Protein 3GDZ (pdb70)

Organism: Klebsiella pneumoniae subsp. pneumoniae (strain ATCC 700721 / MGH 78578) (NCBI:txid272620)

B-factor: mean 17.87, std 6.36, range [4.87, 54.88]

Nearest PDB structures (foldseek):
  3gdz-assembly4_D  TM=1.006E+00  e=1.472E-19  Klebsiella pneumoniae subsp. pneumoniae MGH 78578
  5yym-assembly1_A  TM=9.656E-01  e=4.697E-16  Escherichia coli K-12
  4oby-assembly1_A  TM=9.743E-01  e=7.032E-16  Escherichia coli K-12
  5yym-assembly2_B  TM=9.637E-01  e=1.126E-15  Escherichia coli K-12
  6ao8-assembly1_A  TM=8.764E-01  e=6.691E-09  Neisseria gonorrhoeae NCCP11945

CATH classification: 3.30.1360.70

Secondary structure (DSSP, 8-state):
----HHHHHHHHHHHHHHHTT--TT----EEE-SSGGG-SEEE----HHHHT--HHHHHHHHHHH---TTTEEEEEEETTTEEEEEE-HHHHHHHHHHHHTT-/---HHHHHHHHHHHHHHHTT--TT----EEE-SSGGG-SEEE----HHHHT--HHHHHHHHHHH---TTTEEEEEEETTTEEEEEE-HHHHHHHHHHHHGGG--/---HHHHHHHHHHHHHHHTT--TT----EEE-SSGGG-SEEE----HHHHT--HHHHHHHHHHH---TTTEEEEEEETTTEEEEEEPHHHHHHHHHHHHGGG-/---HHHHHHHHHHHHHHHTT--TT----EEE-SSGGG-SEEE----HHHHT--HHHHHHHHHHH---TTTEEEEEEETTTEEEEEE-HHHHHHHHHHHH--

Sequence (411 aa):
SNANIQALLSSEEKVSQALIAAGAPADCEEPQVRRQSSAKVQFGDYQANGVAVAKKKLGAPRQLAEQQVLSHLDLNGIANKVEIAGPGFINIFLDPAFLADNVNRALQSENANIQALLSEKVSQQALIAAGAPADCEPQVRQSAKVQFGDYQANGVAVAKKLGAPRQLAEQVLSHLDLNGIANKVEIAGPGFINIFLDPAFLADNVNRALQSERLNANIQALLSSEKVSQQALIAAGAPADCEEPQVRQSAKVQFGDYQANGVAVAKKLGAPRQLAEQVLSHLDLNGIANKVEIAGPGFINIFLDPAFLADNVNRALQSERNANIQALLSEKVSQALIAAGAPADCEEPQVRQSAKVQFGDYQANGVAVAKKKLGAPRQLAEQQVLSHLDLNGIANNKVEIAGPGFINIFLDPAFLADNVNRALQS

Radius of gyration: 24.64 Å; Cα contacts (8 Å, |Δi|>4): 680; chains: 4; bounding box: 73×44×72 Å

Foldseek 3Di:
DAFDLQVVVFVQLLVLLVVLPFDNPFGQCKDQDPDVVLAGIKRDRCVRCVVVPQSCVSLVSSVVRGDQVVFFPDWDADDRRIIRTHTDPVSVVVNVCNHPVVD/DADLQVVVFVLLLVQLVVLPFDNPQGQCKDQDPDVVLAGIKRPRCVRCVVVPQSVVSLVSSVVSGDQVVFFPDWDADDSHIIRTHGDPVNVVVRVCVVCVVVDD/DADLQVVVQVQLLVQLVVLPFDNPFGQCWDQDPDVVLAGIKRPRCVRCVVVPQSCVSLVSSVVSGDQVVFFPDWDADDSHIIRTHTDVVSVVVNVCVVCVVPD/DFDLQVVVQVLLLVLLVVLPFDNPFGQCKDQDPDVVLAGIKRDRCVRCVVVPQSCVSLVSSVVSHDQVVFFPDWDADDRRMIRTHGDVVSVVVNVVVVPPD

InterPro domains:
  IPR001278 Arginine-tRNA ligase [MF_00123] (5-577)
  IPR001278 Arginine-tRNA ligase [PR01038] (114-129)
  IPR001278 Arginine-tRNA ligase [PR01038] (129-145)
  IPR001278 Arginine-tRNA ligase [PR01038] (153-166)
  IPR001278 Arginine-tRNA ligase [PR01038] (303-324)
  IPR001278 Arginine-tRNA ligase [PTHR11956] (3-577)
  IPR001278 Arginine-tRNA ligase [TIGR00456] (3-577)
  IPR001412 Aminoacyl-tRNA synthetase, class I, conserved site [PS00178] (122-133)
  IPR005148 Arginyl tRNA synthetase N-terminal domain [PF03485] (7-87)
  IPR005148 Arginyl tRNA synthetase N-terminal domain [SM01016] (1-87)
  IPR008909 DALR anticodon binding [PF05746] (460-577)
  IPR008909 DALR anticodon binding [SM00836] (460-577)
  IPR009080 Aminoacyl-tRNA synthetase, class Ia, anticodon-binding [SSF47323] (454-577)
  IPR014729 Rossmann-like alpha/beta/alpha sandwich fold [G3DSA:3.40.50.620] (110-453)
  IPR035684 Arginyl-tRNA synthetase, catalytic core domain [PF00750] (96-446)
  IPR035684 Arginyl-tRNA synthetase, catalytic core domain [cd00671] (114-385)
  IPR036695 Arginyl tRNA synthetase N-terminal domain superfamily [G3DSA:3.30.1360.70] (1-106)
  IPR036695 Arginyl tRNA synthetase N-terminal domain superfamily [SSF55190] (1-101)

Solvent-accessible surface area: 21173 Å² total

Structure (mmCIF, N/CA/C/O backbone):
data_3GDZ
#
_entry.id   3GDZ
#
_cell.length_a   70.351
_cell.length_b   41.966
_cell.length_c   71.464
_cell.angle_alpha   90.00
_cell.angle_beta   91.11
_cell.angle_gamma   90.00
#
_symmetry.space_group_name_H-M   'P 1 21 1'
#
loop_
_entity.id
_entity.type
_entity.pdbx_description
1 polymer 'Arginyl-tRNA synthetase'
2 non-polymer 1,2-ETHANEDIOL
3 water water
#
loop_
_atom_site.group_PDB
_atom_site.id
_atom_site.type_symbol
_atom_site.label_atom_id
_atom_site.label_alt_id
_atom_site.label_comp_id
_atom_site.label_asym_id
_atom_site.label_entity_id
_atom_site.label_seq_id
_atom_site.pdbx_PDB_ins_code
_atom_site.Cartn_x
_atom_site.Cartn_y
_atom_site.Cartn_z
_atom_site.occupancy
_atom_site.B_iso_or_equiv
_atom_site.auth_seq_id
_atom_site.auth_comp_id
_atom_site.auth_asym_id
_atom_site.auth_atom_id
_atom_site.pdbx_PDB_model_num
ATOM 1 N N . SER A 1 1 ? 80.903 37.585 31.765 1.00 31.79 -2 SER A N 1
ATOM 2 C CA . SER A 1 1 ? 79.697 36.764 31.386 1.00 30.92 -2 SER A CA 1
ATOM 3 C C . SER A 1 1 ? 79.999 35.258 31.458 1.00 29.81 -2 SER A C 1
ATOM 4 O O . SER A 1 1 ? 79.400 34.434 30.747 1.00 30.11 -2 SER A O 1
ATOM 6 N N . ASN A 1 2 ? 80.933 34.911 32.329 1.00 27.83 -1 ASN A N 1
ATOM 7 C CA . ASN A 1 2 ? 81.396 33.536 32.465 1.00 26.03 -1 ASN A CA 1
ATOM 8 C C . ASN A 1 2 ? 80.695 32.844 33.670 1.00 24.34 -1 ASN A C 1
ATOM 9 O O . ASN A 1 2 ? 80.413 33.491 34.671 1.00 23.62 -1 ASN A O 1
ATOM 14 N N . ALA A 1 3 ? 80.403 31.549 33.558 1.00 22.21 0 ALA A N 1
ATOM 15 C CA . ALA A 1 3 ? 79.653 30.823 34.595 1.00 20.62 0 ALA A CA 1
ATOM 16 C C . ALA A 1 3 ? 80.516 30.598 35.815 1.00 19.25 0 ALA A C 1
ATOM 17 O O . ALA A 1 3 ? 81.753 30.620 35.730 1.00 19.02 0 ALA A O 1
ATOM 35 N N . ASN A 1 5 ? 81.331 27.940 39.280 1.00 15.45 2 ASN A N 1
ATOM 36 C CA . ASN A 1 5 ? 81.184 26.607 39.839 1.00 14.66 2 ASN A CA 1
ATOM 37 C C . ASN A 1 5 ? 80.363 26.802 41.124 1.00 13.90 2 ASN A C 1
ATOM 38 O O . ASN A 1 5 ? 80.834 27.440 42.063 1.00 13.15 2 ASN A O 1
ATOM 43 N N . ILE A 1 6 ? 79.125 26.299 41.144 1.00 13.82 3 ILE A N 1
ATOM 44 C CA . ILE A 1 6 ? 78.168 26.631 42.207 1.00 13.44 3 ILE A CA 1
ATOM 45 C C . ILE A 1 6 ? 78.628 26.071 43.549 1.00 14.37 3 ILE A C 1
ATOM 46 O O . ILE A 1 6 ? 78.585 26.751 44.566 1.00 14.51 3 ILE A O 1
ATOM 51 N N . GLN A 1 7 ? 79.128 24.843 43.536 1.00 14.29 4 GLN A N 1
ATOM 52 C CA . GLN A 1 7 ? 79.553 24.197 44.758 1.00 13.96 4 GLN A CA 1
ATOM 53 C C . GLN A 1 7 ? 80.743 24.935 45.373 1.00 13.55 4 GLN A C 1
ATOM 54 O O . GLN A 1 7 ? 80.778 25.158 46.584 1.00 13.52 4 GLN A O 1
ATOM 60 N N . ALA A 1 8 ? 81.714 25.304 44.538 1.00 13.17 5 ALA A N 1
ATOM 61 C CA . ALA A 1 8 ? 82.874 26.084 44.976 1.00 13.48 5 ALA A CA 1
ATOM 62 C C . ALA A 1 8 ? 82.488 27.488 45.492 1.00 12.77 5 ALA A C 1
ATOM 63 O O . ALA A 1 8 ? 83.019 27.958 46.500 1.00 13.77 5 ALA A O 1
ATOM 65 N N . LEU A 1 9 ? 81.559 28.144 44.813 1.00 12.60 6 LEU A N 1
ATOM 66 C CA . LEU A 1 9 ? 81.032 29.439 45.271 1.00 12.14 6 LEU A CA 1
ATOM 67 C C . LEU A 1 9 ? 80.371 29.331 46.656 1.00 11.75 6 LEU A C 1
ATOM 68 O O . LEU A 1 9 ? 80.701 30.110 47.579 1.00 11.86 6 LEU A O 1
ATOM 73 N N . LEU A 1 10 ? 79.458 28.368 46.804 1.00 10.81 7 LEU A N 1
ATOM 74 C CA . LEU A 1 10 ? 78.800 28.132 48.095 1.00 10.84 7 LEU A CA 1
ATOM 75 C C . LEU A 1 10 ? 79.830 27.818 49.177 1.00 10.65 7 LEU A C 1
ATOM 76 O O . LEU A 1 10 ? 79.749 28.334 50.286 1.00 10.12 7 LEU A O 1
ATOM 81 N N A SER A 1 11 ? 80.800 26.962 48.857 0.50 10.94 8 SER A N 1
ATOM 82 N N B SER A 1 11 ? 80.819 27.009 48.815 0.50 11.12 8 SER A N 1
ATOM 83 C CA A SER A 1 11 ? 81.896 26.670 49.782 0.50 10.97 8 SER A CA 1
ATOM 84 C CA B SER A 1 11 ? 81.920 26.694 49.706 0.50 11.33 8 SER A CA 1
ATOM 85 C C A SER A 1 11 ? 82.612 27.960 50.222 0.50 11.49 8 SER A C 1
ATOM 86 C C B SER A 1 11 ? 82.719 27.938 50.148 0.50 11.64 8 SER A C 1
ATOM 87 O O A SER A 1 11 ? 82.776 28.215 51.406 0.50 11.75 8 SER A O 1
ATOM 88 O O B SER A 1 11 ? 83.069 28.059 51.313 0.50 11.88 8 SER A O 1
ATOM 93 N N A GLU A 1 12 ? 83.035 28.766 49.261 0.50 12.20 9 GLU A N 1
ATOM 94 N N B GLU A 1 12 ? 83.017 28.854 49.235 0.50 12.16 9 GLU A N 1
ATOM 95 C CA A GLU A 1 12 ? 83.697 30.030 49.568 0.50 12.78 9 GLU A CA 1
ATOM 96 C CA B GLU A 1 12 ? 83.714 30.075 49.639 0.50 12.42 9 GLU A CA 1
ATOM 97 C C A GLU A 1 12 ? 82.861 30.894 50.534 0.50 12.80 9 GLU A C 1
ATOM 98 C C B GLU A 1 12 ? 82.838 30.868 50.603 0.50 12.61 9 GLU A C 1
ATOM 99 O O A GLU A 1 12 ? 83.369 31.379 51.542 0.50 12.56 9 GLU A O 1
ATOM 100 O O B GLU A 1 12 ? 83.290 31.292 51.664 0.50 12.37 9 GLU A O 1
ATOM 111 N N . LYS A 1 13 ? 81.577 31.049 50.234 1.00 12.95 10 LYS A N 1
ATOM 112 C CA . LYS A 1 13 ? 80.687 31.907 51.015 1.00 13.68 10 LYS A CA 1
ATOM 113 C C . LYS A 1 13 ? 80.346 31.354 52.388 1.00 13.40 10 LYS A C 1
ATOM 114 O O . LYS A 1 13 ? 80.282 32.103 53.359 1.00 12.99 10 LYS A O 1
ATOM 120 N N . VAL A 1 14 ? 80.163 30.041 52.480 1.00 12.70 11 VAL A N 1
ATOM 121 C CA . VAL A 1 14 ? 79.916 29.443 53.782 1.00 12.29 11 VAL A CA 1
ATOM 122 C C . VAL A 1 14 ? 81.172 29.528 54.628 1.00 12.52 11 VAL A C 1
ATOM 123 O O . VAL A 1 14 ? 81.101 29.789 55.828 1.00 12.76 11 VAL A O 1
ATOM 127 N N . SER A 1 15 ? 82.316 29.328 53.980 1.00 12.34 12 SER A N 1
ATOM 128 C CA . SER A 1 15 ? 83.617 29.440 54.626 1.00 12.96 12 SER A CA 1
ATOM 129 C C . SER A 1 15 ? 83.852 30.816 55.254 1.00 12.06 12 SER A C 1
ATOM 130 O O . SER A 1 15 ? 84.211 30.903 56.427 1.00 12.44 12 SER A O 1
ATOM 133 N N . GLN A 1 16 ? 83.621 31.871 54.476 1.00 10.99 13 GLN A N 1
ATOM 134 C CA . GLN A 1 16 ? 83.684 33.249 54.954 1.00 11.33 13 GLN A CA 1
ATOM 135 C C . GLN A 1 16 ? 82.716 33.532 56.127 1.00 11.05 13 GLN A C 1
ATOM 136 O O . GLN A 1 16 ? 83.097 34.209 57.097 1.00 11.15 13 GLN A O 1
ATOM 142 N N . ALA A 1 17 ? 81.478 33.038 56.039 1.00 11.07 14 ALA A N 1
ATOM 143 C CA . ALA A 1 17 ? 80.492 33.272 57.095 1.00 11.10 14 ALA A CA 1
ATOM 144 C C . ALA A 1 17 ? 80.911 32.515 58.357 1.00 11.94 14 ALA A C 1
ATOM 145 O O . ALA A 1 17 ? 80.724 33.001 59.472 1.00 13.05 14 ALA A O 1
ATOM 147 N N . LEU A 1 18 ? 81.512 31.346 58.189 1.00 12.40 15 LEU A N 1
ATOM 148 C CA . LEU A 1 18 ? 82.043 30.629 59.339 1.00 13.37 15 LEU A CA 1
ATOM 149 C C . LEU A 1 18 ? 83.177 31.401 59.995 1.00 13.33 15 LEU A C 1
ATOM 150 O O . LEU A 1 18 ? 83.261 31.433 61.220 1.00 13.93 15 LEU A O 1
ATOM 155 N N . ILE A 1 19 ? 84.053 31.988 59.174 1.00 13.09 16 ILE A N 1
ATOM 156 C CA . ILE A 1 19 ? 85.225 32.742 59.656 1.00 13.20 16 ILE A CA 1
ATOM 157 C C . ILE A 1 19 ? 84.745 34.002 60.392 1.00 13.56 16 ILE A C 1
ATOM 158 O O . ILE A 1 19 ? 85.223 34.298 61.489 1.00 13.48 16 ILE A O 1
ATOM 163 N N . ALA A 1 20 ? 83.739 34.683 59.836 1.00 13.18 17 ALA A N 1
ATOM 164 C CA . ALA A 1 20 ? 83.150 35.856 60.502 1.00 13.48 17 ALA A CA 1
ATOM 165 C C . ALA A 1 20 ? 82.567 35.474 61.886 1.00 14.51 17 ALA A C 1
ATOM 166 O O . ALA A 1 20 ? 82.679 36.251 62.849 1.00 13.74 17 ALA A O 1
ATOM 168 N N . ALA A 1 21 ? 81.979 34.270 61.972 1.00 13.74 18 ALA A N 1
ATOM 169 C CA . ALA A 1 21 ? 81.444 33.747 63.228 1.00 14.13 18 ALA A CA 1
ATOM 170 C C . ALA A 1 21 ? 82.545 33.208 64.182 1.00 14.26 18 ALA A C 1
ATOM 171 O O . ALA A 1 21 ? 82.245 32.736 65.260 1.00 14.17 18 ALA A O 1
ATOM 173 N N . GLY A 1 22 ? 83.811 33.264 63.776 1.00 14.37 19 GLY A N 1
ATOM 174 C CA . GLY A 1 22 ? 84.884 32.809 64.653 1.00 13.96 19 GLY A CA 1
ATOM 175 C C . GLY A 1 22 ? 85.689 31.593 64.228 1.00 13.95 19 GLY A C 1
ATOM 176 O O . GLY A 1 22 ? 86.624 31.229 64.918 1.00 15.01 19 GLY A O 1
ATOM 177 N N . ALA A 1 23 ? 85.368 30.980 63.093 1.00 13.48 20 ALA A N 1
ATOM 178 C CA . ALA A 1 23 ? 86.121 29.820 62.604 1.00 13.55 20 ALA A CA 1
ATOM 179 C C . ALA A 1 23 ? 87.547 30.178 62.175 1.00 13.37 20 ALA A C 1
ATOM 180 O O . ALA A 1 23 ? 87.782 31.289 61.687 1.00 12.88 20 ALA A O 1
ATOM 182 N N . PRO A 1 24 ? 88.495 29.221 62.336 1.00 13.60 21 PRO A N 1
ATOM 183 C CA . PRO A 1 24 ? 89.875 29.309 61.824 1.00 13.55 21 PRO A CA 1
ATOM 184 C C . PRO A 1 24 ? 89.849 29.598 60.341 1.00 13.49 21 PRO A C 1
ATOM 185 O O . PRO A 1 24 ? 88.905 29.189 59.668 1.00 13.30 21 PRO A O 1
ATOM 189 N N . ALA A 1 25 ? 90.872 30.261 59.816 1.00 13.45 22 ALA A N 1
ATOM 190 C CA . ALA A 1 25 ? 90.827 30.655 58.405 1.00 14.06 22 ALA A CA 1
ATOM 191 C C . ALA A 1 25 ? 90.791 29.475 57.416 1.00 14.72 22 ALA A C 1
ATOM 192 O O . ALA A 1 25 ? 90.273 29.606 56.323 1.00 13.99 22 ALA A O 1
ATOM 194 N N . ASP A 1 26 ? 91.310 28.320 57.817 1.00 15.91 23 ASP A N 1
ATOM 195 C CA . ASP A 1 26 ? 91.360 27.154 56.921 1.00 17.39 23 ASP A CA 1
ATOM 196 C C . ASP A 1 26 ? 90.245 26.170 57.245 1.00 17.23 23 ASP A C 1
ATOM 197 O O . ASP A 1 26 ? 90.423 24.964 57.066 1.00 17.04 23 ASP A O 1
ATOM 202 N N . CYS A 1 27 ? 89.111 26.676 57.743 1.00 17.34 24 CYS A N 1
ATOM 203 C CA . CYS A 1 27 ? 88.001 25.799 58.129 1.00 17.66 24 CYS A CA 1
ATOM 204 C C . CYS A 1 27 ? 87.344 25.206 56.868 1.00 17.21 24 CYS A C 1
ATOM 205 O O . CYS A 1 27 ? 87.385 25.809 55.795 1.00 17.52 24 CYS A O 1
ATOM 208 N N A GLU A 1 28 ? 86.777 24.011 56.990 0.50 16.78 25 GLU A N 1
ATOM 209 N N B GLU A 1 28 ? 86.731 24.038 57.019 0.50 16.78 25 GLU A N 1
ATOM 210 C CA A GLU A 1 28 ? 86.145 23.378 55.843 0.50 16.16 25 GLU A CA 1
ATOM 211 C CA B GLU A 1 28 ? 86.131 23.346 55.894 0.50 16.17 25 GLU A CA 1
ATOM 212 C C A GLU A 1 28 ? 84.627 23.317 56.018 0.50 16.01 25 GLU A C 1
ATOM 213 C C B GLU A 1 28 ? 84.605 23.296 56.026 0.50 16.02 25 GLU A C 1
ATOM 214 O O A GLU A 1 28 ? 84.119 22.622 56.911 0.50 15.93 25 GLU A O 1
ATOM 215 O O B GLU A 1 28 ? 84.070 22.593 56.895 0.50 15.91 25 GLU A O 1
ATOM 226 N N . PRO A 1 29 ? 83.901 24.062 55.172 1.00 15.71 26 PRO A N 1
ATOM 227 C CA . PRO A 1 29 ? 82.429 24.106 55.174 1.00 15.52 26 PRO A CA 1
ATOM 228 C C . PRO A 1 29 ? 81.768 22.769 54.827 1.00 15.33 26 PRO A C 1
ATOM 229 O O . PRO A 1 29 ? 80.613 22.555 55.200 1.00 14.80 26 PRO A O 1
ATOM 233 N N . GLN A 1 30 ? 82.493 21.892 54.124 1.00 15.43 27 GLN A N 1
ATOM 234 C CA . GLN A 1 30 ? 81.965 20.572 53.730 1.00 15.78 27 GLN A CA 1
ATOM 235 C C . GLN A 1 30 ? 80.649 20.692 52.938 1.00 16.83 27 GLN A C 1
ATOM 236 O O . GLN A 1 30 ? 79.628 20.067 53.285 1.00 16.99 27 GLN A O 1
ATOM 242 N N . VAL A 1 31 ? 80.670 21.507 51.881 1.00 17.27 28 VAL A N 1
ATOM 243 C CA . VAL A 1 31 ? 79.536 21.607 50.993 1.00 17.62 28 VAL A CA 1
ATOM 244 C C . VAL A 1 31 ? 79.509 20.409 50.063 1.00 17.85 28 VAL A C 1
ATOM 245 O O . VAL A 1 31 ? 80.494 20.119 49.369 1.00 17.84 28 VAL A O 1
ATOM 249 N N A ARG A 1 32 ? 78.383 19.694 50.075 0.50 18.10 29 ARG A N 1
ATOM 250 N N B ARG A 1 32 ? 78.373 19.718 50.049 0.50 17.83 29 ARG A N 1
ATOM 251 C CA A ARG A 1 32 ? 78.157 18.548 49.190 0.50 18.07 29 ARG A CA 1
ATOM 252 C CA B ARG A 1 32 ? 78.151 18.614 49.124 0.50 17.51 29 ARG A CA 1
ATOM 253 C C A ARG A 1 32 ? 76.756 18.651 48.594 0.50 17.93 29 ARG A C 1
ATOM 254 C C B ARG A 1 32 ? 76.751 18.692 48.562 0.50 17.60 29 ARG A C 1
ATOM 255 O O A ARG A 1 32 ? 75.912 19.370 49.130 0.50 17.55 29 ARG A O 1
ATOM 256 O O B ARG A 1 32 ? 75.904 19.410 49.091 0.50 17.24 29 ARG A O 1
ATOM 271 N N . GLN A 1 33 ? 76.508 17.937 47.496 1.00 17.66 30 GLN A N 1
ATOM 272 C CA . GLN A 1 33 ? 75.178 17.851 46.929 1.00 18.65 30 GLN A CA 1
ATOM 273 C C . GLN A 1 33 ? 74.294 17.256 48.022 1.00 18.70 30 GLN A C 1
ATOM 274 O O . GLN A 1 33 ? 74.672 16.286 48.659 1.00 18.12 30 GLN A O 1
ATOM 280 N N A SER A 1 34 ? 73.136 17.868 48.243 0.50 19.13 31 SER A N 1
ATOM 281 N N B SER A 1 34 ? 73.135 17.870 48.248 0.50 18.88 31 SER A N 1
ATOM 282 C CA A SER A 1 34 ? 72.205 17.436 49.280 0.50 19.54 31 SER A CA 1
ATOM 283 C CA B SER A 1 34 ? 72.204 17.433 49.290 0.50 18.99 31 SER A CA 1
ATOM 284 C C A SER A 1 34 ? 71.879 15.945 49.184 0.50 19.87 31 SER A C 1
ATOM 285 C C B SER A 1 34 ? 71.877 15.946 49.186 0.50 19.58 31 SER A C 1
ATOM 286 O O A SER A 1 34 ? 71.806 15.374 48.091 0.50 19.21 31 SER A O 1
ATOM 287 O O B SER A 1 34 ? 71.801 15.380 48.091 0.50 18.93 31 SER A O 1
ATOM 292 N N . ALA A 1 35 ? 71.704 15.323 50.345 1.00 20.41 32 ALA A N 1
ATOM 293 C CA . ALA A 1 35 ? 71.468 13.885 50.433 1.00 21.49 32 ALA A CA 1
ATOM 294 C C . ALA A 1 35 ? 70.071 13.537 49.940 1.00 22.50 32 ALA A C 1
ATOM 295 O O . ALA A 1 35 ? 69.885 12.506 49.296 1.00 22.58 32 ALA A O 1
ATOM 297 N N . LYS A 1 36 ? 69.100 14.409 50.227 1.00 23.15 33 LYS A N 1
ATOM 298 C CA . LYS A 1 36 ? 67.701 14.186 49.824 1.00 23.48 33 LYS A CA 1
ATOM 299 C C . LYS A 1 36 ? 67.116 15.494 49.300 1.00 23.89 33 LYS A C 1
ATOM 300 O O . LYS A 1 36 ? 67.532 16.582 49.728 1.00 23.93 33 LYS A O 1
ATOM 302 N N . VAL A 1 37 ? 66.155 15.379 48.382 1.00 23.83 34 VAL A N 1
ATOM 303 C CA . VAL A 1 37 ? 65.522 16.536 47.749 1.00 23.97 34 VAL A CA 1
ATOM 304 C C . VAL A 1 37 ? 64.934 17.505 48.771 1.00 24.11 34 VAL A C 1
ATOM 305 O O . VAL A 1 37 ? 65.017 18.725 48.572 1.00 24.26 34 VAL A O 1
ATOM 307 N N . GLN A 1 38 ? 64.378 16.982 49.872 1.00 24.08 35 GLN A N 1
ATOM 308 C CA . GLN A 1 38 ? 63.866 17.853 50.956 1.00 24.50 35 GLN A CA 1
ATOM 309 C C . GLN A 1 38 ? 64.945 18.667 51.713 1.00 24.04 35 GLN A C 1
ATOM 310 O O . GLN A 1 38 ? 64.616 19.624 52.415 1.00 23.56 35 GLN A O 1
ATOM 316 N N . PHE A 1 39 ? 66.221 18.313 51.534 1.00 23.67 36 PHE A N 1
ATOM 317 C CA . PHE A 1 39 ? 67.314 19.101 52.104 1.00 23.68 36 PHE A CA 1
ATOM 318 C C . PHE A 1 39 ? 67.965 20.085 51.104 1.00 23.08 36 PHE A C 1
ATOM 319 O O . PHE A 1 39 ? 69.120 20.480 51.287 1.00 23.14 36 PHE A O 1
ATOM 327 N N . GLY A 1 40 ? 67.225 20.474 50.062 1.00 22.24 37 GLY A N 1
ATOM 328 C CA . GLY A 1 40 ? 67.701 21.451 49.073 1.00 20.94 37 GLY A CA 1
ATOM 329 C C . GLY A 1 40 ? 68.601 20.891 47.984 1.00 20.03 37 GLY A C 1
ATOM 330 O O . GLY A 1 40 ? 68.540 19.719 47.653 1.00 19.73 37 GLY A O 1
ATOM 331 N N . ASP A 1 41 ? 69.429 21.748 47.411 1.00 18.92 38 ASP A N 1
ATOM 332 C CA . ASP A 1 41 ? 70.380 21.321 46.400 1.00 18.99 38 ASP A CA 1
ATOM 333 C C . ASP A 1 41 ? 71.757 21.012 46.964 1.00 18.38 38 ASP A C 1
ATOM 334 O O . ASP A 1 41 ? 72.404 20.069 46.532 1.00 19.00 38 ASP A O 1
ATOM 339 N N . TYR A 1 42 ? 72.203 21.804 47.924 1.00 17.83 39 TYR A N 1
ATOM 340 C CA . TYR A 1 42 ? 73.479 21.548 48.558 1.00 18.21 39 TYR A CA 1
ATOM 341 C C . TYR A 1 42 ? 73.334 21.638 50.051 1.00 17.53 39 TYR A C 1
ATOM 342 O O . TYR A 1 42 ? 72.465 22.339 50.554 1.00 17.54 39 TYR A O 1
ATOM 351 N N . GLN A 1 43 ? 74.170 20.902 50.763 1.00 17.48 40 GLN A N 1
ATOM 352 C CA . GLN A 1 43 ? 74.236 21.053 52.218 1.00 16.80 40 GLN A CA 1
ATOM 353 C C . GLN A 1 43 ? 75.641 21.436 52.593 1.00 16.14 40 GLN A C 1
ATOM 354 O O . GLN A 1 43 ? 76.602 20.907 52.039 1.00 15.78 40 GLN A O 1
ATOM 360 N N . ALA A 1 44 ? 75.757 22.370 53.528 1.00 16.30 41 ALA A N 1
ATOM 361 C CA . ALA A 1 44 ? 77.021 22.629 54.185 1.00 15.90 41 ALA A CA 1
ATOM 362 C C . ALA A 1 44 ? 77.041 21.859 55.537 1.00 16.16 41 ALA A C 1
ATOM 363 O O . ALA A 1 44 ? 76.240 22.145 56.436 1.00 15.87 41 ALA A O 1
ATOM 365 N N . ASN A 1 45 ? 77.940 20.875 55.656 1.00 15.59 42 ASN A N 1
ATOM 366 C CA . ASN A 1 45 ? 77.917 19.926 56.772 1.00 15.88 42 ASN A CA 1
ATOM 367 C C . ASN A 1 45 ? 79.057 20.115 57.782 1.00 15.49 42 ASN A C 1
ATOM 368 O O . ASN A 1 45 ? 79.249 19.265 58.659 1.00 15.38 42 ASN A O 1
ATOM 373 N N . GLY A 1 46 ? 79.818 21.203 57.644 1.00 14.87 43 GLY A N 1
ATOM 374 C CA . GLY A 1 46 ? 81.013 21.431 58.454 1.00 14.59 43 GLY A CA 1
ATOM 375 C C . GLY A 1 46 ? 80.868 22.237 59.751 1.00 15.03 43 GLY A C 1
ATOM 376 O O . GLY A 1 46 ? 81.872 22.510 60.429 1.00 14.30 43 GLY A O 1
ATOM 377 N N . VAL A 1 47 ? 79.639 22.624 60.111 1.00 14.95 44 VAL A N 1
ATOM 378 C CA . VAL A 1 47 ? 79.442 23.477 61.278 1.00 14.77 44 VAL A CA 1
ATOM 379 C C . VAL A 1 47 ? 79.765 22.754 62.564 1.00 15.08 44 VAL A C 1
ATOM 380 O O . VAL A 1 47 ? 80.354 23.340 63.479 1.00 15.38 44 VAL A O 1
ATOM 400 N N . ALA A 1 49 ? 81.901 20.310 63.343 1.00 14.64 46 ALA A N 1
ATOM 401 C CA . ALA A 1 49 ? 83.333 20.215 63.665 1.00 14.51 46 ALA A CA 1
ATOM 402 C C . ALA A 1 49 ? 83.873 21.556 64.171 1.00 14.44 46 ALA A C 1
ATOM 403 O O . ALA A 1 49 ? 84.600 21.606 65.168 1.00 14.86 46 ALA A O 1
ATOM 405 N N . VAL A 1 50 ? 83.486 22.644 63.509 1.00 14.76 47 VAL A N 1
ATOM 406 C CA . VAL A 1 50 ? 83.899 23.991 63.935 1.00 14.37 47 VAL A CA 1
ATOM 407 C C . VAL A 1 50 ? 83.396 24.302 65.343 1.00 14.55 47 VAL A C 1
ATOM 408 O O . VAL A 1 50 ? 84.175 24.751 66.209 1.00 14.21 47 VAL A O 1
ATOM 412 N N . ALA A 1 51 ? 82.113 24.028 65.582 1.00 14.91 48 ALA A N 1
ATOM 413 C CA . ALA A 1 51 ? 81.473 24.320 66.874 1.00 15.89 48 ALA A CA 1
ATOM 414 C C . ALA A 1 51 ? 82.186 23.628 68.050 1.00 16.68 48 ALA A C 1
ATOM 415 O O . ALA A 1 51 ? 82.406 24.212 69.126 1.00 16.72 48 ALA A O 1
ATOM 417 N N . LYS A 1 52 ? 82.544 22.373 67.827 1.00 17.98 49 LYS A N 1
ATOM 418 C CA . LYS A 1 52 ? 83.289 21.585 68.806 1.00 19.33 49 LYS A CA 1
ATOM 419 C C . LYS A 1 52 ? 84.654 22.224 69.114 1.00 19.96 49 LYS A C 1
ATOM 420 O O . LYS A 1 52 ? 84.964 22.479 70.278 1.00 20.68 49 LYS A O 1
ATOM 426 N N A LYS A 1 53 ? 85.454 22.479 68.080 0.50 20.13 50 LYS A N 1
ATOM 427 N N B LYS A 1 53 ? 85.446 22.482 68.074 0.50 20.12 50 LYS A N 1
ATOM 428 C CA A LYS A 1 53 ? 86.750 23.139 68.257 0.50 20.24 50 LYS A CA 1
ATOM 429 C CA B LYS A 1 53 ? 86.750 23.134 68.226 0.50 20.21 50 LYS A CA 1
ATOM 430 C C A LYS A 1 53 ? 86.589 24.451 69.020 0.50 20.34 50 LYS A C 1
ATOM 431 C C B LYS A 1 53 ? 86.620 24.474 68.959 0.50 20.33 50 LYS A C 1
ATOM 432 O O A LYS A 1 53 ? 87.419 24.798 69.864 0.50 20.52 50 LYS A O 1
ATOM 433 O O B LYS A 1 53 ? 87.503 24.857 69.730 0.50 20.55 50 LYS A O 1
ATOM 444 N N . LEU A 1 54 ? 85.503 25.160 68.729 1.00 20.61 51 LEU A N 1
ATOM 445 C CA . LEU A 1 54 ? 85.198 26.448 69.377 1.00 20.57 51 LEU A CA 1
ATOM 446 C C . LEU A 1 54 ? 84.444 26.275 70.699 1.00 21.48 51 LEU A C 1
ATOM 447 O O . LEU A 1 54 ? 84.097 27.267 71.358 1.00 22.04 51 LEU A O 1
ATOM 452 N N . GLY A 1 55 ? 84.176 25.026 71.077 1.00 21.59 52 GLY A N 1
ATOM 453 C CA . GLY A 1 55 ? 83.467 24.732 72.311 1.00 22.23 52 GLY A CA 1
ATOM 454 C C . GLY A 1 55 ? 82.142 25.456 72.415 1.00 22.63 52 GLY A C 1
ATOM 455 O O . GLY A 1 55 ? 81.922 26.209 73.350 1.00 23.53 52 GLY A O 1
ATOM 464 N N . ALA A 1 57 ? 77.612 25.087 71.159 1.00 22.23 54 ALA A N 1
ATOM 465 C CA . ALA A 1 57 ? 76.517 24.340 70.566 1.00 22.43 54 ALA A CA 1
ATOM 466 C C . ALA A 1 57 ? 76.469 24.563 69.048 1.00 22.46 54 ALA A C 1
ATOM 467 O O . ALA A 1 57 ? 76.512 25.705 68.582 1.00 22.81 54 ALA A O 1
ATOM 469 N N . PRO A 1 58 ? 76.402 23.470 68.266 1.00 22.40 55 PRO A N 1
ATOM 470 C CA . PRO A 1 58 ? 76.378 23.596 66.809 1.00 21.88 55 PRO A CA 1
ATOM 471 C C . PRO A 1 58 ? 75.164 24.330 66.188 1.00 21.58 55 PRO A C 1
ATOM 472 O O . PRO A 1 58 ? 75.315 24.930 65.126 1.00 21.42 55 PRO A O 1
ATOM 476 N N . ARG A 1 59 ? 73.979 24.279 66.801 1.00 21.25 56 ARG A N 1
ATOM 477 C CA . ARG A 1 59 ? 72.830 24.996 66.235 1.00 20.90 56 ARG A CA 1
ATOM 478 C C . ARG A 1 59 ? 72.961 26.492 66.482 1.00 20.51 56 ARG A C 1
ATOM 479 O O . ARG A 1 59 ? 72.456 27.300 65.715 1.00 20.43 56 ARG A O 1
ATOM 487 N N . GLN A 1 60 ? 73.664 26.833 67.555 1.00 20.07 57 GLN A N 1
ATOM 488 C CA . GLN A 1 60 ? 73.947 28.203 67.929 1.00 19.85 57 GLN A CA 1
ATOM 489 C C . GLN A 1 60 ? 74.929 28.804 66.920 1.00 18.82 57 GLN A C 1
ATOM 490 O O . GLN A 1 60 ? 74.687 29.882 66.394 1.00 18.38 57 GLN A O 1
ATOM 496 N N . LEU A 1 61 ? 76.018 28.089 66.634 1.00 17.87 58 LEU A N 1
ATOM 497 C CA . LEU A 1 61 ? 76.940 28.461 65.562 1.00 16.65 58 LEU A CA 1
ATOM 498 C C . LEU A 1 61 ? 76.255 28.564 64.183 1.00 16.39 58 LEU A C 1
ATOM 499 O O . LEU A 1 61 ? 76.457 29.548 63.448 1.00 15.76 58 LEU A O 1
ATOM 504 N N . ALA A 1 62 ? 75.467 27.551 63.813 1.00 15.23 59 ALA A N 1
ATOM 505 C CA . ALA A 1 62 ? 74.779 27.582 62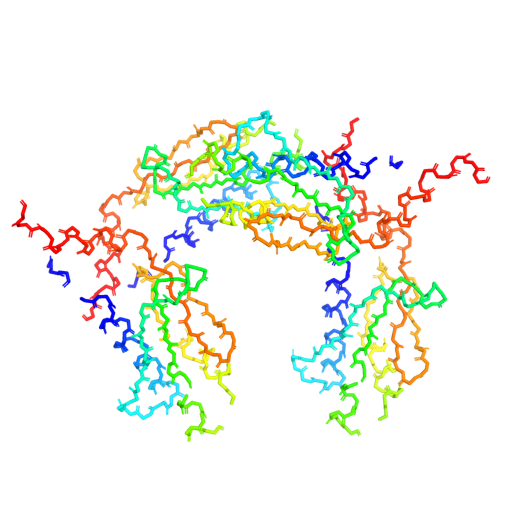.521 1.00 14.61 59 ALA A CA 1
ATOM 506 C C . ALA A 1 62 ? 73.984 28.881 62.319 1.00 15.04 59 ALA A C 1
ATOM 507 O O . ALA A 1 62 ? 74.120 29.539 61.271 1.00 14.23 59 ALA A O 1
ATOM 509 N N . GLU A 1 63 ? 73.161 29.237 63.316 1.00 14.96 60 GLU A N 1
ATOM 510 C CA . GLU A 1 63 ? 72.421 30.513 63.325 1.00 15.49 60 GLU A CA 1
ATOM 511 C C . GLU A 1 63 ? 73.341 31.735 63.186 1.00 15.17 60 GLU A C 1
ATOM 512 O O . GLU A 1 63 ? 72.995 32.700 62.503 1.00 14.67 60 GLU A O 1
ATOM 518 N N A GLN A 1 64 ? 74.508 31.681 63.821 0.50 14.92 61 GLN A N 1
ATOM 519 N N B GLN A 1 64 ? 74.506 31.687 63.829 0.50 14.87 61 GLN A N 1
ATOM 520 C CA A GLN A 1 64 ? 75.490 32.755 63.669 0.50 15.01 61 GLN A CA 1
ATOM 521 C CA B GLN A 1 64 ? 75.491 32.762 63.675 0.50 14.91 61 GLN A CA 1
ATOM 522 C C A GLN A 1 64 ? 76.030 32.862 62.249 0.50 14.72 61 GLN A C 1
ATOM 523 C C B GLN A 1 64 ? 76.025 32.863 62.249 0.50 14.66 61 GLN A C 1
ATOM 524 O O A GLN A 1 64 ? 76.189 33.959 61.729 0.50 14.93 61 GLN A O 1
ATOM 525 O O B GLN A 1 64 ? 76.176 33.959 61.724 0.50 14.88 61 GLN A O 1
ATOM 536 N N . VAL A 1 65 ? 76.295 31.720 61.625 1.00 14.81 62 VAL A N 1
ATOM 537 C CA . VAL A 1 65 ? 76.796 31.670 60.253 1.00 14.45 62 VAL A CA 1
ATOM 538 C C . VAL A 1 65 ? 75.783 32.299 59.273 1.00 14.99 62 VAL A C 1
ATOM 539 O O . VAL A 1 65 ? 76.153 33.077 58.383 1.00 14.99 62 VAL A O 1
ATOM 543 N N . LEU A 1 66 ? 74.511 31.957 59.461 1.00 14.78 63 LEU A N 1
ATOM 544 C CA . LEU A 1 66 ? 73.411 32.493 58.679 1.00 15.03 63 LEU A CA 1
ATOM 545 C C . LEU A 1 66 ? 73.297 34.020 58.743 1.00 14.90 63 LEU A C 1
ATOM 546 O O . LEU A 1 66 ? 72.964 34.669 57.738 1.00 14.63 63 LEU A O 1
ATOM 551 N N . SER A 1 67 ? 73.592 34.595 59.909 1.00 14.26 64 SER A N 1
ATOM 552 C CA . SER A 1 67 ? 73.546 36.052 60.058 1.00 14.60 64 SER A CA 1
ATOM 553 C C . SER A 1 67 ? 74.643 36.743 59.231 1.00 14.67 64 SER A C 1
ATOM 554 O O . SER A 1 67 ? 74.530 37.939 58.933 1.00 16.05 64 SER A O 1
ATOM 557 N N . HIS A 1 68 ? 75.695 36.003 58.895 1.00 14.31 65 HIS A N 1
ATOM 558 C CA . HIS A 1 68 ? 76.796 36.502 58.068 1.00 14.88 65 HIS A CA 1
ATOM 559 C C . HIS A 1 68 ? 76.705 36.105 56.595 1.00 15.07 65 HIS A C 1
ATOM 560 O O . HIS A 1 68 ? 77.416 36.659 55.763 1.00 15.44 65 HIS A O 1
ATOM 567 N N . LEU A 1 69 ? 75.838 35.154 56.280 1.00 15.32 66 LEU A N 1
ATOM 568 C CA . LEU A 1 69 ? 75.775 34.564 54.945 1.00 15.62 66 LEU A CA 1
ATOM 569 C C . LEU A 1 69 ? 74.711 35.278 54.128 1.00 15.86 66 LEU A C 1
ATOM 570 O O . LEU A 1 69 ? 73.570 35.356 54.544 1.00 16.36 66 LEU A O 1
ATOM 575 N N . ASP A 1 70 ? 75.087 35.822 52.979 1.00 15.95 67 ASP A N 1
ATOM 576 C CA . ASP A 1 70 ? 74.140 36.513 52.113 1.00 16.8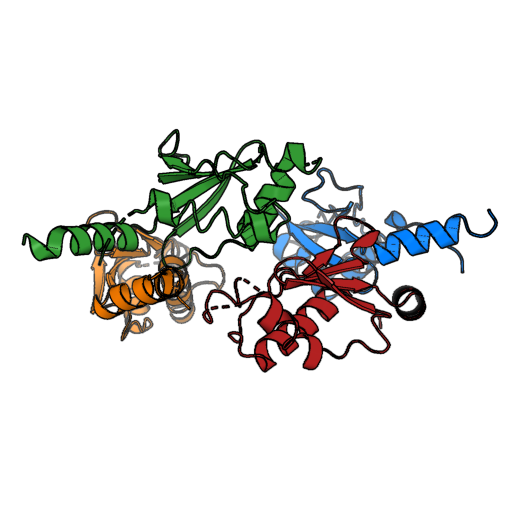1 67 ASP A CA 1
ATOM 577 C C . ASP A 1 70 ? 74.016 35.792 50.766 1.00 16.14 67 ASP A C 1
ATOM 578 O O . ASP A 1 70 ? 74.829 35.997 49.883 1.00 17.46 67 ASP A O 1
ATOM 583 N N . LEU A 1 71 ? 73.008 34.944 50.609 1.00 15.26 68 LEU A N 1
ATOM 584 C CA . LEU A 1 71 ? 72.792 34.244 49.336 1.00 15.22 68 LEU A CA 1
ATOM 585 C C . LEU A 1 71 ? 71.616 34.765 48.502 1.00 14.49 68 LEU A C 1
ATOM 586 O O . LEU A 1 71 ? 71.097 34.026 47.634 1.00 14.47 68 LEU A O 1
ATOM 591 N N . ASN A 1 72 ? 71.191 36.009 48.756 1.00 14.67 69 ASN A N 1
ATOM 592 C CA . ASN A 1 72 ? 70.196 36.678 47.878 1.00 15.24 69 ASN A CA 1
ATOM 593 C C . ASN A 1 72 ? 70.653 36.634 46.444 1.00 14.87 69 ASN A C 1
ATOM 594 O O . ASN A 1 72 ? 71.821 36.908 46.154 1.00 14.99 69 ASN A O 1
ATOM 599 N N . GLY A 1 73 ? 69.728 36.314 45.548 1.00 14.91 70 GLY A N 1
ATOM 600 C CA . GLY A 1 73 ? 70.065 36.146 44.140 1.00 14.70 70 GLY A CA 1
ATOM 601 C C . GLY A 1 73 ? 70.510 34.742 43.763 1.00 14.92 70 GLY A C 1
ATOM 602 O O . GLY A 1 73 ? 70.485 34.379 42.583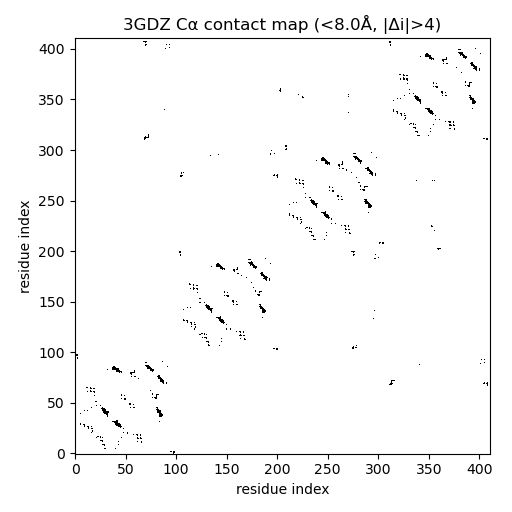 1.00 15.55 70 GLY A O 1
ATOM 603 N N . ILE A 1 74 ? 70.913 33.954 44.752 1.00 14.63 71 ILE A N 1
ATOM 604 C CA . ILE A 1 74 ? 71.577 32.672 44.519 1.00 15.14 71 ILE A CA 1
ATOM 605 C C . ILE A 1 74 ? 70.739 31.515 45.081 1.00 15.57 71 ILE A C 1
ATOM 606 O O . ILE A 1 74 ? 70.417 30.568 44.345 1.00 15.97 71 ILE A O 1
ATOM 611 N N . ALA A 1 75 ? 70.375 31.626 46.358 1.00 15.33 72 ALA A N 1
ATOM 612 C CA . ALA A 1 75 ? 69.505 30.674 47.032 1.00 15.90 72 ALA A CA 1
ATOM 613 C C . ALA A 1 75 ? 68.149 31.298 47.369 1.00 15.76 72 ALA A C 1
ATOM 614 O O . ALA A 1 75 ? 68.111 32.396 47.903 1.00 17.22 72 ALA A O 1
ATOM 616 N N . ASN A 1 76 ? 67.058 30.614 47.041 1.00 15.05 73 ASN A N 1
ATOM 617 C CA . ASN A 1 76 ? 65.705 31.040 47.432 1.00 16.13 73 ASN A CA 1
ATOM 618 C C . ASN A 1 76 ? 65.475 30.847 48.939 1.00 16.19 73 ASN A C 1
ATOM 619 O O . ASN A 1 76 ? 64.721 31.583 49.567 1.00 15.83 73 ASN A O 1
ATOM 624 N N . LYS A 1 77 ? 66.145 29.856 49.520 1.00 16.47 74 LYS A N 1
ATOM 625 C CA . LYS A 1 77 ? 65.937 29.503 50.913 1.00 17.65 74 LYS A CA 1
ATOM 626 C C . LYS A 1 77 ? 67.198 28.838 51.523 1.00 17.60 74 LYS A C 1
ATOM 627 O O . LYS A 1 77 ? 67.853 28.000 50.886 1.00 17.02 74 LYS A O 1
ATOM 633 N N . VAL A 1 78 ? 67.554 29.274 52.732 1.00 17.72 75 VAL A N 1
ATOM 634 C CA . VAL A 1 78 ? 68.672 28.719 53.484 1.00 18.10 75 VAL A CA 1
ATOM 635 C C . VAL A 1 78 ? 68.151 28.309 54.867 1.00 18.69 75 VAL A C 1
ATOM 636 O O . VAL A 1 78 ? 67.736 29.170 55.654 1.00 18.71 75 VAL A O 1
ATOM 640 N N . GLU A 1 79 ? 68.164 27.001 55.147 1.00 19.29 76 GLU A N 1
ATOM 641 C CA . GLU A 1 79 ? 67.593 26.423 56.386 1.00 19.92 76 GLU A CA 1
ATOM 642 C C . GLU A 1 79 ? 68.600 25.640 57.211 1.00 18.93 76 GLU A C 1
ATOM 643 O O . GLU A 1 79 ? 69.483 24.952 56.663 1.00 19.19 76 GLU A O 1
ATOM 649 N N . ILE A 1 80 ? 68.416 25.710 58.524 1.00 17.75 77 ILE A N 1
ATOM 650 C CA . ILE A 1 80 ? 69.219 24.969 59.473 1.00 17.32 77 ILE A CA 1
ATOM 651 C C . ILE A 1 80 ? 68.478 23.681 59.835 1.00 17.38 77 ILE A C 1
ATOM 652 O O . ILE A 1 80 ? 67.293 23.718 60.153 1.00 17.15 77 ILE A O 1
ATOM 657 N N . ALA A 1 81 ? 69.165 22.548 59.772 1.00 17.08 78 ALA A N 1
ATOM 658 C CA . ALA A 1 81 ? 68.519 21.274 60.107 1.00 17.99 78 ALA A CA 1
ATOM 659 C C . ALA A 1 81 ? 69.360 20.483 61.078 1.00 18.24 78 ALA A C 1
ATOM 660 O O . ALA A 1 81 ? 70.576 20.610 61.092 1.00 18.42 78 ALA A O 1
ATOM 662 N N . GLY A 1 82 ? 68.704 19.656 61.878 1.00 19.82 79 GLY A N 1
ATOM 663 C CA . GLY A 1 82 ? 69.385 18.801 62.853 1.00 21.17 79 GLY A CA 1
ATOM 664 C C . GLY A 1 82 ? 70.397 19.544 63.705 1.00 22.21 79 GLY A C 1
ATOM 665 O O . GLY A 1 82 ? 70.096 20.615 64.221 1.00 22.80 79 GLY A O 1
ATOM 666 N N . PRO A 1 83 ? 71.619 18.995 63.832 1.00 22.70 80 PRO A N 1
ATOM 667 C CA . PRO A 1 83 ? 72.635 19.620 64.671 1.00 23.07 80 PRO A CA 1
ATOM 668 C C . PRO A 1 83 ? 73.466 20.653 63.914 1.00 22.72 80 PRO A C 1
ATOM 669 O O . PRO A 1 83 ? 74.687 20.683 64.055 1.00 24.25 80 PRO A O 1
ATOM 673 N N . GLY A 1 84 ? 72.814 21.503 63.133 1.00 21.66 81 GLY A N 1
ATOM 674 C CA . GLY A 1 84 ? 73.515 22.564 62.445 1.00 19.71 81 GLY A CA 1
ATOM 675 C C . GLY A 1 84 ? 73.924 22.275 61.003 1.00 19.06 81 GLY A C 1
ATOM 676 O O . GLY A 1 84 ? 74.886 22.859 60.521 1.00 18.66 81 GLY A O 1
ATOM 677 N N . PHE A 1 85 ? 73.218 21.382 60.303 1.00 17.93 82 PHE A N 1
ATOM 678 C CA . PHE A 1 85 ? 73.407 21.297 58.843 1.00 17.27 82 PHE A CA 1
ATOM 679 C C . PHE A 1 85 ? 72.789 22.539 58.231 1.00 16.18 82 PHE A C 1
ATOM 680 O O . PHE A 1 85 ? 71.765 23.011 58.693 1.00 15.39 82 PHE A O 1
ATOM 688 N N . ILE A 1 86 ? 73.421 23.060 57.193 1.00 15.42 83 ILE A N 1
ATOM 689 C CA . ILE A 1 86 ? 72.856 24.190 56.457 1.00 14.46 83 ILE A CA 1
ATOM 690 C C . ILE A 1 86 ? 72.388 23.716 55.073 1.00 14.38 83 ILE A C 1
ATOM 691 O O . ILE A 1 86 ? 73.201 23.306 54.228 1.00 12.81 83 ILE A O 1
ATOM 696 N N . ASN A 1 87 ? 71.069 23.792 54.874 1.00 14.00 84 ASN A N 1
ATOM 697 C CA . ASN A 1 87 ? 70.420 23.378 53.635 1.00 13.58 84 ASN A CA 1
ATOM 698 C C . ASN A 1 87 ? 70.074 24.545 52.707 1.00 13.79 84 ASN A C 1
ATOM 699 O O . ASN A 1 87 ? 69.309 25.456 53.054 1.00 13.25 84 ASN A O 1
ATOM 704 N N . ILE A 1 88 ? 70.609 24.473 51.499 1.00 13.83 85 ILE A N 1
ATOM 705 C CA . ILE A 1 88 ? 70.563 25.555 50.558 1.00 14.41 85 ILE A CA 1
ATOM 706 C C . ILE A 1 88 ? 69.736 25.188 49.315 1.00 14.51 85 ILE A C 1
ATOM 707 O O . ILE A 1 88 ? 70.059 24.231 48.622 1.00 15.12 85 ILE A O 1
ATOM 712 N N . PHE A 1 89 ? 68.688 25.957 49.030 1.00 14.45 86 PHE A N 1
ATOM 713 C CA . PHE A 1 89 ? 67.811 25.713 47.872 1.00 14.69 86 PHE A CA 1
ATOM 714 C C . PHE A 1 89 ? 68.078 26.811 46.865 1.00 15.01 86 PHE A C 1
ATOM 715 O O . PHE A 1 89 ? 67.791 27.977 47.150 1.00 15.47 86 PHE A O 1
ATOM 723 N N . LEU A 1 90 ? 68.612 26.454 45.700 1.00 15.04 87 LEU A N 1
ATOM 724 C CA . LEU A 1 90 ? 68.998 27.450 44.709 1.00 15.79 87 LEU A CA 1
ATOM 725 C C . LEU A 1 90 ? 67.807 28.175 44.061 1.00 15.14 87 LEU A C 1
ATOM 726 O O . LEU A 1 90 ? 66.745 27.602 43.865 1.00 15.13 87 LEU A O 1
ATOM 731 N N . ASP A 1 91 ? 68.004 29.452 43.763 1.00 14.23 88 ASP A N 1
ATOM 732 C CA . ASP A 1 91 ? 67.103 30.212 42.924 1.00 14.39 88 ASP A CA 1
ATOM 733 C C . ASP A 1 91 ? 67.092 29.614 41.511 1.00 13.94 88 ASP A C 1
ATOM 734 O O . ASP A 1 91 ? 68.151 29.535 40.865 1.00 14.51 88 ASP A O 1
ATOM 739 N N . PRO A 1 92 ? 65.915 29.171 41.025 1.00 13.56 89 PRO A N 1
ATOM 740 C CA . PRO A 1 92 ? 65.878 28.559 39.684 1.00 13.50 89 PRO A CA 1
ATOM 741 C C . PRO A 1 92 ? 66.385 29.492 38.571 1.00 13.64 89 PRO A C 1
ATOM 742 O O . PRO A 1 92 ? 66.980 29.020 37.601 1.00 13.40 89 PRO A O 1
ATOM 746 N N . ALA A 1 93 ? 66.191 30.799 38.733 1.00 13.39 90 ALA A N 1
ATOM 747 C CA . ALA A 1 93 ? 66.682 31.750 37.747 1.00 13.96 90 ALA A CA 1
ATOM 748 C C . ALA A 1 93 ? 68.207 31.855 37.816 1.00 14.41 90 ALA A C 1
ATOM 749 O O . ALA A 1 93 ? 68.872 32.027 36.784 1.00 14.73 90 ALA A O 1
ATOM 751 N N . PHE A 1 94 ? 68.770 31.729 39.020 1.00 13.81 91 PHE A N 1
ATOM 752 C CA . PHE A 1 94 ? 70.210 31.702 39.118 1.00 13.20 91 PHE A CA 1
ATOM 753 C C . PHE A 1 94 ? 70.831 30.510 38.368 1.00 12.78 91 PHE A C 1
ATOM 754 O O . PHE A 1 94 ? 71.744 30.693 37.537 1.00 11.46 91 PHE A O 1
ATOM 762 N N . LEU A 1 95 ? 70.338 29.305 38.663 1.00 13.01 92 LEU A N 1
ATOM 763 C CA . LEU A 1 95 ? 70.801 28.098 37.979 1.00 13.40 92 LEU A CA 1
ATOM 764 C C . LEU A 1 95 ? 70.671 28.243 36.465 1.00 14.02 92 LEU A C 1
ATOM 765 O O . LEU A 1 95 ? 71.660 28.024 35.739 1.00 13.69 92 LEU A O 1
ATOM 770 N N . ALA A 1 96 ? 69.478 28.640 35.985 1.00 14.13 93 ALA A N 1
ATOM 771 C CA . ALA A 1 96 ? 69.225 28.698 34.532 1.00 14.98 93 ALA A CA 1
ATOM 772 C C . ALA A 1 96 ? 70.220 29.646 33.856 1.00 15.68 93 ALA A C 1
ATOM 773 O O . ALA A 1 96 ? 70.771 29.331 32.803 1.00 16.14 93 ALA A O 1
ATOM 775 N N . ASP A 1 97 ? 70.456 30.788 34.497 1.00 15.61 94 ASP A N 1
ATOM 776 C CA . ASP A 1 97 ? 71.411 31.786 34.023 1.00 15.37 94 ASP A CA 1
ATOM 777 C C . ASP A 1 97 ? 72.852 31.277 33.977 1.00 14.81 94 ASP A C 1
ATOM 778 O O . ASP A 1 97 ? 73.550 31.468 32.986 1.00 14.67 94 ASP A O 1
ATOM 783 N N . ASN A 1 98 ? 73.293 30.672 35.081 1.00 14.51 95 ASN A N 1
ATOM 784 C CA . ASN A 1 98 ? 74.593 30.045 35.154 1.00 14.13 95 ASN A CA 1
ATOM 785 C C . ASN A 1 98 ? 74.792 29.000 34.071 1.00 13.31 95 ASN A C 1
ATOM 786 O O . ASN A 1 98 ? 75.868 28.897 33.495 1.00 13.36 95 ASN A O 1
ATOM 791 N N . VAL A 1 99 ? 73.767 28.199 33.818 1.00 13.30 96 VAL A N 1
ATOM 792 C CA . VAL A 1 99 ? 73.838 27.209 32.743 1.00 13.65 96 VAL A CA 1
ATOM 793 C C . VAL A 1 99 ? 73.841 27.907 31.342 1.00 14.21 96 VAL A C 1
ATOM 794 O O . VAL A 1 99 ? 74.588 27.503 30.426 1.00 13.20 96 VAL A O 1
ATOM 798 N N . ASN A 1 100 ? 73.037 28.960 31.180 1.00 14.45 97 ASN A N 1
ATOM 799 C CA . ASN A 1 100 ? 73.067 29.716 29.910 1.00 14.93 97 ASN A CA 1
ATOM 800 C C . ASN A 1 100 ? 74.437 30.348 29.677 1.00 15.04 97 ASN A C 1
ATOM 801 O O . ASN A 1 100 ? 74.959 30.332 28.561 1.00 14.76 97 ASN A O 1
ATOM 806 N N . ARG A 1 101 ? 75.054 30.841 30.748 1.00 15.56 98 ARG A N 1
ATOM 807 C CA . ARG A 1 101 ? 76.403 31.401 30.645 1.00 16.26 98 ARG A CA 1
ATOM 808 C C . ARG A 1 101 ? 77.407 30.341 30.207 1.00 16.36 98 ARG A C 1
ATOM 809 O O . ARG A 1 101 ? 78.217 30.601 29.329 1.00 15.59 98 ARG A O 1
ATOM 817 N N . ALA A 1 102 ? 77.328 29.155 30.820 1.00 16.98 99 ALA A N 1
ATOM 818 C CA . ALA A 1 102 ? 78.269 28.064 30.569 1.00 18.13 99 ALA A CA 1
ATOM 819 C C . ALA A 1 102 ? 78.205 27.594 29.139 1.00 19.00 99 ALA A C 1
ATOM 820 O O . ALA A 1 102 ? 79.245 27.310 28.550 1.00 19.48 99 ALA A O 1
ATOM 822 N N . LEU A 1 103 ? 76.989 27.506 28.593 1.00 19.97 100 LEU A N 1
ATOM 823 C CA . LEU A 1 103 ? 76.761 27.050 27.213 1.00 21.31 100 LEU A CA 1
ATOM 824 C C . LEU A 1 103 ? 76.730 28.165 26.170 1.00 23.32 100 LEU A C 1
ATOM 825 O O . LEU A 1 103 ? 76.703 27.884 24.977 1.00 23.49 100 LEU A O 1
ATOM 830 N N . GLN A 1 104 ? 76.711 29.419 26.619 1.00 25.58 101 GLN A N 1
ATOM 831 C CA . GLN A 1 104 ? 76.823 30.545 25.709 1.00 27.99 101 GLN A CA 1
ATOM 832 C C . GLN A 1 104 ? 78.111 30.352 24.938 1.00 29.27 101 GLN A C 1
ATOM 833 O O . GLN A 1 104 ? 79.154 30.026 25.534 1.00 30.44 101 GLN A O 1
ATOM 839 N N . SER A 1 105 ? 78.028 30.541 23.622 1.00 30.03 102 SER A N 1
ATOM 840 C CA . SER A 1 105 ? 79.075 30.120 22.678 1.00 30.75 102 SER A CA 1
ATOM 841 C C . SER A 1 105 ? 78.837 28.649 22.283 1.00 30.99 102 SER A C 1
ATOM 842 O O . SER A 1 105 ? 79.766 27.941 21.904 1.00 31.00 102 SER A O 1
ATOM 845 N N . GLU A 1 106 ? 77.586 28.201 22.397 1.00 31.43 103 GLU A N 1
ATOM 846 C CA . GLU A 1 106 ? 77.162 26.906 21.857 1.00 32.09 103 GLU A CA 1
ATOM 847 C C . GLU A 1 106 ? 75.778 27.016 21.221 1.00 32.39 103 GLU A C 1
ATOM 848 O O . GLU A 1 106 ? 75.605 27.693 20.200 1.00 33.01 103 GLU A O 1
ATOM 850 N N . ASN B 1 2 ? 40.257 33.200 60.648 1.00 29.97 -1 ASN B N 1
ATOM 851 C CA . ASN B 1 2 ? 40.778 34.054 61.755 1.00 28.70 -1 ASN B CA 1
ATOM 852 C C . ASN B 1 2 ? 40.897 33.288 63.109 1.00 27.36 -1 ASN B C 1
ATOM 853 O O . ASN B 1 2 ? 41.216 33.883 64.146 1.00 26.87 -1 ASN B O 1
ATOM 858 N N . ALA B 1 3 ? 40.655 31.971 63.076 1.00 24.94 0 ALA B N 1
ATOM 859 C CA . ALA B 1 3 ? 40.765 31.080 64.242 1.00 22.56 0 ALA B CA 1
ATOM 860 C C . ALA B 1 3 ? 42.224 30.849 64.635 1.00 21.35 0 ALA B C 1
ATOM 861 O O . ALA B 1 3 ? 43.133 31.013 63.804 1.00 20.91 0 ALA B O 1
ATOM 879 N N . ASN B 1 5 ? 45.242 28.294 66.669 1.00 17.43 2 ASN B N 1
ATOM 880 C CA . ASN B 1 5 ? 45.629 27.032 67.247 1.00 15.61 2 ASN B CA 1
ATOM 881 C C . ASN B 1 5 ? 45.788 27.316 68.744 1.00 14.72 2 ASN B C 1
ATOM 882 O O . ASN B 1 5 ? 46.744 27.984 69.166 1.00 12.84 2 ASN B O 1
ATOM 887 N N . ILE B 1 6 ? 44.808 26.841 69.515 1.00 13.76 3 ILE B N 1
ATOM 888 C CA . ILE B 1 6 ? 44.720 27.102 70.943 1.00 13.80 3 ILE B CA 1
ATOM 889 C C . ILE B 1 6 ? 45.911 26.516 71.701 1.00 13.72 3 ILE B C 1
ATOM 890 O O . ILE B 1 6 ? 46.480 27.160 72.572 1.00 14.98 3 ILE B O 1
ATOM 895 N N . GLN B 1 7 ? 46.267 25.287 71.378 1.00 13.40 4 GLN B N 1
ATOM 896 C CA . GLN B 1 7 ? 47.410 24.646 71.983 1.00 13.83 4 GLN B CA 1
ATOM 897 C C . GLN B 1 7 ? 48.705 25.459 71.789 1.00 12.61 4 GLN B C 1
ATOM 898 O O . GLN B 1 7 ? 49.472 25.636 72.737 1.00 11.40 4 GLN B O 1
ATOM 904 N N . ALA B 1 8 ? 48.939 25.921 70.564 1.00 11.85 5 ALA B N 1
ATOM 905 C CA . ALA B 1 8 ? 50.100 26.749 70.243 1.00 11.47 5 ALA B CA 1
ATOM 906 C C . ALA B 1 8 ? 50.051 28.124 70.931 1.00 11.56 5 ALA B C 1
ATOM 907 O O . ALA B 1 8 ? 51.079 28.637 71.377 1.00 11.23 5 ALA B O 1
ATOM 909 N N . LEU B 1 9 ? 48.850 28.717 71.022 1.00 11.68 6 LEU B N 1
ATOM 910 C CA . LEU B 1 9 ? 48.671 30.011 71.679 1.00 10.37 6 LEU B CA 1
ATOM 911 C C . LEU B 1 9 ? 48.999 29.844 73.168 1.00 10.09 6 LEU B C 1
ATOM 912 O O . LEU B 1 9 ? 49.706 30.669 73.760 1.00 9.92 6 LEU B O 1
ATOM 917 N N . LEU B 1 10 ? 48.474 28.775 73.771 1.00 9.06 7 LEU B N 1
ATOM 918 C CA . LEU B 1 10 ? 48.675 28.531 75.202 1.00 8.81 7 LEU B CA 1
ATOM 919 C C . LEU B 1 10 ? 50.130 28.228 75.480 1.00 9.18 7 LEU B C 1
ATOM 920 O O . LEU B 1 10 ? 50.695 28.678 76.482 1.00 9.42 7 LEU B O 1
ATOM 925 N N . SER B 1 11 ? 50.743 27.512 74.555 1.00 9.55 8 SER B N 1
ATOM 926 C CA . SER B 1 11 ? 52.153 27.187 74.632 1.00 11.44 8 SER B CA 1
ATOM 927 C C . SER B 1 11 ? 53.064 28.442 74.508 1.00 11.91 8 SER B C 1
ATOM 928 O O . SER B 1 11 ? 54.025 28.609 75.283 1.00 11.57 8 SER B O 1
ATOM 931 N N . GLU B 1 12 ? 52.740 29.332 73.568 1.00 12.22 9 GLU B N 1
ATOM 932 C CA . GLU B 1 12 ? 53.419 30.635 73.513 1.00 13.15 9 GLU B CA 1
ATOM 933 C C . GLU B 1 12 ? 53.190 31.464 74.814 1.00 12.35 9 GLU B C 1
ATOM 934 O O . GLU B 1 12 ? 54.137 32.008 75.360 1.00 12.34 9 GLU B O 1
ATOM 940 N N . LYS B 1 13 ? 51.961 31.513 75.337 1.00 12.03 10 LYS B N 1
ATOM 941 C CA . LYS B 1 13 ? 51.703 32.182 76.647 1.00 11.76 10 LYS B CA 1
ATOM 942 C C . LYS B 1 13 ? 52.516 31.605 77.821 1.00 11.71 10 LYS B C 1
ATOM 943 O O . LYS B 1 13 ? 53.043 32.354 78.667 1.00 11.37 10 LYS B O 1
ATOM 949 N N . VAL B 1 14 ? 52.577 30.275 77.912 1.00 11.43 11 VAL B N 1
ATOM 950 C CA . VAL B 1 14 ? 53.286 29.651 79.011 1.00 10.96 11 VAL B CA 1
ATOM 951 C C . VAL B 1 14 ? 54.787 29.822 78.866 1.00 11.29 11 VAL B C 1
ATOM 952 O O . VAL B 1 14 ? 55.502 30.010 79.872 1.00 11.75 11 VAL B O 1
ATOM 956 N N . SER B 1 15 ? 55.271 29.765 77.630 1.00 11.28 12 SER B N 1
ATOM 957 C CA . SER B 1 15 ? 56.691 29.987 77.384 1.00 11.67 12 SER B CA 1
ATOM 958 C C . SER B 1 15 ? 57.137 31.345 77.967 1.00 11.40 12 SER B C 1
ATOM 959 O O . SER B 1 15 ? 58.108 31.422 78.746 1.00 11.77 12 SER B O 1
ATOM 962 N N A GLN B 1 16 ? 56.412 32.398 77.601 0.50 10.90 13 GLN B N 1
ATOM 963 N N B GLN B 1 16 ? 56.414 32.395 77.577 0.50 10.98 13 GLN B N 1
ATOM 964 C CA A GLN B 1 16 ? 56.695 33.755 78.066 0.50 10.58 13 GLN B CA 1
ATOM 965 C CA B GLN B 1 16 ? 56.629 33.759 78.058 0.50 10.80 13 GLN B CA 1
ATOM 966 C C A GLN B 1 16 ? 56.608 33.921 79.588 0.50 10.47 13 GLN B C 1
ATOM 967 C C B GLN B 1 16 ? 56.655 33.842 79.582 0.50 10.59 13 GLN B C 1
ATOM 968 O O A GLN B 1 16 ? 57.383 34.682 80.166 0.50 10.31 13 GLN B O 1
ATOM 969 O O B GLN B 1 16 ? 57.551 34.461 80.155 0.50 10.58 13 GLN B O 1
ATOM 980 N N . ALA B 1 17 ? 55.660 33.226 80.223 1.00 10.33 14 ALA B N 1
ATOM 981 C CA . ALA B 1 17 ? 55.525 33.275 81.667 1.00 9.91 14 ALA B CA 1
ATOM 982 C C . ALA B 1 17 ? 56.713 32.578 82.327 1.00 9.80 14 ALA B C 1
ATOM 983 O O . ALA B 1 17 ? 57.215 33.047 83.328 1.00 9.84 14 ALA B O 1
ATOM 985 N N . LEU B 1 18 ? 57.164 31.469 81.754 1.00 9.13 15 LEU B N 1
ATOM 986 C CA . LEU B 1 18 ? 58.333 30.728 82.262 1.00 9.46 15 LEU B CA 1
ATOM 987 C C . LEU B 1 18 ? 59.581 31.593 82.161 1.00 9.70 15 LEU B C 1
ATOM 988 O O . LEU B 1 18 ? 60.362 31.675 83.101 1.00 10.05 15 LEU B O 1
ATOM 993 N N . ILE B 1 19 ? 59.752 32.222 81.004 1.00 10.22 16 ILE B N 1
ATOM 994 C CA . ILE B 1 19 ? 60.863 33.142 80.768 1.00 10.57 16 ILE B CA 1
ATOM 995 C C . ILE B 1 19 ? 60.844 34.276 81.780 1.00 10.68 16 ILE B C 1
ATOM 996 O O . ILE B 1 19 ? 61.889 34.614 82.344 1.00 10.96 16 ILE B O 1
ATOM 1001 N N . ALA B 1 20 ? 59.667 34.846 82.028 1.00 10.43 17 ALA B N 1
ATOM 1002 C CA . ALA B 1 20 ? 59.569 35.924 83.012 1.00 10.93 17 ALA B CA 1
ATOM 1003 C C . ALA B 1 20 ? 59.918 35.445 84.438 1.00 10.83 17 ALA B C 1
ATOM 1004 O O . ALA B 1 20 ? 60.283 36.244 85.316 1.00 10.20 17 ALA B O 1
ATOM 1006 N N . ALA B 1 21 ? 59.784 34.139 84.657 1.00 10.96 18 ALA B N 1
ATOM 1007 C CA . ALA B 1 21 ? 60.073 33.558 85.943 1.00 11.84 18 ALA B CA 1
ATOM 1008 C C . ALA B 1 21 ? 61.520 33.070 85.956 1.00 12.56 18 ALA B C 1
ATOM 1009 O O . ALA B 1 21 ? 61.986 32.559 86.976 1.00 13.65 18 ALA B O 1
ATOM 1011 N N . GLY B 1 22 ? 62.235 33.251 84.843 1.00 12.51 19 GLY B N 1
ATOM 1012 C CA . GLY B 1 22 ? 63.677 32.991 84.814 1.00 13.55 19 GLY B CA 1
ATOM 1013 C C . GLY B 1 22 ? 64.142 31.849 83.936 1.00 13.98 19 GLY B C 1
ATOM 1014 O O . GLY B 1 22 ? 65.339 31.636 83.808 1.00 13.99 19 GLY B O 1
ATOM 1015 N N . ALA B 1 23 ? 63.205 31.142 83.293 1.00 14.48 20 ALA B N 1
ATOM 1016 C CA . ALA B 1 23 ? 63.556 30.018 82.418 1.00 14.96 20 ALA B CA 1
ATOM 1017 C C . ALA B 1 23 ? 64.334 30.482 81.190 1.00 14.94 20 ALA B C 1
ATOM 1018 O O . ALA B 1 23 ? 64.242 31.654 80.820 1.00 15.96 20 ALA B O 1
ATOM 1020 N N . PRO B 1 24 ? 65.109 29.576 80.557 1.00 15.10 21 PRO B N 1
ATOM 1021 C CA . PRO B 1 24 ? 65.770 29.877 79.265 1.00 15.55 21 PRO B CA 1
ATOM 1022 C C . PRO B 1 24 ? 64.736 30.126 78.149 1.00 15.91 21 PRO B C 1
ATOM 1023 O O . PRO B 1 24 ? 63.615 29.637 78.243 1.00 15.37 21 PRO B O 1
ATOM 1027 N N . ALA B 1 25 ? 65.126 30.857 77.107 1.00 15.86 22 ALA B N 1
ATOM 1028 C CA . ALA B 1 25 ? 64.238 31.179 75.978 1.00 17.14 22 ALA B CA 1
ATOM 1029 C C . ALA B 1 25 ? 63.790 29.965 75.135 1.00 17.52 22 ALA B C 1
ATOM 1030 O O . ALA B 1 25 ? 62.871 30.063 74.326 1.00 17.49 22 ALA B O 1
ATOM 1032 N N . ASP B 1 26 ? 64.444 28.827 75.336 1.00 18.58 23 ASP B N 1
ATOM 1033 C CA . ASP B 1 26 ? 64.115 27.634 74.579 1.00 19.25 23 ASP B CA 1
ATOM 1034 C C . ASP B 1 26 ? 63.458 26.594 75.473 1.00 19.20 23 ASP B C 1
ATOM 1035 O O . ASP B 1 26 ? 63.415 25.424 75.113 1.00 19.75 23 ASP B O 1
ATOM 1040 N N . CYS B 1 27 ? 62.951 27.026 76.636 1.00 19.20 24 CYS B N 1
ATOM 1041 C CA . CYS B 1 27 ? 62.200 26.137 77.548 1.00 19.36 24 CYS B CA 1
ATOM 1042 C C . CYS B 1 27 ? 60.949 25.605 76.861 1.00 19.17 24 CYS B C 1
ATOM 1043 O O . CYS B 1 27 ? 60.327 26.318 76.067 1.00 19.51 24 CYS B O 1
ATOM 1046 N N . GLU B 1 28 ? 60.583 24.358 77.155 1.00 19.05 25 GLU B N 1
ATOM 1047 C CA . GLU B 1 28 ? 59.385 23.749 76.560 1.00 18.51 25 GLU B CA 1
ATOM 1048 C C . GLU B 1 28 ? 58.224 23.629 77.560 1.00 17.29 25 GLU B C 1
ATOM 1049 O O . GLU B 1 28 ? 58.310 22.870 78.530 1.00 17.23 25 GLU B O 1
ATOM 1055 N N . PRO B 1 29 ? 57.121 24.354 77.306 1.00 16.54 26 PRO B N 1
ATOM 1056 C CA . PRO B 1 29 ? 55.942 24.295 78.182 1.00 15.36 26 PRO B CA 1
ATOM 1057 C C . PRO B 1 29 ? 55.249 22.946 78.180 1.00 14.95 26 PRO B C 1
ATOM 1058 O O . PRO B 1 29 ? 54.572 22.620 79.153 1.00 14.06 26 PRO B O 1
ATOM 1062 N N . GLN B 1 30 ? 55.410 22.173 77.092 1.00 14.91 27 GLN B N 1
ATOM 1063 C CA . GLN B 1 30 ? 54.785 20.859 76.959 1.00 14.46 27 GLN B CA 1
ATOM 1064 C C . GLN B 1 30 ? 53.265 20.933 77.184 1.00 14.26 27 GLN B C 1
ATOM 1065 O O . GLN B 1 30 ? 52.703 20.189 78.007 1.00 13.03 27 GLN B O 1
ATOM 1071 N N . VAL B 1 31 ? 52.603 21.819 76.435 1.00 14.18 28 VAL B N 1
ATOM 1072 C CA . VAL B 1 31 ? 51.138 21.927 76.491 1.00 14.56 28 VAL B CA 1
ATOM 1073 C C . VAL B 1 31 ? 50.502 20.783 75.693 1.00 14.87 28 VAL B C 1
ATOM 1074 O O . VAL B 1 31 ? 50.845 20.567 74.541 1.00 14.39 28 VAL B O 1
ATOM 1078 N N . ARG B 1 32 ? 49.618 20.027 76.342 1.00 14.81 29 ARG B N 1
ATOM 1079 C CA . ARG B 1 32 ? 48.906 18.947 75.680 1.00 14.79 29 ARG B CA 1
ATOM 1080 C C . ARG B 1 32 ? 47.487 18.928 76.212 1.00 14.63 29 ARG B C 1
ATOM 1081 O O . ARG B 1 32 ? 47.189 19.577 77.213 1.00 14.59 29 ARG B O 1
ATOM 1089 N N . GLN B 1 33 ? 46.614 18.209 75.518 1.00 14.66 30 GLN B N 1
ATOM 1090 C CA . GLN B 1 33 ? 45.284 17.907 76.011 1.00 14.60 30 GLN B CA 1
ATOM 1091 C C . GLN B 1 33 ? 45.419 17.435 77.460 1.00 14.83 30 GLN B C 1
ATOM 1092 O O . GLN B 1 33 ? 46.338 16.673 77.778 1.00 14.56 30 GLN B O 1
ATOM 1098 N N . SER B 1 34 ? 44.522 17.881 78.333 1.00 14.85 31 SER B N 1
ATOM 1099 C CA . SER B 1 34 ? 44.557 17.462 79.731 1.00 15.54 31 SER B CA 1
ATOM 1100 C C . SER B 1 34 ? 44.415 15.946 79.844 1.00 15.23 31 SER B C 1
ATOM 1101 O O . SER B 1 34 ? 43.681 15.326 79.064 1.00 14.62 31 SER B O 1
ATOM 1104 N N . ALA B 1 35 ? 45.154 15.379 80.793 1.00 14.52 32 ALA B N 1
ATOM 1105 C CA . ALA B 1 35 ? 45.178 13.939 81.073 1.00 15.13 32 ALA B CA 1
ATOM 1106 C C . ALA B 1 35 ? 43.872 13.406 81.656 1.00 15.27 32 ALA B C 1
ATOM 1107 O O . ALA B 1 35 ? 43.620 12.205 81.590 1.00 14.62 32 ALA B O 1
ATOM 1109 N N . LYS B 1 36 ? 43.084 14.294 82.269 1.00 15.86 33 LYS B N 1
ATOM 1110 C CA . LYS B 1 36 ? 41.750 13.973 82.838 1.00 16.37 33 LYS B CA 1
ATOM 1111 C C . LYS B 1 36 ? 40.920 15.230 82.674 1.00 16.08 33 LYS B C 1
ATOM 1112 O O . LYS B 1 36 ? 41.481 16.327 82.670 1.00 15.14 33 LYS B O 1
ATOM 1118 N N . VAL B 1 37 ? 39.596 15.092 82.587 1.00 16.59 34 VAL B N 1
ATOM 1119 C CA . VAL B 1 37 ? 38.723 16.268 82.432 1.00 16.68 34 VAL B CA 1
ATOM 1120 C C . VAL B 1 37 ? 38.788 17.115 83.703 1.00 16.78 34 VAL B C 1
ATOM 1121 O O . VAL B 1 37 ? 38.671 18.338 83.663 1.00 16.16 34 VAL B O 1
ATOM 1125 N N . GLN B 1 38 ? 39.059 16.440 84.815 1.00 16.84 35 GLN B N 1
ATOM 1126 C CA . GLN B 1 38 ? 39.281 17.067 86.100 1.00 17.57 35 GLN B CA 1
ATOM 1127 C C . GLN B 1 38 ? 40.459 18.049 86.039 1.00 17.17 35 GLN B C 1
ATOM 1128 O O . GLN B 1 38 ? 40.566 18.945 86.863 1.00 16.89 35 GLN B O 1
ATOM 1134 N N . PHE B 1 39 ? 41.322 17.893 85.043 1.00 17.13 36 PHE B N 1
ATOM 1135 C CA . PHE B 1 39 ? 42.459 18.783 84.860 1.00 16.85 36 PHE B CA 1
ATOM 1136 C C . PHE B 1 39 ? 42.263 19.837 83.745 1.00 16.47 36 PHE B C 1
ATOM 1137 O O . PHE B 1 39 ? 43.243 20.408 83.258 1.00 15.79 36 PHE B O 1
ATOM 1145 N N . GLY B 1 40 ? 41.014 20.088 83.346 1.00 15.83 37 GLY B N 1
ATOM 1146 C CA . GLY B 1 40 ? 40.719 21.149 82.381 1.00 15.26 37 GLY B CA 1
ATOM 1147 C C . GLY B 1 40 ? 40.727 20.728 80.925 1.00 15.53 37 GLY B C 1
ATOM 1148 O O . GLY B 1 40 ? 40.515 19.564 80.608 1.00 16.10 37 GLY B O 1
ATOM 1149 N N . ASP B 1 41 ? 40.974 21.679 80.031 1.00 14.93 38 ASP B N 1
ATOM 1150 C CA . ASP B 1 41 ? 41.128 21.370 78.623 1.00 14.57 38 ASP B CA 1
ATOM 1151 C C . ASP B 1 41 ? 42.554 21.068 78.207 1.00 14.14 38 ASP B C 1
ATOM 1152 O O . ASP B 1 41 ? 42.773 20.119 77.469 1.00 14.19 38 ASP B O 1
ATOM 1157 N N . TYR B 1 42 ? 43.515 21.887 78.639 1.00 13.80 39 TYR B N 1
ATOM 1158 C CA . TYR B 1 42 ? 44.930 21.638 78.326 1.00 14.13 39 TYR B CA 1
ATOM 1159 C C . TYR B 1 42 ? 45.737 21.682 79.610 1.00 14.22 39 TYR B C 1
ATOM 1160 O O . TYR B 1 42 ? 45.311 22.273 80.592 1.00 14.14 39 TYR B O 1
ATOM 1169 N N . GLN B 1 43 ? 46.874 21.014 79.609 1.00 14.07 40 GLN B N 1
ATOM 1170 C CA . GLN B 1 43 ? 47.856 21.183 80.660 1.00 14.25 40 GLN B CA 1
ATOM 1171 C C . GLN B 1 43 ? 49.228 21.569 80.093 1.00 14.02 40 GLN B C 1
ATOM 1172 O O . GLN B 1 43 ? 49.601 21.119 79.012 1.00 14.28 40 GLN B O 1
ATOM 1178 N N . ALA B 1 44 ? 49.973 22.376 80.842 1.00 13.71 41 ALA B N 1
ATOM 1179 C CA . ALA B 1 44 ? 51.381 22.582 80.549 1.00 14.24 41 ALA B CA 1
ATOM 1180 C C . ALA B 1 44 ? 52.137 21.606 81.456 1.00 14.65 41 ALA B C 1
ATOM 1181 O O . ALA B 1 44 ? 51.985 21.641 82.674 1.00 14.34 41 ALA B O 1
ATOM 1183 N N . ASN B 1 45 ? 52.901 20.708 80.835 1.00 14.72 42 ASN B N 1
ATOM 1184 C CA . ASN B 1 45 ? 53.578 19.611 81.520 1.00 15.34 42 ASN B CA 1
ATOM 1185 C C . ASN B 1 45 ? 55.067 19.909 81.787 1.00 15.91 42 ASN B C 1
ATOM 1186 O O . ASN B 1 45 ? 55.769 19.094 82.372 1.00 16.32 42 ASN B O 1
ATOM 1191 N N . GLY B 1 46 ? 55.537 21.078 81.350 1.00 15.80 43 GLY B N 1
ATOM 1192 C CA . GLY B 1 46 ? 56.970 21.354 81.296 1.00 15.69 43 GLY B CA 1
ATOM 1193 C C . GLY B 1 46 ? 57.610 21.977 82.518 1.00 15.46 43 GLY B C 1
ATOM 1194 O O . GLY B 1 46 ? 58.832 22.176 82.526 1.00 15.29 43 GLY B O 1
ATOM 1195 N N . VAL B 1 47 ? 56.811 22.265 83.555 1.00 15.00 44 VAL B N 1
ATOM 1196 C CA . VAL B 1 47 ? 57.318 22.995 84.726 1.00 14.24 44 VAL B CA 1
ATOM 1197 C C . VAL B 1 47 ? 58.387 22.267 85.530 1.00 14.25 44 VAL B C 1
ATOM 1198 O O . VAL B 1 47 ? 59.381 22.885 85.931 1.00 13.58 44 VAL B O 1
ATOM 1210 N N . ALA B 1 49 ? 60.603 20.033 84.669 1.00 14.23 46 ALA B N 1
ATOM 1211 C CA . ALA B 1 49 ? 61.889 19.965 83.964 1.00 13.89 46 ALA B CA 1
ATOM 1212 C C . ALA B 1 49 ? 62.644 21.291 84.006 1.00 13.52 46 ALA B C 1
ATOM 1213 O O . ALA B 1 49 ? 63.860 21.305 84.053 1.00 13.29 46 ALA B O 1
ATOM 1215 N N . VAL B 1 50 ? 61.917 22.403 83.985 1.00 13.97 47 VAL B N 1
ATOM 1216 C CA . VAL B 1 50 ? 62.548 23.722 84.140 1.00 13.99 47 VAL B CA 1
ATOM 1217 C C . VAL B 1 50 ? 63.017 23.964 85.589 1.00 14.12 47 VAL B C 1
ATOM 1218 O O . VAL B 1 50 ? 64.138 24.412 85.836 1.00 14.73 47 VAL B O 1
ATOM 1222 N N . ALA B 1 51 ? 62.152 23.663 86.549 1.00 14.06 48 ALA B N 1
ATOM 1223 C CA . ALA B 1 51 ? 62.459 23.848 87.948 1.00 14.19 48 ALA B CA 1
ATOM 1224 C C . ALA B 1 51 ? 63.706 23.050 88.292 1.00 14.83 48 ALA B C 1
ATOM 1225 O O . ALA B 1 51 ? 64.518 23.481 89.104 1.00 15.22 48 ALA B O 1
ATOM 1227 N N . LYS B 1 52 ? 63.843 21.886 87.663 1.00 15.21 49 LYS B N 1
ATOM 1228 C CA . LYS B 1 52 ? 64.978 21.008 87.895 1.00 15.79 49 LYS B CA 1
ATOM 1229 C C . LYS B 1 52 ? 66.277 21.650 87.399 1.00 16.51 49 LYS B C 1
ATOM 1230 O O . LYS B 1 52 ? 67.302 21.554 88.073 1.00 16.89 49 LYS B O 1
ATOM 1236 N N . LYS B 1 53 ? 66.244 22.288 86.226 1.00 17.05 50 LYS B N 1
ATOM 1237 C CA . LYS B 1 53 ? 67.468 22.898 85.665 1.00 17.84 50 LYS B CA 1
ATOM 1238 C C . LYS B 1 53 ? 67.853 24.121 86.470 1.00 17.71 50 LYS B C 1
ATOM 1239 O O . LYS B 1 53 ? 69.029 24.463 86.547 1.00 17.95 50 LYS B O 1
ATOM 1245 N N . LEU B 1 54 ? 66.857 24.765 87.069 1.00 17.58 51 LEU B N 1
ATOM 1246 C CA . LEU B 1 54 ? 67.061 26.028 87.768 1.00 17.76 51 LEU B CA 1
ATOM 1247 C C . LEU B 1 54 ? 67.298 25.871 89.265 1.00 18.35 51 LEU B C 1
ATOM 1248 O O . LEU B 1 54 ? 67.465 26.877 89.967 1.00 18.34 51 LEU B O 1
ATOM 1253 N N . GLY B 1 55 ? 67.301 24.631 89.757 1.00 18.56 52 GLY B N 1
ATOM 1254 C CA . GLY B 1 55 ? 67.439 24.381 91.192 1.00 18.68 52 GLY B CA 1
ATOM 1255 C C . GLY B 1 55 ? 66.314 25.047 91.967 1.00 19.02 52 GLY B C 1
ATOM 1256 O O . GLY B 1 55 ? 66.547 25.783 92.924 1.00 19.07 52 GLY B O 1
ATOM 1265 N N . ALA B 1 57 ? 62.107 24.618 93.525 1.00 17.92 54 ALA B N 1
ATOM 1266 C CA . ALA B 1 57 ? 60.945 23.814 93.834 1.00 17.43 54 ALA B CA 1
ATOM 1267 C C . ALA B 1 57 ? 59.893 24.116 92.765 1.00 16.90 54 ALA B C 1
ATOM 1268 O O . ALA B 1 57 ? 59.442 25.266 92.627 1.00 16.68 54 ALA B O 1
ATOM 1270 N N . PRO B 1 58 ? 59.529 23.084 91.986 1.00 16.43 55 PRO B N 1
ATOM 1271 C CA . PRO B 1 58 ? 58.553 23.169 90.908 1.00 15.77 55 PRO B CA 1
ATOM 1272 C C . PRO B 1 58 ? 57.229 23.809 91.322 1.00 15.52 55 PRO B C 1
ATOM 1273 O O . PRO B 1 58 ? 56.686 24.606 90.565 1.00 15.60 55 PRO B O 1
ATOM 1277 N N . ARG B 1 59 ? 56.720 23.495 92.506 1.00 15.78 56 ARG B N 1
ATOM 1278 C CA . ARG B 1 59 ? 55.481 24.110 92.968 1.00 16.17 56 ARG B CA 1
ATOM 1279 C C . ARG B 1 59 ? 55.645 25.627 93.053 1.00 16.41 56 ARG B C 1
ATOM 1280 O O . ARG B 1 59 ? 54.753 26.389 92.621 1.00 16.43 56 ARG B O 1
ATOM 1288 N N . GLN B 1 60 ? 56.795 26.074 93.557 1.00 16.18 57 GLN B N 1
ATOM 1289 C CA . GLN B 1 60 ? 57.073 27.511 93.608 1.00 16.46 57 GLN B CA 1
ATOM 1290 C C . GLN B 1 60 ? 57.194 28.121 92.212 1.00 15.90 57 GLN B C 1
ATOM 1291 O O . GLN B 1 60 ? 56.729 29.239 92.006 1.00 15.28 57 GLN B O 1
ATOM 1297 N N . LEU B 1 61 ? 57.783 27.383 91.258 1.00 15.55 58 LEU B N 1
ATOM 1298 C CA . LEU B 1 61 ? 57.913 27.885 89.880 1.00 14.62 58 LEU B CA 1
ATOM 1299 C C . LEU B 1 61 ? 56.566 28.044 89.200 1.00 14.58 58 LEU B C 1
ATOM 1300 O O . LEU B 1 61 ? 56.324 29.054 88.508 1.00 15.48 58 LEU B O 1
ATOM 1305 N N . ALA B 1 62 ? 55.714 27.037 89.371 1.00 14.03 59 ALA B N 1
ATOM 1306 C CA . ALA B 1 62 ? 54.358 27.022 88.829 1.00 13.58 59 ALA B CA 1
ATOM 1307 C C . ALA B 1 62 ? 53.547 28.202 89.361 1.00 13.69 59 ALA B C 1
ATOM 1308 O O . ALA B 1 62 ? 52.827 28.840 88.598 1.00 12.87 59 ALA B O 1
ATOM 1310 N N . GLU B 1 63 ? 53.677 28.484 90.662 1.00 13.74 60 GLU B N 1
ATOM 1311 C CA . GLU B 1 63 ? 53.028 29.647 91.277 1.00 14.44 60 GLU B CA 1
ATOM 1312 C C . GLU B 1 63 ? 53.422 30.959 90.582 1.00 14.01 60 GLU B C 1
ATOM 1313 O O . GLU B 1 63 ? 52.566 31.786 90.269 1.00 13.71 60 GLU B O 1
ATOM 1319 N N . GLN B 1 64 ? 54.719 31.139 90.330 1.00 14.05 61 GLN B N 1
ATOM 1320 C CA . GLN B 1 64 ? 55.194 32.310 89.595 1.00 14.31 61 GLN B CA 1
ATOM 1321 C C . GLN B 1 64 ? 54.747 32.337 88.126 1.00 13.29 61 GLN B C 1
ATOM 1322 O O . GLN B 1 64 ? 54.461 33.386 87.587 1.00 13.19 61 GLN B O 1
ATOM 1328 N N . VAL B 1 65 ? 54.691 31.177 87.487 1.00 13.00 62 VAL B N 1
ATOM 1329 C CA . VAL B 1 65 ? 54.149 31.082 86.137 1.00 12.37 62 VAL B CA 1
ATOM 1330 C C . VAL B 1 65 ? 52.692 31.571 86.157 1.00 12.28 62 VAL B C 1
ATOM 1331 O O . VAL B 1 65 ? 52.333 32.407 85.329 1.00 11.37 62 VAL B O 1
ATOM 1335 N N . LEU B 1 66 ? 51.897 31.107 87.125 1.00 12.05 63 LEU B N 1
ATOM 1336 C CA . LEU B 1 66 ? 50.517 31.586 87.278 1.00 13.33 63 LEU B CA 1
ATOM 1337 C C . LEU B 1 66 ? 50.398 33.106 87.458 1.00 13.59 63 LEU B C 1
ATOM 1338 O O . LEU B 1 66 ? 49.527 33.699 86.830 1.00 14.45 63 LEU B O 1
ATOM 1343 N N . SER B 1 67 ? 51.225 33.747 88.290 1.00 13.18 64 SER B N 1
ATOM 1344 C CA . SER B 1 67 ? 51.095 35.221 88.371 1.00 14.57 64 SER B CA 1
ATOM 1345 C C . SER B 1 67 ? 51.549 35.950 87.105 1.00 14.55 64 SER B C 1
ATOM 1346 O O . SER B 1 67 ? 51.046 37.013 86.813 1.00 14.06 64 SER B O 1
ATOM 1349 N N . HIS B 1 68 ? 52.494 35.380 86.360 1.00 15.24 65 HIS B N 1
ATOM 1350 C CA . HIS B 1 68 ? 52.893 35.968 85.086 1.00 16.14 65 HIS B CA 1
ATOM 1351 C C . HIS B 1 68 ? 51.891 35.761 83.951 1.00 16.92 65 HIS B C 1
ATOM 1352 O O . HIS B 1 68 ? 51.835 36.557 83.017 1.00 18.03 65 HIS B O 1
ATOM 1359 N N . LEU B 1 69 ? 51.115 34.689 84.018 1.00 16.61 66 LEU B N 1
ATOM 1360 C CA . LEU B 1 69 ? 50.202 34.309 82.953 1.00 17.04 66 LEU B CA 1
ATOM 1361 C C . LEU B 1 69 ? 49.021 35.278 82.935 1.00 17.93 66 LEU B C 1
ATOM 1362 O O . LEU B 1 69 ? 48.458 35.591 83.985 1.00 19.04 66 LEU B O 1
ATOM 1367 N N . ASP B 1 70 ? 48.667 35.796 81.769 1.00 17.76 67 ASP B N 1
ATOM 1368 C CA . ASP B 1 70 ? 47.415 36.523 81.643 1.00 18.15 67 ASP B CA 1
ATOM 1369 C C . ASP B 1 70 ? 46.577 35.807 80.607 1.00 17.42 67 ASP B C 1
ATOM 1370 O O . ASP B 1 70 ? 46.885 35.853 79.417 1.00 18.24 67 ASP B O 1
ATOM 1375 N N . LEU B 1 71 ? 45.522 35.140 81.046 1.00 16.24 68 LEU B N 1
ATOM 1376 C CA . LEU B 1 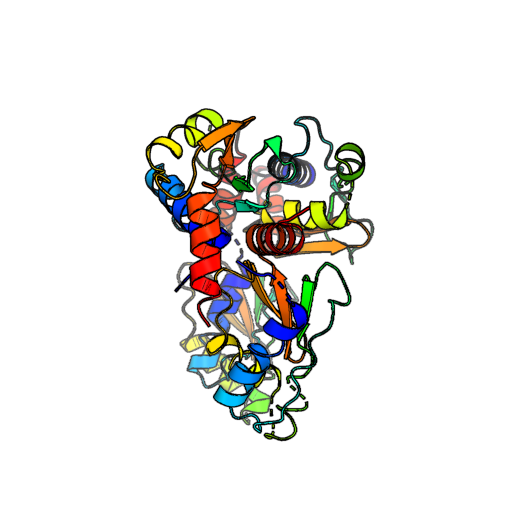71 ? 44.656 34.428 80.107 1.00 14.97 68 LEU B CA 1
ATOM 1377 C C . LEU B 1 71 ? 43.237 34.956 80.184 1.00 14.38 68 LEU B C 1
ATOM 1378 O O . LEU B 1 71 ? 42.278 34.258 79.804 1.00 14.41 68 LEU B O 1
ATOM 1383 N N . ASN B 1 72 ? 43.090 36.190 80.675 1.00 12.29 69 ASN B N 1
ATOM 1384 C CA . ASN B 1 72 ? 41.795 36.846 80.641 1.00 11.54 69 ASN B CA 1
ATOM 1385 C C . ASN B 1 72 ? 41.206 36.752 79.230 1.00 10.93 69 ASN B C 1
ATOM 1386 O O . ASN B 1 72 ? 41.909 37.042 78.253 1.00 9.79 69 ASN B O 1
ATOM 1391 N N . GLY B 1 73 ? 39.936 36.338 79.143 1.00 9.79 70 GLY B N 1
ATOM 1392 C CA . GLY B 1 73 ? 39.228 36.157 77.869 1.00 9.10 70 GLY B CA 1
ATOM 1393 C C . GLY B 1 73 ? 39.500 34.845 77.127 1.00 9.03 70 GLY B C 1
ATOM 1394 O O . GLY B 1 73 ? 38.883 34.561 76.110 1.00 8.16 70 GLY B O 1
ATOM 1395 N N . ILE B 1 74 ? 40.428 34.051 77.640 1.00 9.07 71 ILE B N 1
ATOM 1396 C CA . ILE B 1 74 ? 40.843 32.828 76.996 1.00 10.24 71 ILE B CA 1
ATOM 1397 C C . ILE B 1 74 ? 40.567 31.628 77.910 1.00 10.65 71 ILE B C 1
ATOM 1398 O O . ILE B 1 74 ? 39.983 30.631 77.480 1.00 11.21 71 ILE B O 1
ATOM 1403 N N . ALA B 1 75 ? 41.008 31.740 79.158 1.00 10.67 72 ALA B N 1
ATOM 1404 C CA . ALA B 1 75 ? 40.801 30.721 80.170 1.00 11.27 72 ALA B CA 1
ATOM 1405 C C . ALA B 1 75 ? 39.919 31.261 81.295 1.00 11.36 72 ALA B C 1
ATOM 1406 O O . ALA B 1 75 ? 40.119 32.374 81.757 1.00 10.80 72 ALA B O 1
ATOM 1408 N N . ASN B 1 76 ? 38.904 30.507 81.702 1.00 12.71 73 ASN B N 1
ATOM 1409 C CA . ASN B 1 76 ? 38.098 30.943 82.852 1.00 14.82 73 ASN B CA 1
ATOM 1410 C C . ASN B 1 76 ? 38.838 30.707 84.164 1.00 15.11 73 ASN B C 1
ATOM 1411 O O . ASN B 1 76 ? 38.659 31.425 85.138 1.00 15.01 73 ASN B O 1
ATOM 1416 N N . LYS B 1 77 ? 39.702 29.703 84.163 1.00 15.73 74 LYS B N 1
ATOM 1417 C CA . LYS B 1 77 ? 40.360 29.256 85.381 1.00 16.26 74 LYS B CA 1
ATOM 1418 C C . LYS B 1 77 ? 41.700 28.631 85.032 1.00 15.85 74 LYS B C 1
ATOM 1419 O O . LYS B 1 77 ? 41.808 27.923 84.029 1.00 14.44 74 LYS B O 1
ATOM 1425 N N . VAL B 1 78 ? 42.704 28.890 85.867 1.00 15.74 75 VAL B N 1
ATOM 1426 C CA . VAL B 1 78 ? 43.991 28.224 85.749 1.00 16.78 75 VAL B CA 1
ATOM 1427 C C . VAL B 1 78 ? 44.422 27.720 87.140 1.00 17.16 75 VAL B C 1
ATOM 1428 O O . VAL B 1 78 ? 44.423 28.473 88.114 1.00 17.36 75 VAL B O 1
ATOM 1432 N N . GLU B 1 79 ? 44.768 26.441 87.231 1.00 17.58 76 GLU B N 1
ATOM 1433 C CA . GLU B 1 79 ? 45.021 25.817 88.526 1.00 18.27 76 GLU B CA 1
ATOM 1434 C C . GLU B 1 79 ? 46.325 25.078 88.471 1.00 18.29 76 GLU B C 1
ATOM 1435 O O . GLU B 1 79 ? 46.734 24.642 87.391 1.00 18.79 76 GLU B O 1
ATOM 1441 N N . ILE B 1 80 ? 46.972 24.930 89.628 1.00 17.69 77 ILE B N 1
ATOM 1442 C CA . ILE B 1 80 ? 48.155 24.086 89.740 1.00 17.34 77 ILE B CA 1
ATOM 1443 C C . ILE B 1 80 ? 47.760 22.731 90.325 1.00 17.66 77 ILE B C 1
ATOM 1444 O O . ILE B 1 80 ? 46.942 22.670 91.251 1.00 18.16 77 ILE B O 1
ATOM 1449 N N . ALA B 1 81 ? 48.287 21.643 89.758 1.00 17.35 78 ALA B N 1
ATOM 1450 C CA . ALA B 1 81 ? 48.096 20.311 90.356 1.00 16.76 78 ALA B CA 1
ATOM 1451 C C . ALA B 1 81 ? 49.424 19.620 90.613 1.00 16.74 78 ALA B C 1
ATOM 1452 O O . ALA B 1 81 ? 50.366 19.712 89.792 1.00 16.50 78 ALA B O 1
ATOM 1454 N N . GLY B 1 82 ? 49.483 18.925 91.755 1.00 16.43 79 GLY B N 1
ATOM 1455 C CA . GLY B 1 82 ? 50.614 18.091 92.131 1.00 16.20 79 GLY B CA 1
ATOM 1456 C C . GLY B 1 82 ? 51.881 18.907 92.274 1.00 16.57 79 GLY B C 1
ATOM 1457 O O . GLY B 1 82 ? 51.859 19.988 92.886 1.00 16.27 79 GLY B O 1
ATOM 1458 N N . PRO B 1 83 ? 52.980 18.430 91.650 1.00 16.57 80 PRO B N 1
ATOM 1459 C CA . PRO B 1 83 ? 54.276 19.079 91.766 1.00 16.57 80 PRO B CA 1
ATOM 1460 C C . PRO B 1 83 ? 54.448 20.296 90.850 1.00 16.95 80 PRO B C 1
ATOM 1461 O O . PRO B 1 83 ? 55.494 20.952 90.927 1.00 18.82 80 PRO B O 1
ATOM 1465 N N . GLY B 1 84 ? 53.476 20.596 89.984 1.00 16.50 81 GLY B N 1
ATOM 1466 C CA . GLY B 1 84 ? 53.578 21.775 89.117 1.00 15.07 81 GLY B CA 1
ATOM 1467 C C . GLY B 1 84 ? 52.924 21.702 87.746 1.00 14.98 81 GLY B C 1
ATOM 1468 O O . GLY B 1 84 ? 53.227 22.526 86.865 1.00 14.96 81 GLY B O 1
ATOM 1469 N N . PHE B 1 85 ? 52.049 20.717 87.539 1.00 14.28 82 PHE B N 1
ATOM 1470 C CA . PHE B 1 85 ? 51.194 20.700 86.337 1.00 14.02 82 PHE B CA 1
ATOM 1471 C C . PHE B 1 85 ? 50.343 21.965 86.342 1.00 14.43 82 PHE B C 1
ATOM 1472 O O . PHE B 1 85 ? 49.893 22.403 87.405 1.00 14.90 82 PHE B O 1
ATOM 1480 N N . ILE B 1 86 ? 50.172 22.579 85.170 1.00 14.45 83 ILE B N 1
ATOM 1481 C CA . ILE B 1 86 ? 49.295 23.748 85.049 1.00 14.29 83 ILE B CA 1
ATOM 1482 C C . ILE B 1 86 ? 48.065 23.369 84.240 1.00 13.79 83 ILE B C 1
ATOM 1483 O O . ILE B 1 86 ? 48.177 23.008 83.076 1.00 14.00 83 ILE B O 1
ATOM 1488 N N . ASN B 1 87 ? 46.914 23.433 84.901 1.00 13.15 84 ASN B N 1
ATOM 1489 C CA . ASN B 1 87 ? 45.621 22.994 84.374 1.00 13.87 84 ASN B CA 1
ATOM 1490 C C . ASN B 1 87 ? 44.865 24.203 83.884 1.00 13.98 84 ASN B C 1
ATOM 1491 O O . ASN B 1 87 ? 44.559 25.130 84.653 1.00 14.15 84 ASN B O 1
ATOM 1496 N N . ILE B 1 88 ? 44.608 24.220 82.587 1.00 14.11 85 ILE B N 1
ATOM 1497 C CA . ILE B 1 88 ? 43.995 25.359 81.952 1.00 13.71 85 ILE B CA 1
ATOM 1498 C C . ILE B 1 88 ? 42.575 24.987 81.526 1.00 13.76 85 ILE B C 1
ATOM 1499 O O . ILE B 1 88 ? 42.379 24.062 80.715 1.00 13.00 85 ILE B O 1
ATOM 1504 N N . PHE B 1 89 ? 41.595 25.699 82.093 1.00 13.36 86 PHE B N 1
ATOM 1505 C CA . PHE B 1 89 ? 40.170 25.549 81.767 1.00 12.94 86 PHE B CA 1
ATOM 1506 C C . PHE B 1 89 ? 39.694 26.717 80.864 1.00 13.04 86 PHE B C 1
ATOM 1507 O O . PHE B 1 89 ? 39.656 27.869 81.290 1.00 13.22 86 PHE B O 1
ATOM 1515 N N . LEU B 1 90 ? 39.306 26.420 79.631 1.00 13.09 87 LEU B N 1
ATOM 1516 C CA . LEU B 1 90 ? 38.952 27.458 78.658 1.00 12.95 87 LEU B CA 1
ATOM 1517 C C . LEU B 1 90 ? 37.654 28.184 78.987 1.00 13.26 87 LEU B C 1
ATOM 1518 O O . LEU B 1 90 ? 36.702 27.597 79.462 1.00 12.60 87 LEU B O 1
ATOM 1523 N N . ASP B 1 91 ? 37.635 29.473 78.685 1.00 14.09 88 ASP B N 1
ATOM 1524 C CA . ASP B 1 91 ? 36.422 30.271 78.614 1.00 14.93 88 ASP B CA 1
ATOM 1525 C C . ASP B 1 91 ? 35.572 29.689 77.478 1.00 14.73 88 ASP B C 1
ATOM 1526 O O . ASP B 1 91 ? 36.049 29.611 76.340 1.00 13.84 88 ASP B O 1
ATOM 1531 N N . PRO B 1 92 ? 34.320 29.274 77.779 1.00 14.61 89 PRO B N 1
ATOM 1532 C CA . PRO B 1 92 ? 33.405 28.727 76.774 1.00 15.00 89 PRO B CA 1
ATOM 1533 C C . PRO B 1 92 ? 33.152 29.695 75.620 1.00 15.18 89 PRO B C 1
ATOM 1534 O O . PRO B 1 92 ? 33.051 29.244 74.483 1.00 15.26 89 PRO B O 1
ATOM 1538 N N . ALA B 1 93 ? 33.045 30.997 75.914 1.00 14.85 90 ALA B N 1
ATOM 1539 C CA . ALA B 1 93 ? 32.887 32.019 74.875 1.00 15.15 90 ALA B CA 1
ATOM 1540 C C . ALA B 1 93 ? 34.105 32.035 73.979 1.00 15.24 90 ALA B C 1
ATOM 1541 O O . ALA B 1 93 ? 34.003 32.240 72.755 1.00 16.15 90 ALA B O 1
ATOM 1543 N N . PHE B 1 94 ? 35.274 31.801 74.562 1.00 14.73 91 PHE B N 1
ATOM 1544 C CA . PHE B 1 94 ? 36.467 31.755 73.719 1.00 13.55 91 PHE B CA 1
ATOM 1545 C C . PHE B 1 94 ? 36.446 30.525 72.818 1.00 13.21 91 PHE B C 1
ATOM 1546 O O . PHE B 1 94 ? 36.750 30.606 71.625 1.00 13.06 91 PHE B O 1
ATOM 1554 N N . LEU B 1 95 ? 36.078 29.380 73.369 1.00 12.69 92 LEU B N 1
ATOM 1555 C CA . LEU B 1 95 ? 36.067 28.182 72.552 1.00 13.21 92 LEU B CA 1
ATOM 1556 C C . LEU B 1 95 ? 35.005 28.262 71.430 1.00 13.96 92 LEU B C 1
ATOM 1557 O O . LEU B 1 95 ? 35.344 28.053 70.255 1.00 14.35 92 LEU B O 1
ATOM 1562 N N . ALA B 1 96 ? 33.755 28.594 71.793 1.00 14.25 93 ALA B N 1
ATOM 1563 C CA . ALA B 1 96 ? 32.671 28.855 70.8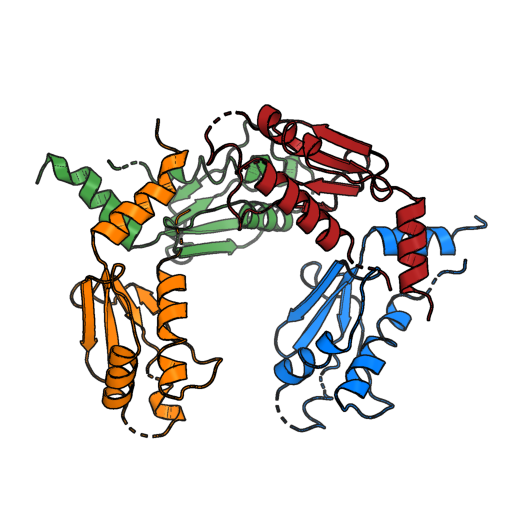24 1.00 15.07 93 ALA B CA 1
ATOM 1564 C C . ALA B 1 96 ? 33.094 29.796 69.706 1.00 15.16 93 ALA B C 1
ATOM 1565 O O . ALA B 1 96 ? 32.837 29.523 68.539 1.00 16.42 93 ALA B O 1
ATOM 1567 N N . ASP B 1 97 ? 33.730 30.898 70.076 1.00 15.24 94 ASP B N 1
ATOM 1568 C CA . ASP B 1 97 ? 34.097 31.953 69.141 1.00 15.50 94 ASP B CA 1
ATOM 1569 C C . ASP B 1 97 ? 35.152 31.429 68.179 1.00 14.92 94 ASP B C 1
ATOM 1570 O O . ASP B 1 97 ? 35.095 31.691 66.984 1.00 14.10 94 ASP B O 1
ATOM 1575 N N . ASN B 1 98 ? 36.079 30.630 68.699 1.00 14.65 95 ASN B N 1
ATOM 1576 C CA . ASN B 1 98 ? 37.215 30.225 67.915 1.00 14.17 95 ASN B CA 1
ATOM 1577 C C . ASN B 1 98 ? 36.756 29.179 66.898 1.00 14.81 95 ASN B C 1
ATOM 1578 O O . ASN B 1 98 ? 37.223 29.166 65.777 1.00 14.20 95 ASN B O 1
ATOM 1583 N N . VAL B 1 99 ? 35.825 28.313 67.310 1.00 15.42 96 VAL B N 1
ATOM 1584 C CA . VAL B 1 99 ? 35.261 27.285 66.429 1.00 15.38 96 VAL B CA 1
ATOM 1585 C C . VAL B 1 99 ? 34.405 27.967 65.359 1.00 15.87 96 VAL B C 1
ATOM 1586 O O . VAL B 1 99 ? 34.469 27.610 64.176 1.00 15.63 96 VAL B O 1
ATOM 1590 N N . ASN B 1 100 ? 33.629 28.977 65.766 1.00 15.55 97 ASN B N 1
ATOM 1591 C CA . ASN B 1 100 ? 32.846 29.734 64.794 1.00 14.56 97 ASN B CA 1
ATOM 1592 C C . ASN B 1 100 ? 33.724 30.426 63.787 1.00 14.01 97 ASN B C 1
ATOM 1593 O O . ASN B 1 100 ? 33.381 30.465 62.612 1.00 13.95 97 ASN B O 1
ATOM 1598 N N . ARG B 1 101 ? 34.856 30.964 64.218 1.00 13.41 98 ARG B N 1
ATOM 1599 C CA . ARG B 1 101 ? 35.770 31.593 63.247 1.00 13.98 98 ARG B CA 1
ATOM 1600 C C . ARG B 1 101 ? 36.356 30.552 62.300 1.00 13.46 98 ARG B C 1
ATOM 1601 O O . ARG B 1 101 ? 36.574 30.823 61.108 1.00 13.19 98 ARG B O 1
ATOM 1609 N N . ALA B 1 102 ? 36.632 29.367 62.842 1.00 13.29 99 ALA B N 1
ATOM 1610 C CA . ALA B 1 102 ? 37.213 28.287 62.055 1.00 14.24 99 ALA B CA 1
ATOM 1611 C C . ALA B 1 102 ? 36.199 27.829 61.019 1.00 14.58 99 ALA B C 1
ATOM 1612 O O . ALA B 1 102 ? 36.551 27.470 59.913 1.00 14.58 99 ALA B O 1
ATOM 1614 N N . LEU B 1 103 ? 34.925 27.886 61.376 1.00 15.62 100 LEU B N 1
ATOM 1615 C CA . LEU B 1 103 ? 33.888 27.323 60.518 1.00 17.36 100 LEU B CA 1
ATOM 1616 C C . LEU B 1 103 ? 33.143 28.358 59.667 1.00 18.78 100 LEU B C 1
ATOM 1617 O O . LEU B 1 103 ? 32.404 27.995 58.754 1.00 18.99 100 LEU B O 1
ATOM 1622 N N . GLN B 1 104 ? 33.340 29.638 59.958 1.00 20.66 101 GLN B N 1
ATOM 1623 C CA . GLN B 1 104 ? 32.407 30.640 59.472 1.00 23.62 101 GLN B CA 1
ATOM 1624 C C . GLN B 1 104 ? 32.322 30.662 57.959 1.00 25.19 101 GLN B C 1
ATOM 1625 O O . GLN B 1 104 ? 31.233 30.872 57.414 1.00 25.60 101 GLN B O 1
ATOM 1631 N N . SER B 1 105 ? 33.460 30.405 57.304 1.00 27.17 102 SER B N 1
ATOM 1632 C CA . SER B 1 105 ? 33.578 30.384 55.848 1.00 28.77 102 SER B CA 1
ATOM 1633 C C . SER B 1 105 ? 32.905 29.167 55.193 1.00 29.99 102 SER B C 1
ATOM 1634 O O . SER B 1 105 ? 32.655 29.185 53.986 1.00 30.32 102 SER B O 1
ATOM 1637 N N . GLU B 1 106 ? 32.604 28.135 55.986 1.00 31.42 103 GLU B N 1
ATOM 1638 C CA . GLU B 1 106 ? 31.955 26.900 55.486 1.00 33.10 103 GLU B CA 1
ATOM 1639 C C . GLU B 1 106 ? 30.471 26.809 55.852 1.00 34.32 103 GLU B C 1
ATOM 1640 O O . GLU B 1 106 ? 29.837 25.785 55.581 1.00 34.62 103 GLU B O 1
ATOM 1646 N N . ARG B 1 107 ? 29.929 27.846 56.500 1.00 35.84 104 ARG B N 1
ATOM 1647 C CA . ARG B 1 107 ? 28.495 27.885 56.832 1.00 37.10 104 ARG B CA 1
ATOM 1648 C C . ARG B 1 107 ? 27.645 28.091 55.559 1.00 38.16 104 ARG B C 1
ATOM 1649 O O . ARG B 1 107 ? 27.984 28.931 54.717 1.00 38.87 104 ARG B O 1
ATOM 1657 N N . LEU B 1 108 ? 26.563 27.321 55.412 1.00 39.17 105 LEU B N 1
ATOM 1658 C CA . LEU B 1 108 ? 25.605 27.542 54.307 1.00 40.07 105 LEU B CA 1
ATOM 1659 C C . LEU B 1 108 ? 24.208 27.997 54.765 1.00 40.20 105 LEU B C 1
ATOM 1660 O O . LEU B 1 108 ? 24.005 29.152 55.155 1.00 40.09 105 LEU B O 1
ATOM 1665 N N . ASN C 1 2 ? 25.740 25.423 65.406 1.00 26.06 -1 ASN C N 1
ATOM 1666 C CA . ASN C 1 2 ? 25.300 23.980 65.348 1.00 26.17 -1 ASN C CA 1
ATOM 1667 C C . ASN C 1 2 ? 26.363 23.026 64.731 1.00 24.33 -1 ASN C C 1
ATOM 1668 O O . ASN C 1 2 ? 27.301 23.483 64.068 1.00 23.84 -1 ASN C O 1
ATOM 1673 N N . ALA C 1 3 ? 26.204 21.712 64.939 1.00 22.46 0 ALA C N 1
ATOM 1674 C CA . ALA C 1 3 ? 27.309 20.751 64.752 1.00 19.90 0 ALA C CA 1
ATOM 1675 C C . ALA C 1 3 ? 27.553 20.351 63.299 1.00 18.62 0 ALA C C 1
ATOM 1676 O O . ALA C 1 3 ? 26.626 20.273 62.505 1.00 18.96 0 ALA C O 1
ATOM 1694 N N . ASN C 1 5 ? 29.387 17.702 60.247 1.00 14.56 2 ASN C N 1
ATOM 1695 C CA . ASN C 1 5 ? 29.960 16.434 59.891 1.00 13.46 2 ASN C CA 1
ATOM 1696 C C . ASN C 1 5 ? 31.462 16.639 59.684 1.00 12.77 2 ASN C C 1
ATOM 1697 O O . ASN C 1 5 ? 31.887 17.342 58.759 1.00 12.19 2 ASN C O 1
ATOM 1702 N N . ILE C 1 6 ? 32.268 16.031 60.550 1.00 13.00 3 ILE C N 1
ATOM 1703 C CA . ILE C 1 6 ? 33.713 16.277 60.541 1.00 13.08 3 ILE C CA 1
ATOM 1704 C C . ILE C 1 6 ? 34.382 15.701 59.298 1.00 12.80 3 ILE C C 1
ATOM 1705 O O . ILE C 1 6 ? 35.261 16.316 58.700 1.00 13.45 3 ILE C O 1
ATOM 1710 N N . GLN C 1 7 ? 33.963 14.510 58.908 1.00 12.94 4 GLN C N 1
ATOM 1711 C CA . GLN C 1 7 ? 34.511 13.883 57.729 1.00 13.08 4 GLN C CA 1
ATOM 1712 C C . GLN C 1 7 ? 34.242 14.736 56.490 1.00 12.82 4 GLN C C 1
ATOM 1713 O O . GLN C 1 7 ? 35.133 14.885 55.665 1.00 13.02 4 GLN C O 1
ATOM 1719 N N . ALA C 1 8 ? 33.032 15.283 56.371 1.00 11.98 5 ALA C N 1
ATOM 1720 C CA . ALA C 1 8 ? 32.682 16.133 55.227 1.00 11.87 5 ALA C CA 1
ATOM 1721 C C . ALA C 1 8 ? 33.435 17.486 55.247 1.00 11.90 5 ALA C C 1
ATOM 1722 O O . ALA C 1 8 ? 33.889 17.966 54.205 1.00 11.97 5 ALA C O 1
ATOM 1724 N N . LEU C 1 9 ? 33.567 18.086 56.429 1.00 10.82 6 LEU C N 1
ATOM 1725 C CA . LEU C 1 9 ? 34.296 19.326 56.561 1.00 10.99 6 LEU C CA 1
ATOM 1726 C C . LEU C 1 9 ? 35.732 19.122 56.081 1.00 10.41 6 LEU C C 1
ATOM 1727 O O . LEU C 1 9 ? 36.218 19.865 55.247 1.00 10.17 6 LEU C O 1
ATOM 1732 N N . LEU C 1 10 ? 36.383 18.086 56.599 1.00 10.39 7 LEU C N 1
ATOM 1733 C CA . LEU C 1 10 ? 37.769 17.829 56.252 1.00 10.00 7 LEU C CA 1
ATOM 1734 C C . LEU C 1 10 ? 37.956 17.502 54.761 1.00 10.06 7 LEU C C 1
ATOM 1735 O O . LEU C 1 10 ? 38.945 17.923 54.158 1.00 9.90 7 LEU C O 1
ATOM 1740 N N A SER C 1 11 ? 37.020 16.766 54.170 0.50 10.15 8 SER C N 1
ATOM 1741 N N B SER C 1 11 ? 36.997 16.782 54.182 0.50 9.85 8 SER C N 1
ATOM 1742 C CA A SER C 1 11 ? 37.081 16.531 52.724 0.50 10.75 8 SER C CA 1
ATOM 1743 C CA B SER C 1 11 ? 36.999 16.485 52.740 0.50 10.08 8 SER C CA 1
ATOM 1744 C C A SER C 1 11 ? 37.074 17.865 51.988 0.50 10.93 8 SER C C 1
ATOM 1745 C C B SER C 1 11 ? 36.928 17.753 51.882 0.50 10.62 8 SER C C 1
ATOM 1746 O O A SER C 1 11 ? 37.975 18.152 51.191 0.50 10.86 8 SER C O 1
ATOM 1747 O O B SER C 1 11 ? 37.631 17.870 50.876 0.50 10.62 8 SER C O 1
ATOM 1752 N N . GLU C 1 12 ? 36.074 18.694 52.279 1.00 10.75 9 GLU C N 1
ATOM 1753 C CA . GLU C 1 12 ? 35.959 19.973 51.587 1.00 12.45 9 GLU C CA 1
ATOM 1754 C C . GLU C 1 12 ? 37.280 20.812 51.719 1.00 12.09 9 GLU C C 1
ATOM 1755 O O . GLU C 1 12 ? 37.742 21.384 50.745 1.00 12.59 9 GLU C O 1
ATOM 1761 N N . LYS C 1 13 ? 37.890 20.825 52.906 1.00 11.95 10 LYS C N 1
ATOM 1762 C CA . LYS C 1 13 ? 39.152 21.533 53.138 1.00 12.38 10 LYS C CA 1
ATOM 1763 C C . LYS C 1 13 ? 40.316 20.934 52.363 1.00 11.95 10 LYS C C 1
ATOM 1764 O O . LYS C 1 13 ? 41.082 21.648 51.730 1.00 12.15 10 LYS C O 1
ATOM 1770 N N . VAL C 1 14 ? 40.457 19.619 52.419 1.00 11.55 11 VAL C N 1
ATOM 1771 C CA . VAL C 1 14 ? 41.521 18.965 51.668 1.00 11.70 11 VAL C CA 1
ATOM 1772 C C . VAL C 1 14 ? 41.331 19.153 50.174 1.00 11.72 11 VAL C C 1
ATOM 1773 O O . VAL C 1 14 ? 42.301 19.397 49.430 1.00 12.16 11 VAL C O 1
ATOM 1777 N N . SER C 1 15 ? 40.079 19.088 49.754 1.00 11.44 12 SER C N 1
ATOM 1778 C CA . SER C 1 15 ? 39.732 19.308 48.366 1.00 12.04 12 SER C CA 1
ATOM 1779 C C . SER C 1 15 ? 40.150 20.691 47.860 1.00 11.80 12 SER C C 1
ATOM 1780 O O . SER C 1 15 ? 40.748 20.795 46.772 1.00 11.99 12 SER C O 1
ATOM 1783 N N A GLN C 1 16 ? 39.849 21.737 48.626 0.50 11.40 13 GLN C N 1
ATOM 1784 N N B GLN C 1 16 ? 39.840 21.734 48.636 0.50 11.18 13 GLN C N 1
ATOM 1785 C CA A GLN C 1 16 ? 40.209 23.098 48.227 0.50 11.36 13 GLN C CA 1
ATOM 1786 C CA B GLN C 1 16 ? 40.199 23.116 48.283 0.50 10.94 13 GLN C CA 1
ATOM 1787 C C A GLN C 1 16 ? 41.723 23.290 48.220 0.50 10.68 13 GLN C C 1
ATOM 1788 C C B GLN C 1 16 ? 41.715 23.256 48.203 0.50 10.46 13 GLN C C 1
ATOM 1789 O O A GLN C 1 16 ? 42.258 24.015 47.382 0.50 10.72 13 GLN C O 1
ATOM 1790 O O B GLN C 1 16 ? 42.242 23.916 47.306 0.50 10.58 13 GLN C O 1
ATOM 1801 N N . ALA C 1 17 ? 42.394 22.630 49.159 1.00 10.31 14 ALA C N 1
ATOM 1802 C CA . ALA C 1 17 ? 43.848 22.645 49.248 1.00 10.25 14 ALA C CA 1
ATOM 1803 C C . ALA C 1 17 ? 44.475 21.942 48.029 1.00 9.88 14 ALA C C 1
ATOM 1804 O O . ALA C 1 17 ? 45.484 22.384 47.488 1.00 9.57 14 ALA C O 1
ATOM 1806 N N . LEU C 1 18 ? 43.857 20.851 47.591 1.00 10.53 15 LEU C N 1
ATOM 1807 C CA . LEU C 1 18 ? 44.369 20.122 46.417 1.00 10.72 15 LEU C CA 1
ATOM 1808 C C . LEU C 1 18 ? 44.146 20.988 45.181 1.00 10.82 15 LEU C C 1
ATOM 1809 O O . LEU C 1 18 ? 44.987 21.046 44.299 1.00 10.90 15 LEU C O 1
ATOM 1814 N N . ILE C 1 19 ? 43.020 21.688 45.148 1.00 11.45 16 ILE C N 1
ATOM 1815 C CA . ILE C 1 19 ? 42.706 22.535 44.002 1.00 12.35 16 ILE C CA 1
ATOM 1816 C C . ILE C 1 19 ? 43.725 23.656 43.917 1.00 12.98 16 ILE C C 1
ATOM 1817 O O . ILE C 1 19 ? 44.216 23.968 42.821 1.00 12.85 16 ILE C O 1
ATOM 1822 N N . ALA C 1 20 ? 44.076 24.219 45.082 1.00 13.52 17 ALA C N 1
ATOM 1823 C CA . ALA C 1 20 ? 45.015 25.341 45.137 1.00 13.86 17 ALA C CA 1
ATOM 1824 C C . ALA C 1 20 ? 46.424 24.883 44.759 1.00 13.93 17 ALA C C 1
ATOM 1825 O O . ALA C 1 20 ? 47.260 25.684 44.354 1.00 14.07 17 ALA C O 1
ATOM 1827 N N . ALA C 1 21 ? 46.689 23.595 44.905 1.00 13.95 18 ALA C N 1
ATOM 1828 C CA . ALA C 1 21 ? 48.003 23.064 44.558 1.00 14.33 18 ALA C CA 1
ATOM 1829 C C . ALA C 1 21 ? 47.985 22.548 43.128 1.00 14.66 18 ALA C C 1
ATOM 1830 O O . ALA C 1 21 ? 48.948 21.960 42.680 1.00 16.18 18 ALA C O 1
ATOM 1832 N N . GLY C 1 22 ? 46.900 22.799 42.401 1.00 14.94 19 GLY C N 1
ATOM 1833 C CA . GLY C 1 22 ? 46.821 22.447 40.984 1.00 15.07 19 GLY C CA 1
ATOM 1834 C C . GLY C 1 22 ? 45.915 21.286 40.585 1.00 15.28 19 GLY C C 1
ATOM 1835 O O . GLY C 1 22 ? 45.770 21.011 39.389 1.00 15.43 19 GLY C O 1
ATOM 1836 N N . ALA C 1 23 ? 45.297 20.605 41.556 1.00 15.13 20 ALA C N 1
ATOM 1837 C CA . ALA C 1 23 ? 44.394 19.450 41.271 1.00 15.73 20 ALA C CA 1
ATOM 1838 C C . ALA C 1 23 ? 43.134 19.884 40.530 1.00 16.24 20 ALA C C 1
ATOM 1839 O O . ALA C 1 23 ? 42.686 21.018 40.732 1.00 16.70 20 ALA C O 1
ATOM 1841 N N . PRO C 1 24 ? 42.566 19.004 39.660 1.00 17.13 21 PRO C N 1
ATOM 1842 C CA . PRO C 1 24 ? 41.279 19.335 38.997 1.00 17.36 21 PRO C CA 1
ATOM 1843 C C . PRO C 1 24 ? 40.123 19.478 39.982 1.00 17.58 21 PRO C C 1
ATOM 1844 O O . PRO C 1 24 ? 40.176 18.917 41.076 1.00 17.44 21 PRO C O 1
ATOM 1848 N N . ALA C 1 25 ? 39.083 20.212 39.597 1.00 18.00 22 ALA C N 1
ATOM 1849 C CA . ALA C 1 25 ? 38.001 20.561 40.538 1.00 18.77 22 ALA C CA 1
ATOM 1850 C C . ALA C 1 25 ? 37.223 19.360 41.060 1.00 18.77 22 ALA C C 1
ATOM 1851 O O . ALA C 1 25 ? 36.601 19.436 42.119 1.00 18.67 22 ALA C O 1
ATOM 1853 N N . ASP C 1 26 ? 37.262 18.256 40.321 1.00 18.97 23 ASP C N 1
ATOM 1854 C CA . ASP C 1 26 ? 36.563 17.056 40.745 1.00 19.25 23 ASP C CA 1
ATOM 1855 C C . ASP C 1 26 ? 37.474 16.040 41.444 1.00 19.03 23 ASP C C 1
ATOM 1856 O O . ASP C 1 26 ? 37.117 14.861 41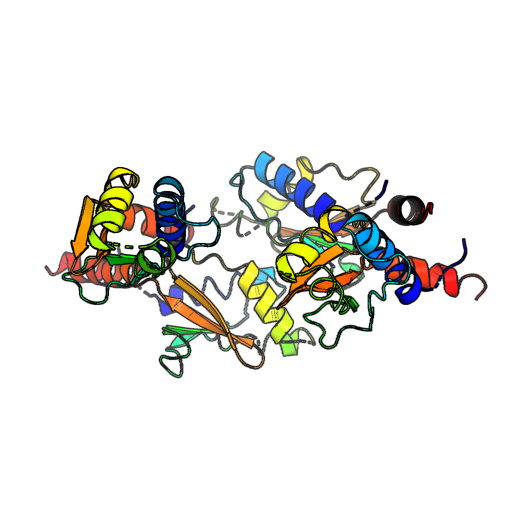.564 1.00 19.29 23 ASP C O 1
ATOM 1861 N N . CYS C 1 27 ? 38.638 16.487 41.912 1.00 18.09 24 CYS C N 1
ATOM 1862 C CA . CYS C 1 27 ? 39.560 15.584 42.614 1.00 18.14 24 CYS C CA 1
ATOM 1863 C C . CYS C 1 27 ? 38.904 15.007 43.872 1.00 17.69 24 CYS C C 1
ATOM 1864 O O . CYS C 1 27 ? 37.990 15.619 44.447 1.00 17.95 24 CYS C O 1
ATOM 1867 N N A GLU C 1 28 ? 39.361 13.824 44.279 0.50 17.41 25 GLU C N 1
ATOM 1868 N N B GLU C 1 28 ? 39.393 13.848 44.304 0.50 17.46 25 GLU C N 1
ATOM 1869 C CA A GLU C 1 28 ? 38.819 13.127 45.439 0.50 17.11 25 GLU C CA 1
ATOM 1870 C CA B GLU C 1 28 ? 38.817 13.122 45.424 0.50 17.22 25 GLU C CA 1
ATOM 1871 C C A GLU C 1 28 ? 39.859 13.050 46.549 0.50 16.77 25 GLU C C 1
ATOM 1872 C C B GLU C 1 28 ? 39.822 12.987 46.572 0.50 16.82 25 GLU C C 1
ATOM 1873 O O A GLU C 1 28 ? 40.882 12.380 46.398 0.50 17.08 25 GLU C O 1
ATOM 1874 O O B GLU C 1 28 ? 40.785 12.224 46.466 0.50 17.07 25 GLU C O 1
ATOM 1885 N N . PRO C 1 29 ? 39.601 13.726 47.677 1.00 16.46 26 PRO C N 1
ATOM 1886 C CA . PRO C 1 29 ? 40.540 13.705 48.800 1.00 15.97 26 PRO C CA 1
ATOM 1887 C C . PRO C 1 29 ? 40.622 12.345 49.492 1.00 15.66 26 PRO C C 1
ATOM 1888 O O . PRO C 1 29 ? 41.619 12.055 50.130 1.00 15.71 26 PRO C O 1
ATOM 1892 N N . GLN C 1 30 ? 39.572 11.534 49.373 1.00 14.98 27 GLN C N 1
ATOM 1893 C CA . GLN C 1 30 ? 39.490 10.251 50.064 1.00 14.83 27 GLN C CA 1
ATOM 1894 C C . GLN C 1 30 ? 39.820 10.377 51.549 1.00 14.47 27 GLN C C 1
ATOM 1895 O O . GLN C 1 30 ? 40.667 9.653 52.073 1.00 13.49 27 GLN C O 1
ATOM 1901 N N . VAL C 1 31 ? 39.144 11.310 52.223 1.00 14.23 28 VAL C N 1
ATOM 1902 C CA . VAL C 1 31 ? 39.243 11.417 53.664 1.00 13.64 28 VAL C CA 1
ATOM 1903 C C . VAL C 1 31 ? 38.426 10.270 54.274 1.00 14.41 28 VAL C C 1
ATOM 1904 O O . VAL C 1 31 ? 37.261 10.106 53.949 1.00 13.75 28 VAL C O 1
ATOM 1908 N N . ARG C 1 32 ? 39.057 9.490 55.155 1.00 14.66 29 ARG C N 1
ATOM 1909 C CA . ARG C 1 32 ? 38.407 8.403 55.880 1.00 15.43 29 ARG C CA 1
ATOM 1910 C C . ARG C 1 32 ? 38.943 8.380 57.311 1.00 15.83 29 ARG C C 1
ATOM 1911 O O . ARG C 1 32 ? 40.018 8.915 57.567 1.00 15.69 29 ARG C O 1
ATOM 1919 N N . GLN C 1 33 ? 38.203 7.768 58.236 1.00 16.47 30 GLN C N 1
ATOM 1920 C CA . GLN C 1 33 ? 38.728 7.516 59.603 1.00 18.14 30 GLN C CA 1
ATOM 1921 C C . GLN C 1 33 ? 40.140 6.903 59.514 1.00 18.21 30 GLN C C 1
ATOM 1922 O O . GLN C 1 33 ? 40.362 6.024 58.683 1.00 18.12 30 GLN C O 1
ATOM 1928 N N . SER C 1 34 ? 41.091 7.379 60.331 1.00 19.02 31 SER C N 1
ATOM 1929 C CA . SER C 1 34 ? 42.499 6.924 60.244 1.00 19.12 31 SER C CA 1
ATOM 1930 C C . SER C 1 34 ? 42.599 5.421 60.404 1.00 19.38 31 SER C C 1
ATOM 1931 O O . SER C 1 34 ? 41.800 4.830 61.142 1.00 18.40 31 SER C O 1
ATOM 1934 N N . ALA C 1 35 ? 43.600 4.828 59.733 1.00 19.66 32 ALA C N 1
ATOM 1935 C CA . ALA C 1 35 ? 43.852 3.392 59.756 1.00 20.01 32 ALA C CA 1
ATOM 1936 C C . ALA C 1 35 ? 44.394 2.868 61.109 1.00 20.35 32 ALA C C 1
ATOM 1937 O O . ALA C 1 35 ? 44.277 1.681 61.390 1.00 19.85 32 ALA C O 1
ATOM 1939 N N . LYS C 1 36 ? 45.005 3.751 61.916 1.00 20.84 33 LYS C N 1
ATOM 1940 C CA . LYS C 1 36 ? 45.435 3.474 63.319 1.00 20.90 33 LYS C CA 1
ATOM 1941 C C . LYS C 1 36 ? 45.361 4.804 64.098 1.00 20.45 33 LYS C C 1
ATOM 1942 O O . LYS C 1 36 ? 45.388 5.885 63.493 1.00 20.58 33 LYS C O 1
ATOM 1948 N N . VAL C 1 37 ? 45.306 4.728 65.427 1.00 20.11 34 VAL C N 1
ATOM 1949 C CA . VAL C 1 37 ? 45.335 5.930 66.276 1.00 19.69 34 VAL C CA 1
ATOM 1950 C C . VAL C 1 37 ? 46.623 6.760 66.037 1.00 19.57 34 VAL C C 1
ATOM 1951 O O . VAL C 1 37 ? 46.602 8.001 66.111 1.00 19.29 34 VAL C O 1
ATOM 1953 N N . GLN C 1 38 ? 47.727 6.061 65.755 1.00 18.86 35 GLN C N 1
ATOM 1954 C CA . GLN C 1 38 ? 49.022 6.682 65.412 1.00 18.88 35 GLN C CA 1
ATOM 1955 C C . GLN C 1 38 ? 48.918 7.582 64.186 1.00 17.89 35 GLN C C 1
ATOM 1956 O O . GLN C 1 38 ? 49.716 8.485 64.022 1.00 17.64 35 GLN C O 1
ATOM 1962 N N . PHE C 1 39 ? 47.946 7.312 63.316 1.00 18.10 36 PHE C N 1
ATOM 1963 C CA . PHE C 1 39 ? 47.744 8.110 62.099 1.00 17.30 36 PHE C CA 1
ATOM 1964 C C . PHE C 1 39 ? 46.655 9.194 62.270 1.00 16.74 36 PHE C C 1
ATOM 1965 O O . PHE C 1 39 ? 46.125 9.723 61.278 1.00 17.02 36 PHE C O 1
ATOM 1973 N N . GLY C 1 40 ? 46.327 9.536 63.514 1.00 15.56 37 GLY C N 1
ATOM 1974 C CA . GLY C 1 40 ? 45.378 10.624 63.769 1.00 14.98 37 GLY C CA 1
ATOM 1975 C C . GLY C 1 40 ? 43.936 10.175 63.818 1.00 14.51 37 GLY C C 1
ATOM 1976 O O . GLY C 1 40 ? 43.646 9.027 64.100 1.00 14.36 37 GLY C O 1
ATOM 1977 N N . ASP C 1 41 ? 43.031 11.087 63.526 1.00 14.53 38 ASP C N 1
ATOM 1978 C CA . ASP C 1 41 ? 41.607 10.798 63.560 1.00 14.97 38 ASP C CA 1
ATOM 1979 C C . ASP C 1 41 ? 41.084 10.497 62.162 1.00 14.66 38 ASP C C 1
ATOM 1980 O O . ASP C 1 41 ? 40.275 9.597 61.969 1.00 13.20 38 ASP C O 1
ATOM 1985 N N . TYR C 1 42 ? 41.575 11.280 61.206 1.00 14.68 39 TYR C N 1
ATOM 1986 C CA . TYR C 1 42 ? 41.274 11.129 59.797 1.00 15.22 39 TYR C CA 1
ATOM 1987 C C . TYR C 1 42 ? 42.539 11.167 58.950 1.00 15.66 39 TYR C C 1
ATOM 1988 O O . TYR C 1 42 ? 43.545 11.789 59.306 1.00 15.66 39 TYR C O 1
ATOM 1997 N N . GLN C 1 43 ? 42.479 10.463 57.827 1.00 16.15 40 GLN C N 1
ATOM 1998 C CA . GLN C 1 43 ? 43.519 10.555 56.815 1.00 15.76 40 GLN C CA 1
ATOM 1999 C C . GLN C 1 43 ? 42.881 10.884 55.488 1.00 15.54 40 GLN C C 1
ATOM 2000 O O . GLN C 1 43 ? 41.786 10.407 55.173 1.00 16.25 40 GLN C O 1
ATOM 2006 N N . ALA C 1 44 ? 43.583 11.717 54.738 1.00 15.58 41 ALA C N 1
ATOM 2007 C CA . ALA C 1 44 ? 43.271 12.023 53.363 1.00 15.44 41 ALA C CA 1
ATOM 2008 C C . ALA C 1 44 ? 44.105 11.017 52.580 1.00 15.41 41 ALA C C 1
ATOM 2009 O O . ALA C 1 44 ? 45.316 10.932 52.763 1.00 13.81 41 ALA C O 1
ATOM 2011 N N . ASN C 1 45 ? 43.425 10.227 51.757 1.00 15.42 42 ASN C N 1
ATOM 2012 C CA . ASN C 1 45 ? 44.027 9.074 51.126 1.00 15.72 42 ASN C CA 1
ATOM 2013 C C . ASN C 1 45 ? 44.256 9.311 49.654 1.00 15.84 42 ASN C C 1
ATOM 2014 O O . ASN C 1 45 ? 44.815 8.445 48.965 1.00 16.12 42 ASN C O 1
ATOM 2019 N N . GLY C 1 46 ? 43.862 10.494 49.171 1.00 15.05 43 GLY C N 1
ATOM 2020 C CA . GLY C 1 46 ? 43.781 10.733 47.730 1.00 14.86 43 GLY C CA 1
ATOM 2021 C C . GLY C 1 46 ? 44.968 11.403 47.044 1.00 14.81 43 GLY C C 1
ATOM 2022 O O . GLY C 1 46 ? 44.932 11.612 45.834 1.00 14.56 43 GLY C O 1
ATOM 2023 N N . VAL C 1 47 ? 46.012 11.743 47.797 1.00 13.85 44 VAL C N 1
ATOM 2024 C CA . VAL C 1 47 ? 47.132 12.499 47.237 1.00 13.93 44 VAL C CA 1
ATOM 2025 C C . VAL C 1 47 ? 47.873 11.769 46.118 1.00 13.28 44 VAL C C 1
ATOM 2026 O O . VAL C 1 47 ? 48.153 12.363 45.081 1.00 12.77 44 VAL C O 1
ATOM 2038 N N . ALA C 1 49 ? 46.797 9.365 44.065 1.00 13.03 46 ALA C N 1
ATOM 2039 C CA . ALA C 1 49 ? 45.996 9.305 42.835 1.00 12.87 46 ALA C CA 1
ATOM 2040 C C . ALA C 1 49 ? 46.012 10.640 42.066 1.00 12.79 46 ALA C C 1
ATOM 2041 O O . ALA C 1 49 ? 46.145 10.663 40.842 1.00 13.06 46 ALA C O 1
ATOM 2043 N N . VAL C 1 50 ? 45.906 11.750 42.781 1.00 12.74 47 VAL C N 1
ATOM 2044 C CA . VAL C 1 50 ? 45.971 13.073 42.143 1.00 12.33 47 VAL C CA 1
ATOM 2045 C C . VAL C 1 50 ? 47.388 13.334 41.611 1.00 12.53 47 VAL C C 1
ATOM 2046 O O . VAL C 1 50 ? 47.556 13.800 40.480 1.00 12.17 47 VAL C O 1
ATOM 2050 N N . ALA C 1 51 ? 48.408 13.045 42.420 1.00 12.59 48 ALA C N 1
ATOM 2051 C CA . ALA C 1 51 ? 49.786 13.311 41.996 1.00 13.35 48 ALA C CA 1
ATOM 2052 C C . ALA C 1 51 ? 50.147 12.505 40.738 1.00 13.97 48 ALA C C 1
ATOM 2053 O O . ALA C 1 51 ? 50.833 13.005 39.842 1.00 14.32 48 ALA C O 1
ATOM 2055 N N . LYS C 1 52 ? 49.647 11.275 40.656 1.00 14.27 49 LYS C N 1
ATOM 2056 C CA . LYS C 1 52 ? 49.879 10.444 39.479 1.00 15.17 49 LYS C CA 1
ATOM 2057 C C . LYS C 1 52 ? 49.322 11.123 38.204 1.00 16.29 49 LYS C C 1
ATOM 2058 O O . LYS C 1 52 ? 50.038 11.233 37.202 1.00 16.81 49 LYS C O 1
ATOM 2064 N N . LYS C 1 53 ? 48.064 11.569 38.246 1.00 16.99 50 LYS C N 1
ATOM 2065 C CA . LYS C 1 53 ? 47.422 12.267 37.136 1.00 18.26 50 LYS C CA 1
ATOM 2066 C C . LYS C 1 53 ? 48.160 13.537 36.762 1.00 18.46 50 LYS C C 1
ATOM 2067 O O . LYS C 1 53 ? 48.200 13.904 35.588 1.00 18.99 50 LYS C O 1
ATOM 2073 N N . LEU C 1 54 ? 48.749 14.198 37.757 1.00 18.09 51 LEU C N 1
ATOM 2074 C CA . LEU C 1 54 ? 49.462 15.450 37.529 1.00 17.88 51 LEU C CA 1
ATOM 2075 C C . LEU C 1 54 ? 50.939 15.237 37.188 1.00 18.05 51 LEU C C 1
ATOM 2076 O O . LEU C 1 54 ? 51.671 16.200 36.951 1.00 18.08 51 LEU C O 1
ATOM 2081 N N . GLY C 1 55 ? 51.368 13.979 37.136 1.00 17.92 52 GLY C N 1
ATOM 2082 C CA . GLY C 1 55 ? 52.773 13.666 36.946 1.00 17.87 52 GLY C CA 1
ATOM 2083 C C . GLY C 1 55 ? 53.666 14.419 37.921 1.00 17.50 52 GLY C C 1
ATOM 2084 O O . GLY C 1 55 ? 54.620 15.077 37.516 1.00 17.68 52 GLY C O 1
ATOM 2093 N N . ALA C 1 57 ? 55.574 14.247 42.091 1.00 15.45 54 ALA C N 1
ATOM 2094 C CA . ALA C 1 57 ? 55.906 13.402 43.238 1.00 14.95 54 ALA C CA 1
ATOM 2095 C C . ALA C 1 57 ? 54.832 13.560 44.342 1.00 14.71 54 ALA C C 1
ATOM 2096 O O . ALA C 1 57 ? 54.522 14.686 44.767 1.00 14.32 54 ALA C O 1
ATOM 2098 N N . PRO C 1 58 ? 54.260 12.433 44.802 1.00 14.14 55 PRO C N 1
ATOM 2099 C CA . PRO C 1 58 ? 53.133 12.553 45.716 1.00 14.75 55 PRO C CA 1
ATOM 2100 C C . PRO C 1 58 ? 53.486 13.242 47.053 1.00 15.37 55 PRO C C 1
ATOM 2101 O O . PRO C 1 58 ? 52.697 14.032 47.568 1.00 14.94 55 PRO C O 1
ATOM 2105 N N . ARG C 1 59 ? 54.677 12.977 47.572 1.00 16.09 56 ARG C N 1
ATOM 2106 C CA . ARG C 1 59 ? 55.167 13.662 48.764 1.00 17.36 56 ARG C CA 1
ATOM 2107 C C . ARG C 1 59 ? 55.209 15.184 48.600 1.00 17.19 56 ARG C C 1
ATOM 2108 O O . ARG C 1 59 ? 54.708 15.907 49.461 1.00 17.73 56 ARG C O 1
ATOM 2116 N N . GLN C 1 60 ? 55.799 15.658 47.502 1.00 17.00 57 GLN C N 1
ATOM 2117 C CA . GLN C 1 60 ? 55.835 17.085 47.176 1.00 17.20 57 GLN C CA 1
ATOM 2118 C C . GLN C 1 60 ? 54.413 17.678 47.146 1.00 16.45 57 GLN C C 1
ATOM 2119 O O . GLN C 1 60 ? 54.183 18.757 47.683 1.00 16.35 57 GLN C O 1
ATOM 2125 N N . LEU C 1 61 ? 53.468 16.965 46.544 1.00 15.49 58 LEU C N 1
ATOM 2126 C CA . LEU C 1 61 ? 52.088 17.448 46.476 1.00 14.73 58 LEU C CA 1
ATOM 2127 C C . LEU C 1 61 ? 51.457 17.548 47.861 1.00 14.88 58 LEU C C 1
ATOM 2128 O O . LEU C 1 61 ? 50.751 18.528 48.154 1.00 14.87 58 LEU C O 1
ATOM 2133 N N . ALA C 1 62 ? 51.739 16.555 48.705 1.00 14.72 59 ALA C N 1
ATOM 2134 C CA . ALA C 1 62 ? 51.259 16.525 50.092 1.00 15.38 59 ALA C CA 1
ATOM 2135 C C . ALA C 1 62 ? 51.782 17.683 50.948 1.00 15.17 59 ALA C C 1
ATOM 2136 O O . ALA C 1 62 ? 51.048 18.257 51.754 1.00 14.12 59 ALA C O 1
ATOM 2138 N N . GLU C 1 63 ? 53.061 17.998 50.784 1.00 15.67 60 GLU C N 1
ATOM 2139 C CA . GLU C 1 63 ? 53.639 19.169 51.426 1.00 16.75 60 GLU C CA 1
ATOM 2140 C C . GLU C 1 63 ? 52.909 20.438 50.982 1.00 16.82 60 GLU C C 1
ATOM 2141 O O . GLU C 1 63 ? 52.551 21.246 51.815 1.00 16.85 60 GLU C O 1
ATOM 2147 N N . GLN C 1 64 ? 52.667 20.590 49.682 1.00 16.63 61 GLN C N 1
ATOM 2148 C CA . GLN C 1 64 ? 51.881 21.716 49.193 1.00 16.56 61 GLN C CA 1
ATOM 2149 C C . GLN C 1 64 ? 50.452 21.761 49.767 1.00 16.15 61 GLN C C 1
ATOM 2150 O O . GLN C 1 64 ? 50.009 22.804 50.223 1.00 16.58 61 GLN C O 1
ATOM 2156 N N . VAL C 1 65 ? 49.739 20.634 49.750 1.00 16.23 62 VAL C N 1
ATOM 2157 C CA . VAL C 1 65 ? 48.392 20.552 50.334 1.00 15.22 62 VAL C CA 1
ATOM 2158 C C . VAL C 1 65 ? 48.405 21.046 51.783 1.00 15.48 62 VAL C C 1
ATOM 2159 O O . VAL C 1 65 ? 47.523 21.808 52.206 1.00 15.03 62 VAL C O 1
ATOM 2163 N N . LEU C 1 66 ? 49.421 20.608 52.519 1.00 15.11 63 LEU C N 1
ATOM 2164 C CA . LEU C 1 66 ? 49.631 20.987 53.903 1.00 15.70 63 LEU C CA 1
ATOM 2165 C C . LEU C 1 66 ? 49.821 22.486 54.123 1.00 16.29 63 LEU C C 1
ATOM 2166 O O . LEU C 1 66 ? 49.259 23.043 55.078 1.00 16.10 63 LEU C O 1
ATOM 2171 N N . SER C 1 67 ? 50.611 23.154 53.274 1.00 16.10 64 SER C N 1
ATOM 2172 C CA . SER C 1 67 ? 50.768 24.596 53.465 1.00 16.97 64 SER C CA 1
ATOM 2173 C C . SER C 1 67 ? 49.507 25.370 53.059 1.00 16.51 64 SER C C 1
ATOM 2174 O O . SER C 1 67 ? 49.264 26.446 53.599 1.00 16.95 64 SER C O 1
ATOM 2177 N N . HIS C 1 68 ? 48.702 24.825 52.143 1.00 16.06 65 HIS C N 1
ATOM 2178 C CA . HIS C 1 68 ? 47.404 25.442 51.753 1.00 16.42 65 HIS C CA 1
ATOM 2179 C C . HIS C 1 68 ? 46.257 25.241 52.760 1.00 17.47 65 HIS C C 1
ATOM 2180 O O . HIS C 1 68 ? 45.297 26.026 52.811 1.00 17.61 65 HIS C O 1
ATOM 2187 N N . LEU C 1 69 ? 46.357 24.170 53.532 1.00 17.29 66 LEU C N 1
ATOM 2188 C CA . LEU C 1 69 ? 45.335 23.774 54.472 1.00 18.12 66 LEU C CA 1
ATOM 2189 C C . LEU C 1 69 ? 45.368 24.736 55.654 1.00 18.49 66 LEU C C 1
ATOM 2190 O O . LEU C 1 69 ? 46.443 25.086 56.141 1.00 19.44 66 LEU C O 1
ATOM 2195 N N . ASP C 1 70 ? 44.208 25.226 56.064 1.00 18.55 67 ASP C N 1
ATOM 2196 C CA . ASP C 1 70 ? 44.096 25.993 57.307 1.00 18.76 67 ASP C CA 1
ATOM 2197 C C . ASP C 1 70 ? 43.055 25.316 58.190 1.00 17.88 67 ASP C C 1
ATOM 2198 O O . ASP C 1 70 ? 41.852 25.402 57.944 1.00 17.96 67 ASP C O 1
ATOM 2203 N N . LEU C 1 71 ? 43.552 24.651 59.226 1.00 16.97 68 LEU C N 1
ATOM 2204 C CA . LEU C 1 71 ? 42.737 23.889 60.149 1.00 15.17 68 LEU C CA 1
ATOM 2205 C C . LEU C 1 71 ? 42.920 24.413 61.573 1.00 14.29 68 LEU C C 1
ATOM 2206 O O . LEU C 1 71 ? 42.636 23.700 62.549 1.00 14.27 68 LEU C O 1
ATOM 2211 N N . ASN C 1 72 ? 43.417 25.644 61.700 1.00 13.40 69 ASN C N 1
ATOM 2212 C CA . ASN C 1 72 ? 43.402 26.325 62.985 1.00 12.96 69 ASN C CA 1
ATOM 2213 C C . ASN C 1 72 ? 42.010 26.241 63.591 1.00 12.95 69 ASN C C 1
ATOM 2214 O O . ASN C 1 72 ? 41.014 26.530 62.917 1.00 12.95 69 ASN C O 1
ATOM 2219 N N . GLY C 1 73 ? 41.942 25.822 64.849 1.00 12.63 70 GLY C N 1
ATOM 2220 C CA . GLY C 1 73 ? 40.662 25.749 65.570 1.00 12.60 70 GLY C CA 1
ATOM 2221 C C . GLY C 1 73 ? 39.967 24.399 65.447 1.00 12.60 70 GLY C C 1
ATOM 2222 O O . GLY C 1 73 ? 39.022 24.117 66.208 1.00 12.50 70 GLY C O 1
ATOM 2223 N N . ILE C 1 74 ? 40.454 23.577 64.506 1.00 11.18 71 ILE C N 1
ATOM 2224 C CA . ILE C 1 74 ? 39.857 22.299 64.111 1.00 10.91 71 ILE C CA 1
ATOM 2225 C C . ILE C 1 74 ? 40.835 21.138 64.420 1.00 11.42 71 ILE C C 1
ATOM 2226 O O . ILE C 1 74 ? 40.504 20.237 65.182 1.00 11.35 71 ILE C O 1
ATOM 2231 N N . ALA C 1 75 ? 42.025 21.172 63.828 1.00 11.49 72 ALA C N 1
ATOM 2232 C CA . ALA C 1 75 ? 43.055 20.161 64.092 1.00 13.06 72 ALA C CA 1
ATOM 2233 C C . ALA C 1 75 ? 44.207 20.730 64.910 1.00 13.94 72 ALA C C 1
ATOM 2234 O O . ALA C 1 75 ? 44.614 21.869 64.696 1.00 14.21 72 ALA C O 1
ATOM 2236 N N . ASN C 1 76 ? 44.713 19.950 65.857 1.00 15.56 73 ASN C N 1
ATOM 2237 C CA . ASN C 1 76 ? 45.876 20.386 66.619 1.00 17.99 73 ASN C CA 1
ATOM 2238 C C . ASN C 1 76 ? 47.178 20.199 65.831 1.00 18.36 73 ASN C C 1
ATOM 2239 O O . ASN C 1 76 ? 48.153 20.927 66.024 1.00 19.21 73 ASN C O 1
ATOM 2244 N N . LYS C 1 77 ? 47.208 19.185 64.971 1.00 18.69 74 LYS C N 1
ATOM 2245 C CA . LYS C 1 77 ? 48.332 18.983 64.070 1.00 18.59 74 LYS C CA 1
ATOM 2246 C C . LYS C 1 77 ? 47.938 18.186 62.820 1.00 17.99 74 LYS C C 1
ATOM 2247 O O . LYS C 1 77 ? 46.923 17.463 62.803 1.00 16.59 74 LYS C O 1
ATOM 2253 N N . VAL C 1 78 ? 48.743 18.365 61.774 1.00 17.34 75 VAL C N 1
ATOM 2254 C CA . VAL C 1 78 ? 48.593 17.640 60.510 1.00 17.71 75 VAL C CA 1
ATOM 2255 C C . VAL C 1 78 ? 49.988 17.194 60.087 1.00 17.65 75 VAL C C 1
ATOM 2256 O O . VAL C 1 78 ? 50.924 17.974 60.154 1.00 17.61 75 VAL C O 1
ATOM 2260 N N . GLU C 1 79 ? 50.127 15.932 59.681 1.00 17.62 76 GLU C N 1
ATOM 2261 C CA . GLU C 1 79 ? 51.423 15.385 59.319 1.00 17.44 76 GLU C CA 1
ATOM 2262 C C . GLU C 1 79 ? 51.292 14.585 58.032 1.00 17.71 76 GLU C C 1
ATOM 2263 O O . GLU C 1 79 ? 50.190 14.184 57.644 1.00 17.14 76 GLU C O 1
ATOM 2269 N N . ILE C 1 80 ? 52.422 14.362 57.367 1.00 17.18 77 ILE C N 1
ATOM 2270 C CA . ILE C 1 80 ? 52.461 13.535 56.178 1.00 16.92 77 ILE C CA 1
ATOM 2271 C C . ILE C 1 80 ? 53.122 12.213 56.562 1.00 17.04 77 ILE C C 1
ATOM 2272 O O . ILE C 1 80 ? 54.068 12.184 57.382 1.00 17.06 77 ILE C O 1
ATOM 2277 N N . ALA C 1 81 ? 52.619 11.118 56.005 1.00 16.34 78 ALA C N 1
ATOM 2278 C CA . ALA C 1 81 ? 53.243 9.822 56.209 1.00 16.21 78 ALA C CA 1
ATOM 2279 C C . ALA C 1 81 ? 53.397 9.095 54.871 1.00 16.62 78 ALA C C 1
ATOM 2280 O O . ALA C 1 81 ? 52.620 9.323 53.928 1.00 16.51 78 ALA C O 1
ATOM 2282 N N . GLY C 1 82 ? 54.399 8.219 54.803 1.00 16.91 79 GLY C N 1
ATOM 2283 C CA . GLY C 1 82 ? 54.652 7.376 53.622 1.00 16.52 79 GLY C CA 1
ATOM 2284 C C . GLY C 1 82 ? 54.802 8.207 52.370 1.00 16.28 79 GLY C C 1
ATOM 2285 O O . GLY C 1 82 ? 55.462 9.245 52.392 1.00 17.31 79 GLY C O 1
ATOM 2286 N N . PRO C 1 83 ? 54.168 7.778 51.277 1.00 15.76 80 PRO C N 1
ATOM 2287 C CA . PRO C 1 83 ? 54.281 8.525 50.017 1.00 15.73 80 PRO C CA 1
ATOM 2288 C C . PRO C 1 83 ? 53.430 9.818 49.989 1.00 15.74 80 PRO C C 1
ATOM 2289 O O . PRO C 1 83 ? 53.611 10.643 49.096 1.00 17.34 80 PRO C O 1
ATOM 2293 N N . GLY C 1 84 ? 52.512 10.010 50.933 1.00 14.77 81 GLY C N 1
ATOM 2294 C CA . GLY C 1 84 ? 51.690 11.218 50.910 1.00 14.15 81 GLY C CA 1
ATOM 2295 C C . GLY C 1 84 ? 50.311 11.122 51.542 1.00 14.00 81 GLY C C 1
ATOM 2296 O O . GLY C 1 84 ? 49.427 11.913 51.228 1.00 14.55 81 GLY C O 1
ATOM 2297 N N . PHE C 1 85 ? 50.125 10.172 52.449 1.00 13.25 82 PHE C N 1
ATOM 2298 C CA . PHE C 1 85 ? 48.967 10.191 53.332 1.00 13.14 82 PHE C CA 1
ATOM 2299 C C . PHE C 1 85 ? 49.020 11.471 54.184 1.00 13.48 82 PHE C C 1
ATOM 2300 O O . PHE C 1 85 ? 50.102 11.938 54.555 1.00 13.40 82 PHE C O 1
ATOM 2308 N N . ILE C 1 86 ? 47.853 12.063 54.438 1.00 13.40 83 ILE C N 1
ATOM 2309 C CA . ILE C 1 86 ? 47.763 13.242 55.305 1.00 13.41 83 ILE C CA 1
ATOM 2310 C C . ILE C 1 86 ? 47.007 12.826 56.557 1.00 13.83 83 ILE C C 1
ATOM 2311 O O . ILE C 1 86 ? 45.828 12.411 56.489 1.00 13.21 83 ILE C O 1
ATOM 2316 N N . ASN C 1 87 ? 47.739 12.886 57.671 1.00 13.61 84 ASN C N 1
ATOM 2317 C CA . ASN C 1 87 ? 47.277 12.457 58.979 1.00 14.13 84 ASN C CA 1
ATOM 2318 C C . ASN C 1 87 ? 46.823 13.684 59.762 1.00 13.77 84 ASN C C 1
ATOM 2319 O O . ASN C 1 87 ? 47.628 14.563 60.074 1.00 13.00 84 ASN C O 1
ATOM 2324 N N . ILE C 1 88 ? 45.537 13.708 60.095 1.00 13.93 85 ILE C N 1
ATOM 2325 C CA . ILE C 1 88 ? 44.892 14.868 60.725 1.00 13.31 85 ILE C CA 1
ATOM 2326 C C . ILE C 1 88 ? 44.475 14.540 62.161 1.00 13.27 85 ILE C C 1
ATOM 2327 O O . ILE C 1 88 ? 43.565 13.755 62.392 1.00 13.37 85 ILE C O 1
ATOM 2332 N N . PHE C 1 89 ? 45.139 15.161 63.123 1.00 13.35 86 PHE C N 1
ATOM 2333 C CA . PHE C 1 89 ? 44.817 14.961 64.528 1.00 13.05 86 PHE C CA 1
ATOM 2334 C C . PHE C 1 89 ? 43.912 16.100 64.970 1.00 12.45 86 PHE C C 1
ATOM 2335 O O . PHE C 1 89 ? 44.337 17.258 64.973 1.00 11.89 86 PHE C O 1
ATOM 2343 N N . LEU C 1 90 ? 42.674 15.784 65.352 1.00 11.91 87 LEU C N 1
ATOM 2344 C CA . LEU C 1 90 ? 41.688 16.835 65.662 1.00 12.19 87 LEU C CA 1
ATOM 2345 C C . LEU C 1 90 ? 41.905 17.475 67.029 1.00 12.09 87 LEU C C 1
ATOM 2346 O O . LEU C 1 90 ? 42.343 16.804 67.948 1.00 11.58 87 LEU C O 1
ATOM 2351 N N . ASP C 1 91 ? 41.571 18.752 67.164 1.00 12.43 88 ASP C N 1
ATOM 2352 C CA . ASP C 1 91 ? 41.620 19.429 68.465 1.00 13.82 88 ASP C CA 1
ATOM 2353 C C . ASP C 1 91 ? 40.538 18.833 69.381 1.00 13.60 88 ASP C C 1
ATOM 2354 O O . ASP C 1 91 ? 39.377 18.742 68.967 1.00 13.17 88 ASP C O 1
ATOM 2359 N N . PRO C 1 92 ? 40.925 18.399 70.610 1.00 13.50 89 PRO C N 1
ATOM 2360 C CA . PRO C 1 92 ? 39.960 17.693 71.460 1.00 13.59 89 PRO C CA 1
ATOM 2361 C C . PRO C 1 92 ? 38.874 18.612 71.973 1.00 13.12 89 PRO C C 1
ATOM 2362 O O . PRO C 1 92 ? 37.782 18.143 72.234 1.00 12.67 89 PRO C O 1
ATOM 2366 N N . ALA C 1 93 ? 39.199 19.896 72.140 1.00 13.32 90 ALA C N 1
ATOM 2367 C CA . ALA C 1 93 ? 38.202 20.904 72.486 1.00 13.24 90 ALA C CA 1
ATOM 2368 C C . ALA C 1 93 ? 37.216 21.125 71.328 1.00 13.60 90 ALA C C 1
ATOM 2369 O O . ALA C 1 93 ? 36.016 21.338 71.560 1.00 14.20 90 ALA C O 1
ATOM 2371 N N . PHE C 1 94 ? 37.714 21.057 70.093 1.00 13.48 91 PHE C N 1
ATOM 2372 C CA . PHE C 1 94 ? 36.835 21.129 68.922 1.00 13.72 91 PHE C CA 1
ATOM 2373 C C . PHE C 1 94 ? 35.854 19.960 68.901 1.00 13.66 91 PHE C C 1
ATOM 2374 O O . PHE C 1 94 ? 34.649 20.146 68.645 1.00 12.31 91 PHE C O 1
ATOM 2382 N N . LEU C 1 95 ? 36.379 18.765 69.191 1.00 13.55 92 LEU C N 1
ATOM 2383 C CA . LEU C 1 95 ? 35.566 17.571 69.155 1.00 14.22 92 LEU C CA 1
ATOM 2384 C C . LEU C 1 95 ? 34.503 17.626 70.262 1.00 14.07 92 LEU C C 1
ATOM 2385 O O . LEU C 1 95 ? 33.341 17.373 69.995 1.00 14.07 92 LEU C O 1
ATOM 2390 N N . ALA C 1 96 ? 34.919 17.949 71.491 1.00 14.33 93 ALA C N 1
ATOM 2391 C CA . ALA C 1 96 ? 34.020 17.975 72.657 1.00 15.16 93 ALA C CA 1
ATOM 2392 C C . ALA C 1 96 ? 32.902 18.964 72.380 1.00 15.40 93 ALA C C 1
ATOM 2393 O O . ALA C 1 96 ? 31.724 18.690 72.636 1.00 15.89 93 ALA C O 1
ATOM 2395 N N . ASP C 1 97 ? 33.284 20.094 71.795 1.00 15.40 94 ASP C N 1
ATOM 2396 C CA . ASP C 1 97 ? 32.331 21.129 71.490 1.00 14.83 94 ASP C CA 1
ATOM 2397 C C . ASP C 1 97 ? 31.366 20.678 70.384 1.00 14.54 94 ASP C C 1
ATOM 2398 O O . ASP C 1 97 ? 30.156 20.858 70.508 1.00 13.91 94 ASP C O 1
ATOM 2403 N N . ASN C 1 98 ? 31.888 20.061 69.331 1.00 13.67 95 ASN C N 1
ATOM 2404 C CA . ASN C 1 98 ? 30.990 19.546 68.280 1.00 13.53 95 ASN C CA 1
ATOM 2405 C C . ASN C 1 98 ? 29.898 18.586 68.770 1.00 12.99 95 ASN C C 1
ATOM 2406 O O . ASN C 1 98 ? 28.746 18.712 68.374 1.00 13.10 95 ASN C O 1
ATOM 2411 N N . VAL C 1 99 ? 30.282 17.626 69.610 1.00 12.89 96 VAL C N 1
ATOM 2412 C CA . VAL C 1 99 ? 29.342 16.730 70.305 1.00 12.84 96 VAL C CA 1
ATOM 2413 C C . VAL C 1 99 ? 28.290 17.510 71.124 1.00 13.66 96 VAL C C 1
ATOM 2414 O O . VAL C 1 99 ? 27.085 17.237 70.990 1.00 14.06 96 VAL C O 1
ATOM 2418 N N . ASN C 1 100 ? 28.725 18.488 71.940 1.00 13.44 97 ASN C N 1
ATOM 2419 C CA . ASN C 1 100 ? 27.779 19.351 72.695 1.00 13.81 97 ASN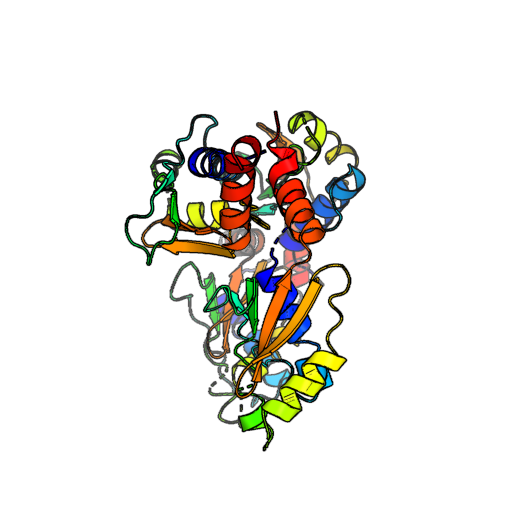 C CA 1
ATOM 2420 C C . ASN C 1 100 ? 26.794 20.096 71.836 1.00 13.48 97 ASN C C 1
ATOM 2421 O O . ASN C 1 100 ? 25.607 20.174 72.150 1.00 13.15 97 ASN C O 1
ATOM 2426 N N . ARG C 1 101 ? 27.279 20.642 70.731 1.00 14.19 98 ARG C N 1
ATOM 2427 C CA . ARG C 1 101 ? 26.373 21.260 69.761 1.00 15.07 98 ARG C CA 1
ATOM 2428 C C . ARG C 1 101 ? 25.342 20.261 69.214 1.00 14.66 98 ARG C C 1
ATOM 2429 O O . ARG C 1 101 ? 24.176 20.592 69.077 1.00 14.44 98 ARG C O 1
ATOM 2437 N N . ALA C 1 102 ? 25.776 19.034 68.930 1.00 14.90 99 ALA C N 1
ATOM 2438 C CA . ALA C 1 102 ? 24.885 18.025 68.349 1.00 14.48 99 ALA C CA 1
ATOM 2439 C C . ALA C 1 102 ? 23.851 17.558 69.370 1.00 14.90 99 ALA C C 1
ATOM 2440 O O . ALA C 1 102 ? 22.757 17.168 68.992 1.00 13.09 99 ALA C O 1
ATOM 2442 N N . LEU C 1 103 ? 24.200 17.634 70.659 1.00 15.91 100 LEU C N 1
ATOM 2443 C CA . LEU C 1 103 ? 23.358 17.074 71.715 1.00 17.60 100 LEU C CA 1
ATOM 2444 C C . LEU C 1 103 ? 22.486 18.101 72.380 1.00 19.34 100 LEU C C 1
ATOM 2445 O O . LEU C 1 103 ? 21.553 17.759 73.083 1.00 19.02 100 LEU C O 1
ATOM 2450 N N . GLN C 1 104 ? 22.815 19.362 72.142 1.00 21.45 101 GLN C N 1
ATOM 2451 C CA . GLN C 1 104 ? 22.220 20.481 72.821 1.00 23.91 101 GLN C CA 1
ATOM 2452 C C . GLN C 1 104 ? 20.699 20.445 72.828 1.00 25.68 101 GLN C C 1
ATOM 2453 O O . GLN C 1 104 ? 20.087 20.584 73.891 1.00 25.51 101 GLN C O 1
ATOM 2459 N N . SER C 1 105 ? 20.092 20.252 71.649 1.00 27.52 102 SER C N 1
ATOM 2460 C CA . SER C 1 105 ? 18.624 20.151 71.519 1.00 29.23 102 SER C CA 1
ATOM 2461 C C . SER C 1 105 ? 17.985 19.022 72.352 1.00 30.64 102 SER C C 1
ATOM 2462 O O . SER C 1 105 ? 16.792 19.097 72.667 1.00 31.03 102 SER C O 1
ATOM 2464 N N . GLU C 1 106 ? 18.758 17.996 72.721 1.00 32.21 103 GLU C N 1
ATOM 2465 C CA . GLU C 1 106 ? 18.219 16.874 73.522 1.00 34.21 103 GLU C CA 1
ATOM 2466 C C . GLU C 1 106 ? 18.454 16.952 75.032 1.00 34.94 103 GLU C C 1
ATOM 2467 O O . GLU C 1 106 ? 17.830 16.194 75.772 1.00 35.23 103 GLU C O 1
ATOM 2473 N N . ARG C 1 107 ? 19.348 17.842 75.485 1.00 35.95 104 ARG C N 1
ATOM 2474 C CA . ARG C 1 107 ? 19.770 17.919 76.906 1.00 36.29 104 ARG C CA 1
ATOM 2475 C C . ARG C 1 107 ? 18.638 17.811 77.952 1.00 36.99 104 ARG C C 1
ATOM 2476 O O . ARG C 1 107 ? 17.654 18.567 77.915 1.00 37.68 104 ARG C O 1
ATOM 2484 N N . ASN D 1 2 ? 73.563 45.124 45.877 1.00 24.38 -1 ASN D N 1
ATOM 2485 C CA . ASN D 1 2 ? 73.011 43.917 46.589 1.00 23.40 -1 ASN D CA 1
ATOM 2486 C C . ASN D 1 2 ? 71.734 43.321 45.933 1.00 22.64 -1 ASN D C 1
ATOM 2487 O O . ASN D 1 2 ? 70.808 44.061 45.596 1.00 22.62 -1 ASN D O 1
ATOM 2492 N N . ALA D 1 3 ? 71.692 41.999 45.757 1.00 20.71 0 ALA D N 1
ATOM 2493 C CA . ALA D 1 3 ? 70.612 41.339 45.048 1.00 19.14 0 ALA D CA 1
ATOM 2494 C C . ALA D 1 3 ? 69.455 41.114 46.007 1.00 18.60 0 ALA D C 1
ATOM 2495 O O . ALA D 1 3 ? 69.630 41.193 47.215 1.00 18.94 0 ALA D O 1
ATOM 2513 N N . ASN D 1 5 ? 65.980 38.462 47.050 1.00 15.63 2 ASN D N 1
ATOM 2514 C CA . ASN D 1 5 ? 65.420 37.143 46.965 1.00 13.79 2 ASN D CA 1
ATOM 2515 C C . ASN D 1 5 ? 64.100 37.311 46.248 1.00 13.15 2 ASN D C 1
ATOM 2516 O O . ASN D 1 5 ? 63.178 37.952 46.775 1.00 11.96 2 ASN D O 1
ATOM 2521 N N . ILE D 1 6 ? 64.027 36.733 45.044 1.00 12.58 3 ILE D N 1
ATOM 2522 C CA . ILE D 1 6 ? 62.920 36.943 44.146 1.00 12.40 3 ILE D CA 1
ATOM 2523 C C . ILE D 1 6 ? 61.665 36.325 44.713 1.00 12.51 3 ILE D C 1
ATOM 2524 O O . ILE D 1 6 ? 60.619 36.921 44.634 1.00 13.47 3 ILE D O 1
ATOM 2529 N N . GLN D 1 7 ? 61.759 35.144 45.311 1.00 13.14 4 GLN D N 1
ATOM 2530 C CA . GLN D 1 7 ? 60.551 34.531 45.838 1.00 13.43 4 GLN D CA 1
ATOM 2531 C C . GLN D 1 7 ? 59.985 35.332 46.985 1.00 12.34 4 GLN D C 1
ATOM 2532 O O . GLN D 1 7 ? 58.786 35.561 47.031 1.00 12.25 4 GLN D O 1
ATOM 2538 N N . ALA D 1 8 ? 60.864 35.738 47.906 1.00 12.34 5 ALA D N 1
ATOM 2539 C CA . ALA D 1 8 ? 60.503 36.604 49.042 1.00 12.22 5 ALA D CA 1
ATOM 2540 C C . ALA D 1 8 ? 59.933 37.956 48.575 1.00 11.56 5 ALA D C 1
ATOM 2541 O O . ALA D 1 8 ? 58.868 38.402 49.042 1.00 11.57 5 ALA D O 1
ATOM 2543 N N . LEU D 1 9 ? 60.629 38.595 47.635 1.00 11.57 6 LEU D N 1
ATOM 2544 C CA . LEU D 1 9 ? 60.101 39.817 46.984 1.00 11.40 6 LEU D CA 1
ATOM 2545 C C . LEU D 1 9 ? 58.680 39.638 46.439 1.00 10.41 6 LEU D C 1
ATOM 2546 O O . LEU D 1 9 ? 57.806 40.423 46.747 1.00 9.55 6 LEU D O 1
ATOM 2551 N N . LEU D 1 10 ? 58.451 38.578 45.661 1.00 11.25 7 LEU D N 1
ATOM 2552 C CA . LEU D 1 10 ? 57.118 38.310 45.093 1.00 11.46 7 LEU D CA 1
ATOM 2553 C C . LEU D 1 10 ? 56.034 38.019 46.142 1.00 11.93 7 LEU D C 1
ATOM 2554 O O . LEU D 1 10 ? 54.927 38.583 46.056 1.00 11.87 7 LEU D O 1
ATOM 2559 N N . SER D 1 11 ? 56.351 37.164 47.118 1.00 11.92 8 SER D N 1
ATOM 2560 C CA . SER D 1 11 ? 55.474 36.940 48.293 1.00 13.70 8 SER D CA 1
ATOM 2561 C C . SER D 1 11 ? 55.048 38.222 49.005 1.00 14.14 8 SER D C 1
ATOM 2562 O O . SER D 1 11 ? 53.883 38.365 49.358 1.00 14.36 8 SER D O 1
ATOM 2565 N N . GLU D 1 12 ? 56.007 39.103 49.260 1.00 14.55 9 GLU D N 1
ATOM 2566 C CA . GLU D 1 12 ? 55.721 40.382 49.893 1.00 16.22 9 GLU D CA 1
ATOM 2567 C C . GLU D 1 12 ? 54.764 41.232 49.032 1.00 15.47 9 GLU D C 1
ATOM 2568 O O . GLU D 1 12 ? 53.737 41.716 49.514 1.00 15.39 9 GLU D O 1
ATOM 2574 N N . LYS D 1 13 ? 55.063 41.374 47.751 1.00 14.89 10 LYS D N 1
ATOM 2575 C CA . LYS D 1 13 ? 54.206 42.210 46.901 1.00 14.07 10 LYS D CA 1
ATOM 2576 C C . LYS D 1 13 ? 52.814 41.631 46.761 1.00 13.24 10 LYS D C 1
ATOM 2577 O O . LYS D 1 13 ? 51.829 42.346 46.822 1.00 12.98 10 LYS D O 1
ATOM 2583 N N . VAL D 1 14 ? 52.728 40.320 46.579 1.00 12.91 11 VAL D N 1
ATOM 2584 C CA . VAL D 1 14 ? 51.427 39.695 46.472 1.00 12.02 11 VAL D CA 1
ATOM 2585 C C . VAL D 1 14 ? 50.667 39.769 47.827 1.00 11.64 11 VAL D C 1
ATOM 2586 O O . VAL D 1 14 ? 49.459 39.994 47.862 1.00 11.63 11 VAL D O 1
ATOM 2590 N N . SER D 1 15 ? 51.391 39.617 48.926 1.00 11.32 12 SER D N 1
ATOM 2591 C CA . SER D 1 15 ? 50.810 39.756 50.240 1.00 11.62 12 SER D CA 1
ATOM 2592 C C . SER D 1 15 ? 50.215 41.170 50.409 1.00 10.45 12 SER D C 1
ATOM 2593 O O . SER D 1 15 ? 49.089 41.325 50.851 1.00 10.00 12 SER D O 1
ATOM 2596 N N . GLN D 1 16 ? 50.957 42.191 50.002 1.00 10.71 13 GLN D N 1
ATOM 2597 C CA . GLN D 1 16 ? 50.479 43.592 50.092 1.00 11.87 13 GLN D CA 1
ATOM 2598 C C . GLN D 1 16 ? 49.288 43.902 49.205 1.00 11.91 13 GLN D C 1
ATOM 2599 O O . GLN D 1 16 ? 48.351 44.600 49.645 1.00 11.09 13 GLN D O 1
ATOM 2605 N N . ALA D 1 17 ? 49.321 43.394 47.961 1.00 11.80 14 ALA D N 1
ATOM 2606 C CA . ALA D 1 17 ? 48.192 43.559 47.044 1.00 11.15 14 ALA D CA 1
ATOM 2607 C C . ALA D 1 17 ? 46.955 42.879 47.635 1.00 11.56 14 ALA D C 1
ATOM 2608 O O . ALA D 1 17 ? 45.809 43.409 47.551 1.00 11.43 14 ALA D O 1
ATOM 2610 N N . LEU D 1 18 ? 47.178 41.717 48.246 1.00 11.06 15 LEU D N 1
ATOM 2611 C CA . LEU D 1 18 ? 46.039 40.952 48.794 1.00 11.51 15 LEU D CA 1
ATOM 2612 C C . LEU D 1 18 ? 45.452 41.727 49.948 1.00 11.71 15 LEU D C 1
ATOM 2613 O O . LEU D 1 18 ? 44.242 41.878 50.024 1.00 11.66 15 LEU D O 1
ATOM 2618 N N . ILE D 1 19 ? 46.323 42.197 50.851 1.00 11.51 16 ILE D N 1
ATOM 2619 C CA . ILE D 1 19 ? 45.872 43.054 51.934 1.00 11.58 16 ILE D CA 1
ATOM 2620 C C . ILE D 1 19 ? 45.099 44.291 51.437 1.00 11.42 16 ILE D C 1
ATOM 2621 O O . ILE D 1 19 ? 43.996 44.529 51.893 1.00 11.16 16 ILE D O 1
ATOM 2626 N N . ALA D 1 20 ? 45.651 45.037 50.480 1.00 11.85 17 ALA D N 1
ATOM 2627 C CA . ALA D 1 20 ? 44.952 46.206 49.896 1.00 12.45 17 ALA D CA 1
ATOM 2628 C C . ALA D 1 20 ? 43.539 45.831 49.414 1.00 13.33 17 ALA D C 1
ATOM 2629 O O . ALA D 1 20 ? 42.580 46.605 49.552 1.00 12.82 17 ALA D O 1
ATOM 2631 N N . ALA D 1 21 ? 43.416 44.603 48.914 1.00 13.76 18 ALA D N 1
ATOM 2632 C CA . ALA D 1 21 ? 42.168 44.116 48.382 1.00 14.91 18 ALA D CA 1
ATOM 2633 C C . ALA D 1 21 ? 41.255 43.569 49.481 1.00 15.85 18 ALA D C 1
ATOM 2634 O O . ALA D 1 21 ? 40.135 43.172 49.187 1.00 16.09 18 ALA D O 1
ATOM 2636 N N . GLY D 1 22 ? 41.727 43.533 50.733 1.00 16.33 19 GLY D N 1
ATOM 2637 C CA . GLY D 1 22 ? 40.859 43.173 51.861 1.00 16.48 19 GLY D CA 1
ATOM 2638 C C . GLY D 1 22 ? 41.211 41.910 52.629 1.00 16.64 19 GLY D C 1
ATOM 2639 O O . GLY D 1 22 ? 40.465 41.494 53.520 1.00 17.27 19 GLY D O 1
ATOM 2640 N N . ALA D 1 23 ? 42.349 41.305 52.308 1.00 16.52 20 ALA D N 1
ATOM 2641 C CA . ALA D 1 23 ? 42.825 40.105 53.002 1.00 16.68 20 ALA D CA 1
ATOM 2642 C C . ALA D 1 23 ? 43.305 40.446 54.413 1.00 17.18 20 ALA D C 1
ATOM 2643 O O . ALA D 1 23 ? 43.765 41.568 54.648 1.00 17.43 20 ALA D O 1
ATOM 2645 N N . PRO D 1 24 ? 43.223 39.474 55.347 1.00 17.87 21 PRO D N 1
ATOM 2646 C CA . PRO D 1 24 ? 43.843 39.619 56.680 1.00 18.82 21 PRO D CA 1
ATOM 2647 C C . PRO D 1 24 ? 45.333 39.971 56.578 1.00 19.18 21 PRO D C 1
ATOM 2648 O O . PRO D 1 24 ? 45.985 39.617 55.584 1.00 18.93 21 PRO D O 1
ATOM 2652 N N . ALA D 1 25 ? 45.871 40.641 57.593 1.00 19.68 22 ALA D N 1
ATOM 2653 C CA . ALA D 1 25 ? 47.272 41.087 57.534 1.00 20.15 22 ALA D CA 1
ATOM 2654 C C . ALA D 1 25 ? 48.257 39.898 57.510 1.00 20.60 22 ALA D C 1
ATOM 2655 O O . ALA D 1 25 ? 49.388 40.017 57.019 1.00 20.77 22 ALA D O 1
ATOM 2657 N N . ASP D 1 26 ? 47.807 38.751 58.020 1.00 20.78 23 ASP D N 1
ATOM 2658 C CA . ASP D 1 26 ? 48.633 37.538 58.052 1.00 21.56 23 ASP D CA 1
ATOM 2659 C C . ASP D 1 26 ? 48.309 36.565 56.914 1.00 21.32 23 ASP D C 1
ATOM 2660 O O . ASP D 1 26 ? 48.613 35.374 57.016 1.00 22.04 23 ASP D O 1
ATOM 2665 N N . CYS D 1 27 ? 47.688 37.064 55.842 1.00 21.01 24 CYS D N 1
ATOM 2666 C CA . CYS D 1 27 ? 47.316 36.220 54.696 1.00 20.84 24 CYS D CA 1
ATOM 2667 C C . CYS D 1 27 ? 48.553 35.596 54.041 1.00 20.27 24 CYS D C 1
ATOM 2668 O O . CYS D 1 27 ? 49.644 36.172 54.076 1.00 20.96 24 CYS D O 1
ATOM 2671 N N A GLU D 1 28 ? 48.343 34.420 53.454 0.50 19.95 25 GLU D N 1
ATOM 2672 N N B GLU D 1 28 ? 48.402 34.423 53.448 0.50 19.95 25 GLU D N 1
ATOM 2673 C CA A GLU D 1 28 ? 49.362 33.678 52.716 0.50 19.78 25 GLU D CA 1
ATOM 2674 C CA B GLU D 1 28 ? 49.544 33.780 52.808 0.50 19.65 25 GLU D CA 1
ATOM 2675 C C A GLU D 1 28 ? 49.170 33.841 51.216 0.50 19.32 25 GLU D C 1
ATOM 2676 C C B GLU D 1 28 ? 49.337 33.697 51.298 0.50 19.31 25 GLU D C 1
ATOM 2677 O O A GLU D 1 28 ? 48.164 33.395 50.678 0.50 19.54 25 GLU D O 1
ATOM 2678 O O B GLU D 1 28 ? 48.467 32.956 50.837 0.50 19.29 25 GLU D O 1
ATOM 2689 N N . PRO D 1 29 ? 50.143 34.455 50.525 1.00 18.91 26 PRO D N 1
ATOM 2690 C CA . PRO D 1 29 ? 50.034 34.524 49.065 1.00 17.94 26 PRO D CA 1
ATOM 2691 C C . PRO D 1 29 ? 50.315 33.201 48.366 1.00 16.48 26 PRO D C 1
ATOM 2692 O O . PRO D 1 29 ? 49.909 33.022 47.214 1.00 15.77 26 PRO D O 1
ATOM 2696 N N . GLN D 1 30 ? 51.010 32.300 49.059 1.00 15.46 27 GLN D N 1
ATOM 2697 C CA . GLN D 1 30 ? 51.327 30.973 48.530 1.00 15.43 27 GLN D CA 1
ATOM 2698 C C . GLN D 1 30 ? 52.043 31.073 47.166 1.00 15.70 27 GLN D C 1
ATOM 2699 O O . GLN D 1 30 ? 51.612 30.479 46.166 1.00 15.38 27 GLN D O 1
ATOM 2705 N N . VAL D 1 31 ? 53.112 31.872 47.132 1.00 15.32 28 VAL D N 1
ATOM 2706 C CA . VAL D 1 31 ? 53.899 32.057 45.919 1.00 15.45 28 VAL D CA 1
ATOM 2707 C C . VAL D 1 31 ? 54.836 30.881 45.798 1.00 16.18 28 VAL D C 1
ATOM 2708 O O . VAL D 1 31 ? 55.525 30.530 46.766 1.00 15.65 28 VAL D O 1
ATOM 2712 N N . ARG D 1 32 ? 54.857 30.269 44.620 1.00 17.44 29 ARG D N 1
ATOM 2713 C CA . ARG D 1 32 ? 55.768 29.162 44.378 1.00 19.84 29 ARG D CA 1
ATOM 2714 C C . ARG D 1 32 ? 56.342 29.165 42.987 1.00 20.65 29 ARG D C 1
ATOM 2715 O O . ARG D 1 32 ? 55.725 29.676 42.047 1.00 20.80 29 ARG D O 1
ATOM 2723 N N . GLN D 1 33 ? 57.536 28.589 42.871 1.00 21.73 30 GLN D N 1
ATOM 2724 C CA . GLN D 1 33 ? 58.135 28.358 41.582 1.00 23.29 30 GLN D CA 1
ATOM 2725 C C . GLN D 1 33 ? 57.139 27.582 40.729 1.00 24.09 30 GLN D C 1
ATOM 2726 O O . GLN D 1 33 ? 56.543 26.593 41.168 1.00 22.69 30 GLN D O 1
ATOM 2732 N N . SER D 1 34 ? 56.934 28.061 39.511 1.00 25.66 31 SER D N 1
ATOM 2733 C CA . SER D 1 34 ? 55.842 27.549 38.690 1.00 27.97 31 SER D CA 1
ATOM 2734 C C . SER D 1 34 ? 56.043 26.108 38.215 1.00 28.24 31 SER D C 1
ATOM 2735 O O . SER D 1 34 ? 57.168 25.689 37.938 1.00 27.94 31 SER D O 1
ATOM 2738 N N . ALA D 1 35 ? 54.947 25.349 38.158 1.00 29.11 32 ALA D N 1
ATOM 2739 C CA . ALA D 1 35 ? 55.010 23.946 37.721 1.00 30.05 32 ALA D CA 1
ATOM 2740 C C . ALA D 1 35 ? 55.563 23.834 36.282 1.00 30.41 32 ALA D C 1
ATOM 2741 O O . ALA D 1 35 ? 56.596 23.186 36.051 1.00 30.50 32 ALA D O 1
ATOM 2743 N N . LYS D 1 36 ? 54.897 24.513 35.340 1.00 30.61 33 LYS D N 1
ATOM 2744 C CA . LYS D 1 36 ? 55.270 24.484 33.923 1.00 30.27 33 LYS D CA 1
ATOM 2745 C C . LYS D 1 36 ? 55.724 25.855 33.420 1.00 30.15 33 LYS D C 1
ATOM 2746 O O . LYS D 1 36 ? 55.233 26.892 33.886 1.00 29.69 33 LYS D O 1
ATOM 2748 N N . VAL D 1 37 ? 56.641 25.840 32.447 1.00 29.87 34 VAL D N 1
ATOM 2749 C CA . VAL D 1 37 ? 57.122 27.049 31.765 1.00 29.72 34 VAL D CA 1
ATOM 2750 C C . VAL D 1 37 ? 55.972 27.947 31.296 1.00 29.77 34 VAL D C 1
ATOM 2751 O O . VAL D 1 37 ? 56.024 29.160 31.505 1.00 30.29 34 VAL D O 1
ATOM 2755 N N . GLN D 1 38 ? 54.915 27.367 30.722 1.00 29.59 35 GLN D N 1
ATOM 2756 C CA . GLN D 1 38 ? 53.778 28.183 30.243 1.00 29.77 35 GLN D CA 1
ATOM 2757 C C . GLN D 1 38 ? 53.031 28.931 31.355 1.00 28.98 35 GLN D C 1
ATOM 2758 O O . GLN D 1 38 ? 52.309 29.889 31.079 1.00 29.69 35 GLN D O 1
ATOM 2764 N N . PHE D 1 39 ? 53.222 28.510 32.602 1.00 27.79 36 PHE D N 1
ATOM 2765 C CA . PHE D 1 39 ? 52.648 29.219 33.741 1.00 26.09 36 PHE D CA 1
ATOM 2766 C C . PHE D 1 39 ? 53.537 30.330 34.295 1.00 24.87 36 PHE D C 1
ATOM 2767 O O . PHE D 1 39 ? 53.213 30.914 35.323 1.00 25.25 36 PHE D O 1
ATOM 2775 N N . GLY D 1 40 ? 54.655 30.619 33.637 1.00 23.07 37 GLY D N 1
ATOM 2776 C CA . GLY D 1 40 ? 55.532 31.701 34.068 1.00 20.86 37 GLY D CA 1
ATOM 2777 C C . GLY D 1 40 ? 56.658 31.227 34.954 1.00 19.65 37 GLY D C 1
ATOM 2778 O O . GLY D 1 40 ? 56.993 30.053 34.948 1.00 19.92 37 GLY D O 1
ATOM 2779 N N . ASP D 1 41 ? 57.243 32.135 35.727 1.00 18.26 38 ASP D N 1
ATOM 2780 C CA . ASP D 1 41 ? 58.338 31.765 36.611 1.00 16.97 38 ASP D CA 1
ATOM 2781 C C . ASP D 1 41 ? 57.809 31.387 38.002 1.00 16.30 38 ASP D C 1
ATOM 2782 O O . ASP D 1 41 ? 58.295 30.450 38.619 1.00 15.98 38 ASP D O 1
ATOM 2787 N N . TYR D 1 42 ? 56.795 32.115 38.461 1.00 14.49 39 TYR D N 1
ATOM 2788 C CA . TYR D 1 42 ? 56.207 31.886 39.752 1.00 13.53 39 TYR D CA 1
ATOM 2789 C C . TYR D 1 42 ? 54.694 31.981 39.650 1.00 13.78 39 TYR D C 1
ATOM 2790 O O . TYR D 1 42 ? 54.105 32.602 38.746 1.00 11.18 39 TYR D O 1
ATOM 2799 N N . GLN D 1 43 ? 54.074 31.376 40.638 1.00 14.37 40 GLN D N 1
ATOM 2800 C CA . GLN D 1 43 ? 52.658 31.366 40.702 1.00 15.11 40 GLN D CA 1
ATOM 2801 C C . GLN D 1 43 ? 52.299 31.702 42.117 1.00 14.35 40 GLN D C 1
ATOM 2802 O O . GLN D 1 43 ? 52.930 31.194 43.047 1.00 14.08 40 GLN D O 1
ATOM 2808 N N . ALA D 1 44 ? 51.306 32.565 42.286 1.00 14.41 41 ALA D N 1
ATOM 2809 C CA . ALA D 1 44 ? 50.733 32.822 43.604 1.00 14.70 41 ALA D CA 1
ATOM 2810 C C . ALA D 1 44 ? 49.408 32.100 43.637 1.00 15.11 41 ALA D C 1
ATOM 2811 O O . ALA D 1 44 ? 48.541 32.356 42.805 1.00 14.93 41 ALA D O 1
ATOM 2813 N N . ASN D 1 45 ? 49.253 31.196 44.595 1.00 15.85 42 ASN D N 1
ATOM 2814 C CA . ASN D 1 45 ? 48.092 30.321 44.633 1.00 16.59 42 ASN D CA 1
ATOM 2815 C C . ASN D 1 45 ? 47.183 30.510 45.825 1.00 16.60 42 ASN D C 1
ATOM 2816 O O . ASN D 1 45 ? 46.356 29.642 46.131 1.00 16.83 42 ASN D O 1
ATOM 2821 N N . GLY D 1 46 ? 47.339 31.642 46.500 1.00 16.40 43 GLY D N 1
ATOM 2822 C CA . GLY D 1 46 ? 46.672 31.869 47.773 1.00 15.98 43 GLY D CA 1
ATOM 2823 C C . GLY D 1 46 ? 45.372 32.647 47.693 1.00 15.59 43 GLY D C 1
ATOM 2824 O O . GLY D 1 46 ? 44.718 32.880 48.720 1.00 15.54 43 GLY D O 1
ATOM 2825 N N . VAL D 1 47 ? 44.999 33.048 46.483 1.00 14.82 44 VAL D N 1
ATOM 2826 C CA . VAL D 1 47 ? 43.831 33.885 46.295 1.00 14.51 44 VAL D CA 1
ATOM 2827 C C . VAL D 1 47 ? 42.520 33.194 46.661 1.00 14.78 44 VAL D C 1
ATOM 2828 O O . VAL D 1 47 ? 41.687 33.785 47.330 1.00 14.60 44 VAL D O 1
ATOM 2848 N N . ALA D 1 49 ? 41.786 30.712 48.708 1.00 15.26 46 ALA D N 1
ATOM 2849 C CA . ALA D 1 49 ? 41.563 30.569 50.149 1.00 15.57 46 ALA D CA 1
ATOM 2850 C C . ALA D 1 49 ? 41.134 31.926 50.745 1.00 15.61 46 ALA D C 1
ATOM 2851 O O . ALA D 1 49 ? 40.238 31.993 51.605 1.00 16.19 46 ALA D O 1
ATOM 2853 N N . VAL D 1 50 ? 41.723 33.008 50.251 1.00 15.15 47 VAL D N 1
ATOM 2854 C CA . VAL D 1 50 ? 41.280 34.325 50.689 1.00 15.42 47 VAL D CA 1
ATOM 2855 C C . VAL D 1 50 ? 39.862 34.711 50.194 1.00 16.23 47 VAL D C 1
ATOM 2856 O O . VAL D 1 50 ? 39.055 35.195 51.004 1.00 16.11 47 VAL D O 1
ATOM 2860 N N . ALA D 1 51 ? 39.539 34.458 48.917 1.00 17.29 48 ALA D N 1
ATOM 2861 C CA . ALA D 1 51 ? 38.159 34.640 48.413 1.00 18.45 48 ALA D CA 1
ATOM 2862 C C . ALA D 1 51 ? 37.136 34.241 49.511 1.00 19.47 48 ALA D C 1
ATOM 2863 O O . ALA D 1 51 ? 36.066 34.832 49.626 1.00 19.58 48 ALA D O 1
ATOM 2865 N N . LYS D 1 52 ? 37.376 33.188 50.275 1.00 20.91 49 LYS D N 1
ATOM 2866 C CA . LYS D 1 52 ? 36.556 32.006 50.337 1.00 21.83 49 LYS D CA 1
ATOM 2867 C C . LYS D 1 52 ? 36.209 32.448 51.798 1.00 22.14 49 LYS D C 1
ATOM 2868 O O . LYS D 1 52 ? 35.048 32.464 52.215 1.00 21.95 49 LYS D O 1
ATOM 2874 N N A LYS D 1 53 ? 37.248 32.839 52.540 0.50 22.37 50 LYS D N 1
ATOM 2875 N N B LYS D 1 53 ? 37.251 32.844 52.536 0.50 22.33 50 LYS D N 1
ATOM 2876 C CA A LYS D 1 53 ? 37.092 33.414 53.876 0.50 22.83 50 LYS D CA 1
ATOM 2877 C CA B LYS D 1 53 ? 37.108 33.413 53.878 0.50 22.73 50 LYS D CA 1
ATOM 2878 C C A LYS D 1 53 ? 36.478 34.812 53.838 0.50 22.98 50 LYS D C 1
ATOM 2879 C C B LYS D 1 53 ? 36.465 34.802 53.833 0.50 22.93 50 LYS D C 1
ATOM 2880 O O A LYS D 1 53 ? 35.998 35.307 54.858 0.50 23.04 50 LYS D O 1
ATOM 2881 O O B LYS D 1 53 ? 35.956 35.282 54.847 0.50 22.98 50 LYS D O 1
ATOM 2892 N N . LEU D 1 54 ? 36.482 35.433 52.659 1.00 23.13 51 LEU D N 1
ATOM 2893 C CA . LEU D 1 54 ? 35.794 36.724 52.449 1.00 23.36 51 LEU D CA 1
ATOM 2894 C C . LEU D 1 54 ? 34.429 36.567 51.753 1.00 23.79 51 LEU D C 1
ATOM 2895 O O . LEU D 1 54 ? 33.721 37.554 51.525 1.00 23.75 51 LEU D O 1
ATOM 2900 N N . GLY D 1 55 ? 34.064 35.332 51.411 1.00 24.10 52 GLY D N 1
ATOM 2901 C CA . GLY D 1 55 ? 32.807 35.068 50.688 1.00 24.07 52 GLY D CA 1
ATOM 2902 C C . GLY D 1 55 ? 32.712 35.633 49.268 1.00 24.09 52 GLY D C 1
ATOM 2903 O O . GLY D 1 55 ? 31.624 35.900 48.774 1.00 24.20 52 GLY D O 1
ATOM 2912 N N . ALA D 1 57 ? 33.921 35.520 44.952 1.00 22.05 54 ALA D N 1
ATOM 2913 C CA . ALA D 1 57 ? 34.378 34.718 43.831 1.00 21.42 54 ALA D CA 1
ATOM 2914 C C . ALA D 1 57 ? 35.875 34.964 43.609 1.00 21.05 54 ALA D C 1
ATOM 2915 O O . ALA D 1 57 ? 36.305 36.114 43.456 1.00 21.32 54 ALA D O 1
ATOM 2917 N N . PRO D 1 58 ? 36.686 33.887 43.623 1.00 20.62 55 PRO D N 1
ATOM 2918 C CA . PRO D 1 58 ? 38.153 34.026 43.519 1.00 20.27 55 PRO D CA 1
ATOM 2919 C C . PRO D 1 58 ? 38.711 34.739 42.276 1.00 19.96 55 PRO D C 1
ATOM 2920 O O . PRO D 1 58 ? 39.769 35.342 42.372 1.00 19.93 55 PRO D O 1
ATOM 2924 N N . ARG D 1 59 ? 38.051 34.639 41.122 1.00 20.17 56 ARG D N 1
ATOM 2925 C CA . ARG D 1 59 ? 38.494 35.358 39.914 1.00 20.34 56 ARG D CA 1
ATOM 2926 C C . ARG D 1 59 ? 38.282 36.866 40.065 1.00 20.08 56 ARG D C 1
ATOM 2927 O O . ARG D 1 59 ? 39.113 37.653 39.611 1.00 19.87 56 ARG D O 1
ATOM 2935 N N . GLN D 1 60 ? 37.157 37.245 40.686 1.00 19.12 57 GLN D N 1
ATOM 2936 C CA . GLN D 1 60 ? 36.853 38.632 41.010 1.00 18.45 57 GLN D CA 1
ATOM 2937 C C . GLN D 1 60 ? 37.943 39.181 41.916 1.00 17.91 57 GLN D C 1
ATOM 2938 O O . GLN D 1 60 ? 38.498 40.224 41.629 1.00 18.10 57 GLN D O 1
ATOM 2940 N N . LEU D 1 61 ? 38.257 38.463 42.994 1.00 17.46 58 LEU D N 1
ATOM 2941 C CA . LEU D 1 61 ? 39.342 38.859 43.896 1.00 16.74 58 LEU D CA 1
ATOM 2942 C C . LEU D 1 61 ? 40.720 38.964 43.238 1.00 16.96 58 LEU D C 1
ATOM 2943 O O . LEU D 1 61 ? 41.495 39.890 43.575 1.00 16.02 58 LEU D O 1
ATOM 2948 N N . ALA D 1 62 ? 41.060 38.005 42.363 1.00 16.67 59 ALA D N 1
ATOM 2949 C CA . ALA D 1 62 ? 42.398 38.008 41.725 1.00 16.30 59 ALA D CA 1
ATOM 2950 C C . ALA D 1 62 ? 42.554 39.269 40.870 1.00 16.82 59 ALA D C 1
ATOM 2951 O O . ALA D 1 62 ? 43.654 39.844 40.780 1.00 16.97 59 ALA D O 1
ATOM 2953 N N . GLU D 1 63 ? 41.440 39.704 40.275 1.00 16.60 60 GLU D N 1
ATOM 2954 C CA . GLU D 1 63 ? 41.397 40.931 39.475 1.00 17.56 60 GLU D CA 1
ATOM 2955 C C . GLU D 1 63 ? 41.633 42.184 40.320 1.00 16.86 60 GLU D C 1
ATOM 2956 O O . GLU D 1 63 ? 42.343 43.099 39.893 1.00 16.08 60 GLU D O 1
ATOM 2962 N N A GLN D 1 64 ? 41.038 42.220 41.512 0.50 16.57 61 GLN D N 1
ATOM 2963 N N B GLN D 1 64 ? 41.033 42.213 41.510 0.50 16.47 61 GLN D N 1
ATOM 2964 C CA A GLN D 1 64 ? 41.289 43.319 42.436 0.50 16.40 61 GLN D CA 1
ATOM 2965 C CA B GLN D 1 64 ? 41.266 43.299 42.451 0.50 16.19 61 GLN D CA 1
ATOM 2966 C C A GLN D 1 64 ? 42.745 43.322 42.880 0.50 15.95 61 GLN D C 1
ATOM 2967 C C B GLN D 1 64 ? 42.729 43.317 42.885 0.50 15.83 61 GLN D C 1
ATOM 2968 O O A GLN D 1 64 ? 43.384 44.360 42.887 0.50 15.71 61 GLN D O 1
ATOM 2969 O O B GLN D 1 64 ? 43.359 44.362 42.884 0.50 15.59 61 GLN D O 1
ATOM 2980 N N . VAL D 1 65 ? 43.269 42.148 43.216 1.00 15.91 62 VAL D N 1
ATOM 2981 C CA . VAL D 1 65 ? 44.673 42.009 43.606 1.00 15.93 62 VAL D CA 1
ATOM 2982 C C . VAL D 1 65 ? 45.615 42.624 42.571 1.00 16.35 62 VAL D C 1
ATOM 2983 O O . VAL D 1 65 ? 46.518 43.357 42.932 1.00 17.13 62 VAL D O 1
ATOM 2987 N N . LEU D 1 66 ? 45.374 42.325 41.298 1.00 16.59 63 LEU D N 1
ATOM 2988 C CA . LEU D 1 66 ? 46.183 42.820 40.190 1.00 16.92 63 LEU D CA 1
ATOM 2989 C C . LEU D 1 66 ? 46.109 44.343 40.043 1.00 16.67 63 LEU D C 1
ATOM 2990 O O . LEU D 1 66 ? 47.094 44.970 39.677 1.00 17.37 63 LEU D O 1
ATOM 2995 N N . SER D 1 67 ? 44.953 44.930 40.346 1.00 16.13 64 SER D N 1
ATOM 2996 C CA . SER D 1 67 ? 44.798 46.382 40.312 1.00 15.71 64 SER D CA 1
ATOM 2997 C C . SER D 1 67 ? 45.704 47.047 41.349 1.00 15.49 64 SER D C 1
ATOM 2998 O O . SER D 1 67 ? 46.096 48.209 41.188 1.00 15.71 64 SER D O 1
ATOM 3001 N N . HIS D 1 68 ? 46.039 46.296 42.394 1.00 14.93 65 HIS D N 1
ATOM 3002 C CA . HIS D 1 68 ? 46.950 46.748 43.444 1.00 15.68 65 HIS D CA 1
ATOM 3003 C C . HIS D 1 68 ? 48.414 46.357 43.219 1.00 16.23 65 HIS D C 1
ATOM 3004 O O . HIS D 1 68 ? 49.314 46.921 43.836 1.00 16.81 65 HIS D O 1
ATOM 3011 N N . LEU D 1 69 ? 48.641 45.399 42.336 1.00 16.57 66 LEU D N 1
ATOM 3012 C CA . LEU D 1 69 ? 49.966 44.814 42.160 1.00 17.17 66 LEU D CA 1
ATOM 3013 C C . LEU D 1 69 ? 50.733 45.569 41.084 1.00 16.90 66 LEU D C 1
ATOM 3014 O O . LEU D 1 69 ? 50.276 45.659 39.951 1.00 17.88 66 LEU D O 1
ATOM 3019 N N . ASP D 1 70 ? 51.880 46.128 41.441 1.00 16.58 67 ASP D N 1
ATOM 3020 C CA . ASP D 1 70 ? 52.695 46.854 40.474 1.00 17.20 67 ASP D CA 1
ATOM 3021 C C . ASP D 1 70 ? 54.058 46.173 40.283 1.00 16.49 67 ASP D C 1
ATOM 3022 O O . ASP D 1 70 ? 54.976 46.416 41.047 1.00 16.29 67 ASP D O 1
ATOM 3027 N N . LEU D 1 71 ? 54.199 45.318 39.273 1.00 15.41 68 LEU D N 1
ATOM 3028 C CA . LEU D 1 71 ? 55.476 44.618 39.097 1.00 15.01 68 LEU D CA 1
ATOM 3029 C C . LEU D 1 71 ? 56.338 45.129 37.928 1.00 14.85 68 LEU D C 1
ATOM 3030 O O . LEU D 1 71 ? 57.293 44.459 37.542 1.00 15.02 68 LEU D O 1
ATOM 3035 N N . ASN D 1 72 ? 55.985 46.293 37.381 1.00 13.98 69 ASN D N 1
ATOM 3036 C CA . ASN D 1 72 ? 56.791 46.969 36.367 1.00 14.50 69 ASN D CA 1
ATOM 3037 C C . ASN D 1 72 ? 58.259 46.926 36.714 1.00 13.61 69 ASN D C 1
ATOM 3038 O O . ASN D 1 72 ? 58.638 47.278 37.819 1.00 13.58 69 ASN D O 1
ATOM 3043 N N . GLY D 1 73 ? 59.072 46.467 35.770 1.00 12.73 70 GLY D N 1
ATOM 3044 C CA . GLY D 1 73 ? 60.511 46.440 35.948 1.00 11.64 70 GLY D CA 1
ATOM 3045 C C . GLY D 1 73 ? 60.981 45.164 36.615 1.00 11.53 70 GLY D C 1
ATOM 3046 O O . GLY D 1 73 ? 62.184 44.902 36.649 1.00 9.78 70 GLY D O 1
ATOM 3047 N N . ILE D 1 74 ? 60.021 44.388 37.132 1.00 10.90 71 ILE D N 1
ATOM 3048 C CA . ILE D 1 74 ? 60.276 43.082 37.762 1.00 12.22 71 ILE D CA 1
ATOM 3049 C C . ILE D 1 74 ? 59.691 41.932 36.903 1.00 13.08 71 ILE D C 1
ATOM 3050 O O . ILE D 1 74 ? 60.412 40.982 36.561 1.00 14.12 71 ILE D O 1
ATOM 3055 N N . ALA D 1 75 ? 58.400 42.027 36.559 1.00 13.25 72 ALA D N 1
ATOM 3056 C CA . ALA D 1 75 ? 57.709 41.042 35.723 1.00 13.62 72 ALA D CA 1
ATOM 3057 C C . ALA D 1 75 ? 57.373 41.679 34.381 1.00 14.34 72 ALA D C 1
ATOM 3058 O O . ALA D 1 75 ? 56.920 42.842 34.343 1.00 14.06 72 ALA D O 1
ATOM 3060 N N A ASN D 1 76 ? 57.589 40.959 33.282 0.50 14.71 73 ASN D N 1
ATOM 3061 N N B ASN D 1 76 ? 57.589 40.935 33.298 0.50 14.34 73 ASN D N 1
ATOM 3062 C CA A ASN D 1 76 ? 57.109 41.481 32.000 0.50 15.66 73 ASN D CA 1
ATOM 3063 C CA B ASN D 1 76 ? 57.145 41.371 31.974 0.50 15.00 73 ASN D CA 1
ATOM 3064 C C A ASN D 1 76 ? 55.628 41.181 31.754 0.50 15.71 73 ASN D C 1
ATOM 3065 C C B ASN D 1 76 ? 55.633 41.231 31.839 0.50 15.28 73 ASN D C 1
ATOM 3066 O O A ASN D 1 76 ? 54.983 41.847 30.943 0.50 16.07 73 ASN D O 1
ATOM 3067 O O B ASN D 1 76 ? 54.978 42.035 31.176 0.50 15.53 73 ASN D O 1
ATOM 3076 N N . LYS D 1 77 ? 55.094 40.204 32.489 1.00 15.69 74 LYS D N 1
ATOM 3077 C CA . LYS D 1 77 ? 53.675 39.852 32.415 1.00 16.13 74 LYS D CA 1
ATOM 3078 C C . LYS D 1 77 ? 53.176 39.210 33.723 1.00 15.27 74 LYS D C 1
ATOM 3079 O O . LYS D 1 77 ? 53.912 38.480 34.366 1.00 12.80 74 LYS D O 1
ATOM 3085 N N . VAL D 1 78 ? 51.909 39.482 34.062 1.00 15.79 75 VAL D N 1
ATOM 3086 C CA . VAL D 1 78 ? 51.191 38.857 35.179 1.00 16.79 75 VAL D CA 1
ATOM 3087 C C . VAL D 1 78 ? 49.779 38.540 34.665 1.00 17.75 75 VAL D C 1
ATOM 3088 O O . VAL D 1 78 ? 49.072 39.459 34.229 1.00 18.08 75 VAL D O 1
ATOM 3092 N N . GLU D 1 79 ? 49.387 37.261 34.688 1.00 17.26 76 GLU D N 1
ATOM 3093 C CA . GLU D 1 79 ? 48.066 36.826 34.210 1.00 17.08 76 GLU D CA 1
ATOM 3094 C C . GLU D 1 79 ? 47.277 36.062 35.267 1.00 16.51 76 GLU D C 1
ATOM 3095 O O . GLU D 1 79 ? 47.864 35.390 36.117 1.00 16.78 76 GLU D O 1
ATOM 3101 N N . ILE D 1 80 ? 45.952 36.160 35.203 1.00 15.80 77 ILE D N 1
ATOM 3102 C CA . ILE D 1 80 ? 45.059 35.311 35.987 1.00 15.20 77 ILE D CA 1
ATOM 3103 C C . ILE D 1 80 ? 44.687 34.049 35.190 1.00 15.24 77 ILE D C 1
ATOM 3104 O O . ILE D 1 80 ? 44.368 34.125 33.997 1.00 15.60 77 ILE D O 1
ATOM 3109 N N . ALA D 1 81 ? 44.740 32.894 35.849 1.00 15.65 78 ALA D N 1
ATOM 3110 C CA . ALA D 1 81 ? 44.332 31.612 35.252 1.00 16.43 78 ALA D CA 1
ATOM 3111 C C . ALA D 1 81 ? 43.448 30.833 36.210 1.00 17.11 78 ALA D C 1
ATOM 3112 O O . ALA D 1 81 ? 43.611 30.932 37.423 1.00 17.82 78 ALA D O 1
ATOM 3114 N N . GLY D 1 82 ? 42.503 30.075 35.669 1.00 17.76 79 GLY D N 1
ATOM 3115 C CA . GLY D 1 82 ? 41.709 29.163 36.479 1.00 18.67 79 GLY D CA 1
ATOM 3116 C C . GLY D 1 82 ? 40.894 29.901 37.523 1.00 19.27 79 GLY D C 1
ATOM 3117 O O . GLY D 1 82 ? 40.388 30.985 37.253 1.00 19.28 79 GLY D O 1
ATOM 3118 N N . PRO D 1 83 ? 40.763 29.321 38.727 1.00 20.07 80 PRO D N 1
ATOM 3119 C CA . PRO D 1 83 ? 39.999 29.976 39.796 1.00 20.39 80 PRO D CA 1
ATOM 3120 C C . PRO D 1 83 ? 40.799 30.999 40.600 1.00 20.70 80 PRO D C 1
ATOM 3121 O O . PRO D 1 83 ? 40.672 31.033 41.825 1.00 22.02 80 PRO D O 1
ATOM 3125 N N . GLY D 1 84 ? 41.631 31.805 39.940 1.00 20.30 81 GLY D N 1
ATOM 3126 C CA . GLY D 1 84 ? 42.300 32.920 40.609 1.00 18.42 81 GLY D CA 1
ATOM 3127 C C . GLY D 1 84 ? 43.785 32.755 40.812 1.00 17.92 81 GLY D C 1
ATOM 3128 O O . GLY D 1 84 ? 44.389 33.498 41.573 1.00 16.95 81 GLY D O 1
ATOM 3129 N N . PHE D 1 85 ? 44.389 31.788 40.127 1.00 18.27 82 PHE D N 1
ATOM 3130 C CA . PHE D 1 85 ? 45.857 31.678 40.133 1.00 18.15 82 PHE D CA 1
ATOM 3131 C C . PHE D 1 85 ? 46.507 32.910 39.551 1.00 17.55 82 PHE D C 1
ATOM 3132 O O . PHE D 1 85 ? 46.049 33.430 38.525 1.00 17.30 82 PHE D O 1
ATOM 3140 N N . ILE D 1 86 ? 47.604 33.360 40.155 1.00 16.55 83 ILE D N 1
ATOM 3141 C CA . ILE D 1 86 ? 48.328 34.470 39.544 1.00 15.91 83 ILE D CA 1
ATOM 3142 C C . ILE D 1 86 ? 49.663 34.001 38.950 1.00 15.63 83 ILE D C 1
ATOM 3143 O O . ILE D 1 86 ? 50.554 33.547 39.661 1.00 15.00 83 ILE D O 1
ATOM 3148 N N . ASN D 1 87 ? 49.792 34.088 37.630 1.00 15.26 84 ASN D N 1
ATOM 3149 C CA . ASN D 1 87 ? 51.008 33.600 36.982 1.00 14.98 84 ASN D CA 1
ATOM 3150 C C . ASN D 1 87 ? 51.977 34.752 36.720 1.00 14.71 84 ASN D C 1
ATOM 3151 O O . ASN D 1 87 ? 51.594 35.759 36.131 1.00 15.07 84 ASN D O 1
ATOM 3156 N N . ILE D 1 88 ? 53.215 34.626 37.175 1.00 13.88 85 ILE D N 1
ATOM 3157 C CA . ILE D 1 88 ? 54.143 35.751 37.091 1.00 13.32 85 ILE D CA 1
ATOM 3158 C C . ILE D 1 88 ? 55.303 35.452 36.146 1.00 13.30 85 ILE D C 1
ATOM 3159 O O . ILE D 1 88 ? 56.083 34.549 36.383 1.00 13.12 85 ILE D O 1
ATOM 3164 N N . PHE D 1 89 ? 55.377 36.207 35.052 1.00 12.87 86 PHE D N 1
ATOM 3165 C CA . PHE D 1 89 ? 56.410 36.007 34.046 1.00 13.24 86 PHE D CA 1
ATOM 3166 C C . PHE D 1 89 ? 57.514 37.029 34.257 1.00 13.39 86 PHE D C 1
ATOM 3167 O O . PHE D 1 89 ? 57.340 38.218 33.991 1.00 14.27 86 PHE D O 1
ATOM 3175 N N . LEU D 1 90 ? 58.658 36.581 34.743 1.00 14.26 87 LEU D N 1
ATOM 3176 C CA . LEU D 1 90 ? 59.723 37.528 35.106 1.00 14.40 87 LEU D CA 1
ATOM 3177 C C . LEU D 1 90 ? 60.440 38.190 33.920 1.00 14.67 87 LEU D C 1
ATOM 3178 O O . LEU D 1 90 ? 60.579 37.611 32.840 1.00 14.47 87 LEU D O 1
ATOM 3183 N N . ASP D 1 91 ? 60.852 39.436 34.132 1.00 14.65 88 ASP D N 1
ATOM 3184 C CA . ASP D 1 91 ? 61.557 40.189 33.126 1.00 14.88 88 ASP D CA 1
ATOM 3185 C C . ASP D 1 91 ? 62.981 39.636 33.089 1.00 14.39 88 ASP D C 1
ATOM 3186 O O . ASP D 1 91 ? 63.655 39.626 34.125 1.00 13.79 88 ASP D O 1
ATOM 3191 N N . PRO D 1 92 ? 63.432 39.128 31.915 1.00 14.03 89 PRO D N 1
ATOM 3192 C CA . PRO D 1 92 ? 64.784 38.536 31.852 1.00 13.76 89 PRO D CA 1
ATOM 3193 C C . PRO D 1 92 ? 65.908 39.522 32.146 1.00 13.78 89 PRO D C 1
ATOM 3194 O O . PRO D 1 92 ? 66.978 39.112 32.615 1.00 14.33 89 PRO D O 1
ATOM 3198 N N . ALA D 1 93 ? 65.692 40.800 31.862 1.00 12.98 90 ALA D N 1
ATOM 3199 C CA . ALA D 1 93 ? 66.727 41.795 32.130 1.00 12.73 90 ALA D CA 1
ATOM 3200 C C . ALA D 1 93 ? 66.792 42.080 33.622 1.00 12.34 90 ALA D C 1
ATOM 3201 O O . ALA D 1 93 ? 67.872 42.260 34.188 1.00 12.04 90 ALA D O 1
ATOM 3203 N N . PHE D 1 94 ? 65.636 42.090 34.271 1.00 12.01 91 PHE D N 1
ATOM 3204 C CA . PHE D 1 94 ? 65.607 42.156 35.718 1.00 12.20 91 PHE D CA 1
ATOM 3205 C C . PHE D 1 94 ? 66.338 40.962 36.346 1.00 12.56 91 PHE D C 1
ATOM 3206 O O . PHE D 1 94 ? 67.061 41.144 37.324 1.00 13.02 91 PHE D O 1
ATOM 3214 N N . LEU D 1 95 ? 66.124 39.758 35.790 1.00 11.55 92 LEU D N 1
ATOM 3215 C CA . LEU D 1 95 ? 66.735 38.518 36.281 1.00 12.68 92 LEU D CA 1
ATOM 3216 C C . LEU D 1 95 ? 68.247 38.506 36.090 1.00 13.27 92 LEU D C 1
ATOM 3217 O O . LEU D 1 95 ? 68.971 38.162 37.005 1.00 12.91 92 LEU D O 1
ATOM 3222 N N . ALA D 1 96 ? 68.711 38.882 34.895 1.00 13.59 93 ALA D N 1
ATOM 3223 C CA . ALA D 1 96 ? 70.143 38.870 34.604 1.00 14.99 93 ALA D CA 1
ATOM 3224 C C . ALA D 1 96 ? 70.879 39.877 35.466 1.00 15.38 93 ALA D C 1
ATOM 3225 O O . ALA D 1 96 ? 72.014 39.644 35.866 1.00 17.14 93 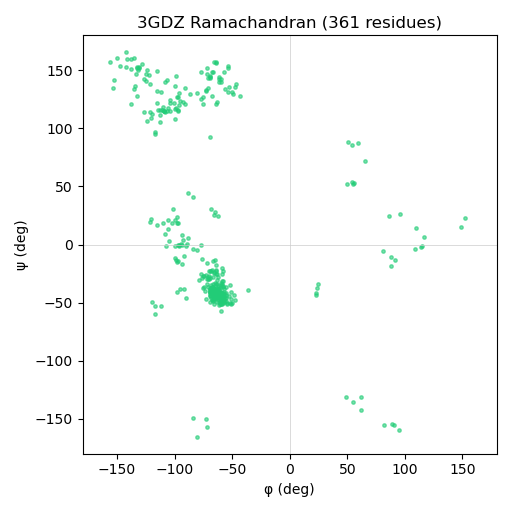ALA D O 1
ATOM 3227 N N . ASP D 1 97 ? 70.206 40.984 35.771 1.00 15.26 94 ASP D N 1
ATOM 3228 C CA . ASP D 1 97 ? 70.764 42.034 36.583 1.00 14.99 94 ASP D CA 1
ATOM 3229 C C . ASP D 1 97 ? 70.830 41.648 38.059 1.00 14.21 94 ASP D C 1
ATOM 3230 O O . ASP D 1 97 ? 71.778 41.996 38.753 1.00 14.18 94 ASP D O 1
ATOM 3235 N N . ASN D 1 98 ? 69.789 40.978 38.543 1.00 13.85 95 ASN D N 1
ATOM 3236 C CA . ASN D 1 98 ? 69.802 40.433 39.900 1.00 12.78 95 ASN D CA 1
ATOM 3237 C C . ASN D 1 98 ? 70.952 39.453 40.093 1.00 12.83 95 ASN D C 1
ATOM 3238 O O . ASN D 1 98 ? 71.685 39.503 41.096 1.00 11.68 95 ASN D O 1
ATOM 3243 N N . VAL D 1 99 ? 71.124 38.566 39.117 1.00 13.75 96 VAL D N 1
ATOM 3244 C CA . VAL D 1 99 ? 72.263 37.649 39.142 1.00 14.02 96 VAL D CA 1
ATOM 3245 C C . VAL D 1 99 ? 73.579 38.448 39.146 1.00 14.26 96 VAL D C 1
ATOM 3246 O O . VAL D 1 99 ? 74.452 38.188 39.962 1.00 14.29 96 VAL D O 1
ATOM 3250 N N . ASN D 1 100 ? 73.707 39.438 38.260 1.00 14.73 97 ASN D N 1
ATOM 3251 C CA . ASN D 1 100 ? 74.933 40.265 38.228 1.00 15.14 97 ASN D CA 1
ATOM 3252 C C . ASN D 1 100 ? 75.214 40.932 39.573 1.00 14.96 97 ASN D C 1
ATOM 3253 O O . ASN D 1 100 ? 76.355 40.977 40.011 1.00 14.49 97 ASN D O 1
ATOM 3258 N N . ARG D 1 101 ? 74.166 41.424 40.235 1.00 15.58 98 ARG D N 1
ATOM 3259 C CA . ARG D 1 101 ? 74.326 42.026 41.565 1.00 16.51 98 ARG D CA 1
ATOM 3260 C C . ARG D 1 101 ? 74.796 41.037 42.617 1.00 15.87 98 ARG D C 1
ATOM 3261 O O . ARG D 1 101 ? 75.597 41.381 43.470 1.00 15.22 98 ARG D O 1
ATOM 3269 N N . ALA D 1 102 ? 74.304 39.802 42.547 1.00 16.50 99 ALA D N 1
ATOM 3270 C CA . ALA D 1 102 ? 74.688 38.752 43.506 1.00 16.85 99 ALA D CA 1
ATOM 3271 C C . ALA D 1 102 ? 76.134 38.270 43.285 1.00 17.84 99 ALA D C 1
ATOM 3272 O O . ALA D 1 102 ? 76.826 37.857 44.216 1.00 17.83 99 ALA D O 1
ATOM 3274 N N . LEU D 1 103 ? 76.599 38.335 42.046 1.00 19.34 100 LEU D N 1
ATOM 3275 C CA . LEU D 1 103 ? 77.929 37.827 41.717 1.00 20.11 100 LEU D CA 1
ATOM 3276 C C . LEU D 1 103 ? 79.001 38.912 41.690 1.00 21.16 100 LEU D C 1
ATOM 3277 O O . LEU D 1 103 ? 80.161 38.611 41.410 1.00 21.22 100 LEU D O 1
ATOM 3282 N N . GLN D 1 104 ? 78.630 40.168 41.949 1.00 22.39 101 GLN D N 1
ATOM 3283 C CA . GLN D 1 104 ? 79.631 41.232 41.988 1.00 24.04 101 GLN D CA 1
ATOM 3284 C C . GLN D 1 104 ? 80.451 40.945 43.224 1.00 25.32 101 GLN D C 1
ATOM 3285 O O . GLN D 1 104 ? 80.080 41.350 44.324 1.00 26.49 101 GLN D O 1
ATOM 3287 N N . SER D 1 105 ? 81.537 40.191 43.031 1.00 26.58 102 SER D N 1
ATOM 3288 C CA . SER D 1 105 ? 82.280 39.504 44.105 1.00 26.89 102 SER D CA 1
ATOM 3289 C C . SER D 1 105 ? 83.477 38.747 43.522 1.00 26.97 102 SER D C 1
ATOM 3290 O O . SER D 1 105 ? 83.368 38.100 42.472 1.00 26.67 102 SER D O 1
#